Protein AF-A0A497A2B7-F1 (afdb_monomer_lite)

Sequence (732 aa):
PVPSPVDDLIEELIEQGEERLTSEQLELCRAHREEAIPALIDLATDEYLQMEGAPGGGYAPIHAVELLGKLKAVEAVPALIDIVADVDPEATISNAAIRALMRIGPPALEPVLAFMRYSWDVETKTALAEVIEAIGQEDERVYETLVSVWEEAAWEEGKCLLAYPLARIGGERAIPLLEEALEDPYLYDVLDYNEVAAALEELGVEVPPEPFGLELFDASDVETLAQSILSDISDPGYLMTLVETAPEEWRSHPDDLAHAYTDIEWIGVTNLIAVQAITLPPEVSVPLIVALLREAEGLSFEASTRDYPRWLRKTYAHLAECAGPDFQLHLVGILLSLKHYLSNDYDIADDPDRLLVAARELSPEDEQLRRLFGRAGALILHGRTFWPRWPAETDHPLSGWLKGLMEFRRSLERVGQIPLRPSPEMEPAELSAMLMDALAEEEPPPCVTELLDLLIAQGQDFLSPSQRRRFARQRALVIPYLIRIVQDKRYWLEDGPGEGWAAVLAVRLLGELKATQAADTLVSTVADSRPEDVIHDAALFSLMTIGRPVLPAVQAYFRYGRDIETKTSLAEVLGRIGQRSPDSFTFLRQVWEAADWSQNRRMVALAFGDLRDRRAIPLLQAALKDRAADALDLSYAHWALGRLGAPAPPLPVEESSRLRTPAPYNPRLIYDEFGEPLRLKYNAWGEPLCPDCGQPLVQDESGEWVHPPEPPARRATATGRRRHKRKRKRRR

Radius of gyration: 35.3 Å; chains: 1; bounding box: 75×82×108 Å

pLDDT: mean 86.88, std 13.69, range [30.11, 98.56]

Foldseek 3Di:
DPDDPLNVLLVCLQQVAPDDDDPVSLVSCVVVVVVNLVSLLVQLQPPVLCDCPGRSRNCSNLVSLQSLLVNLPLVNLVSLLVQLVVDDVPDSSNVSSLSSLLSNAQSNQVVLLVCLVPPPQLLSNLSNLVSCLSRPLPPPVNLVSLVVSLVVDDVVSVSLSSQQSNCSNVQVNCQVVLVVVCVDPRPPDPVSVCSSQVSCVVSVHDDPPDPPDPVPDDLVCLLVVLCVLQVLLLDLVSLCVVCVPPDPVVLVPLLVSLVVSLVVSLLVSLLVLLLLLAQPDLVSNLVNLVSNLVSLVVRANPDDCPVDDPSSVSNSVSNRPPPRVLSSLLSNLQSLQSNCQSVVVEDLPDDLQVLLLVLQVDDPPDPSNSSSSNRSLNNVLQVHDDQLCSLVFGDPPSNSSSVSSVVSSVLCVLLVCPNPHRDNVDDSVVSSVSSVVSVDDDDQDPLLVVLLLCLLVVLDLDDDPVSLVSCLVCVVRNLVVLLVCLVDCQCCDCPRRSRNNSNLVSLLSCLVSLVLVCLLSLLVQLVVDDLPRSSNVLSLQSLLSNAQSSQVNLVSCLVRHDDLLSLLSSLLSLLQRVLPPPCSVVSLVVSLVVDDVQSVNLSSLLSLLSSLDLVCLVVLQVQCVDPRDDQSSVLSSQNSCVSNVHDDDDGDDDDPDPHPHDARPQHQWDADPVRRTDGWGAHSSRFTADPPPRHGWDADPVRDTHRDPDDDDPPPPDDDDDDDDDDDDDDD

Structure (mmCIF, N/CA/C/O backbone):
data_AF-A0A497A2B7-F1
#
_entry.id   AF-A0A497A2B7-F1
#
loop_
_atom_site.group_PDB
_atom_site.id
_atom_site.type_symbol
_atom_site.label_atom_id
_atom_site.label_alt_id
_atom_site.label_comp_id
_atom_site.label_asym_id
_atom_site.label_entity_id
_atom_site.label_seq_id
_atom_site.pdbx_PDB_ins_code
_atom_site.Cartn_x
_atom_site.Cartn_y
_atom_site.Cartn_z
_atom_site.occupancy
_atom_site.B_iso_or_equiv
_atom_site.auth_seq_id
_atom_site.auth_comp_id
_atom_site.auth_asym_id
_atom_site.auth_atom_id
_atom_site.pdbx_PDB_model_num
ATOM 1 N N . PRO A 1 1 ? -2.944 -50.973 38.150 1.00 49.38 1 PRO A N 1
ATOM 2 C CA . PRO A 1 1 ? -4.089 -50.040 38.253 1.00 49.38 1 PRO A CA 1
ATOM 3 C C . PRO A 1 1 ? -4.879 -50.109 36.949 1.00 49.38 1 PRO A C 1
ATOM 5 O O . PRO A 1 1 ? -4.259 -50.126 35.891 1.00 49.38 1 PRO A O 1
ATOM 8 N N . VAL A 1 2 ? -6.196 -50.285 37.019 1.00 51.81 2 VAL A N 1
ATOM 9 C CA . VAL A 1 2 ? -7.040 -50.048 35.839 1.00 51.81 2 VAL A CA 1
ATOM 10 C C . VAL A 1 2 ? -6.974 -48.533 35.601 1.00 51.81 2 VAL A C 1
ATOM 12 O O . VAL A 1 2 ? -7.133 -47.828 36.598 1.00 51.81 2 VAL A O 1
ATOM 15 N N . PRO A 1 3 ? -6.628 -48.045 34.395 1.00 60.25 3 PRO A N 1
ATOM 16 C CA . PRO A 1 3 ? -6.600 -46.607 34.126 1.00 60.25 3 PRO A CA 1
ATOM 17 C C . PRO A 1 3 ? -7.977 -46.020 34.435 1.00 60.25 3 PRO A C 1
ATOM 19 O O . PRO A 1 3 ? -8.998 -46.653 34.136 1.00 60.25 3 PRO A O 1
ATOM 22 N N . SER A 1 4 ? -7.997 -44.895 35.150 1.00 83.94 4 SER A N 1
ATOM 23 C CA . SER A 1 4 ? -9.251 -44.236 35.475 1.00 83.94 4 SER A CA 1
ATOM 24 C C . SER A 1 4 ? -9.836 -43.639 34.198 1.00 83.94 4 SER A C 1
ATOM 26 O O . SER A 1 4 ? -9.097 -43.008 33.446 1.00 83.94 4 SER A O 1
ATOM 28 N N . PRO A 1 5 ? -11.149 -43.775 33.943 1.00 87.00 5 PRO A N 1
ATOM 29 C CA . PRO A 1 5 ? -11.778 -43.084 32.820 1.00 87.00 5 PRO A CA 1
ATOM 30 C C . PRO A 1 5 ? -11.659 -41.553 32.929 1.00 87.00 5 PRO A C 1
ATOM 32 O O . PRO A 1 5 ? -11.839 -40.867 31.929 1.00 87.00 5 PRO A O 1
ATOM 35 N N . VAL A 1 6 ? -11.373 -41.016 34.124 1.00 91.12 6 VAL A N 1
ATOM 36 C CA . VAL A 1 6 ? -11.076 -39.591 34.322 1.00 91.12 6 VAL A CA 1
ATOM 37 C C . VAL A 1 6 ? -9.666 -39.248 33.840 1.00 91.12 6 VAL A C 1
ATOM 39 O O . VAL A 1 6 ? -9.511 -38.227 33.184 1.00 91.12 6 VAL A O 1
ATOM 42 N N . ASP A 1 7 ? -8.665 -40.098 34.089 1.00 89.69 7 ASP A N 1
ATOM 43 C CA . ASP A 1 7 ? -7.290 -39.873 33.608 1.00 89.69 7 ASP A CA 1
ATOM 44 C C . ASP A 1 7 ? -7.255 -39.820 32.072 1.00 89.69 7 ASP A C 1
ATOM 46 O O . ASP A 1 7 ? -6.687 -38.895 31.495 1.00 89.69 7 ASP A O 1
ATOM 50 N N . ASP A 1 8 ? -7.943 -40.766 31.420 1.00 89.81 8 ASP A N 1
ATOM 51 C CA . ASP A 1 8 ? -8.059 -40.812 29.958 1.00 89.81 8 ASP A CA 1
ATOM 52 C C . ASP A 1 8 ? -8.748 -39.541 29.412 1.00 89.81 8 ASP A C 1
ATOM 54 O O . ASP A 1 8 ? -8.345 -39.009 28.378 1.00 89.81 8 ASP A O 1
ATOM 58 N N . LEU A 1 9 ? -9.761 -39.019 30.121 1.00 93.69 9 LEU A N 1
ATOM 59 C CA . LEU A 1 9 ? -10.424 -37.763 29.760 1.00 93.69 9 LEU A CA 1
ATOM 60 C C . LEU A 1 9 ? -9.478 -36.560 29.893 1.00 93.69 9 LEU A C 1
ATOM 62 O O . LEU A 1 9 ? -9.500 -35.682 29.038 1.00 93.69 9 LEU A O 1
ATOM 66 N N . ILE A 1 10 ? -8.672 -36.485 30.953 1.00 95.62 10 ILE A N 1
ATOM 67 C CA . ILE A 1 10 ? -7.728 -35.373 31.143 1.00 95.62 10 ILE A CA 1
ATOM 68 C C . ILE A 1 10 ? -6.684 -35.359 30.019 1.00 95.62 10 ILE A C 1
ATOM 70 O O . ILE A 1 10 ? -6.425 -34.298 29.455 1.00 95.62 10 ILE A O 1
ATOM 74 N N . GLU A 1 11 ? -6.141 -36.519 29.637 1.00 91.38 11 GLU A N 1
ATOM 75 C CA . GLU A 1 11 ? -5.235 -36.627 28.483 1.00 91.38 11 GLU A CA 1
ATOM 76 C C . GLU A 1 11 ? -5.918 -36.192 27.174 1.00 91.38 11 GLU A C 1
ATOM 78 O O . GLU A 1 11 ? -5.321 -35.465 26.380 1.00 91.38 11 GLU A O 1
ATOM 83 N N . GLU A 1 12 ? -7.185 -36.568 26.972 1.00 93.94 12 GLU A N 1
ATOM 84 C CA . GLU A 1 12 ? -7.976 -36.132 25.815 1.00 93.94 12 GLU A CA 1
ATOM 85 C C . GLU A 1 12 ? -8.136 -34.604 25.776 1.00 93.94 12 GLU A C 1
ATOM 87 O O . GLU A 1 12 ? -7.864 -33.989 24.746 1.00 93.94 12 GLU A O 1
ATOM 92 N N . LEU A 1 13 ? -8.510 -33.978 26.899 1.00 94.81 13 LEU A N 1
ATOM 93 C CA . LEU A 1 13 ? -8.6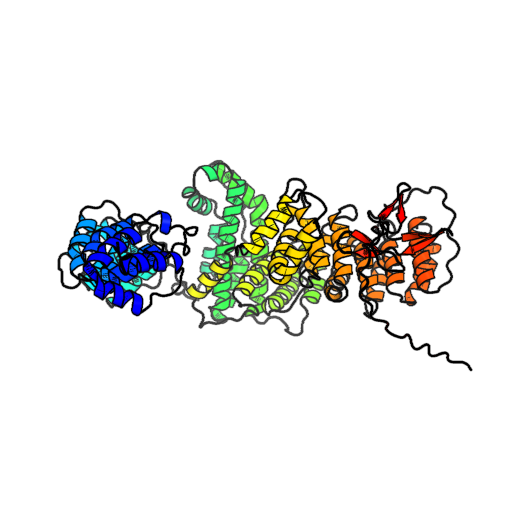76 -32.522 27.000 1.00 94.81 13 LEU A CA 1
ATOM 94 C C . LEU A 1 13 ? -7.370 -31.761 26.718 1.00 94.81 13 LEU A C 1
ATOM 96 O O . LEU A 1 13 ? -7.416 -30.669 26.151 1.00 94.81 13 LEU A O 1
ATOM 100 N N . ILE A 1 14 ? -6.220 -32.338 27.081 1.00 93.25 14 ILE A N 1
ATOM 101 C CA . ILE A 1 14 ? -4.891 -31.770 26.813 1.00 93.25 14 ILE A CA 1
ATOM 102 C C . ILE A 1 14 ? -4.580 -31.738 25.312 1.00 93.25 14 ILE A C 1
ATOM 104 O O . ILE A 1 14 ? -3.952 -30.798 24.834 1.00 93.25 14 ILE A O 1
ATOM 108 N N . GLU A 1 15 ? -5.025 -32.727 24.538 1.00 91.31 15 GLU A N 1
ATOM 109 C CA . GLU A 1 15 ? -4.770 -32.774 23.091 1.00 91.31 15 GLU A CA 1
ATOM 110 C C . GLU A 1 15 ? -5.866 -32.098 22.246 1.00 91.31 15 GLU A C 1
ATOM 112 O O . GLU A 1 15 ? -5.639 -31.809 21.069 1.00 91.31 15 GLU A O 1
ATOM 117 N N . GLN A 1 16 ? -7.034 -31.821 22.834 1.00 89.44 16 GLN A N 1
ATOM 118 C CA . GLN A 1 16 ? -8.264 -31.433 22.130 1.00 89.44 16 GLN A CA 1
ATOM 119 C C . GLN A 1 16 ? -8.192 -30.103 21.357 1.00 89.44 16 GLN A C 1
ATOM 121 O O . GLN A 1 16 ? -8.928 -29.918 20.384 1.00 89.44 16 GLN A O 1
ATOM 126 N N . GLY A 1 17 ? -7.318 -29.167 21.739 1.00 90.44 17 GLY A N 1
ATOM 127 C CA . GLY A 1 17 ? -7.256 -27.862 21.074 1.00 90.44 17 GLY A CA 1
ATOM 128 C C . GLY A 1 17 ? -8.533 -27.038 21.262 1.00 90.44 17 GLY A C 1
ATOM 129 O O . GLY A 1 17 ? -9.249 -27.200 22.243 1.00 90.44 17 GLY A O 1
ATOM 130 N N . GLU A 1 18 ? -8.865 -26.187 20.291 1.00 90.38 18 GLU A N 1
ATOM 131 C CA . GLU A 1 18 ? -10.076 -25.343 20.302 1.00 90.38 18 GLU A CA 1
ATOM 132 C C . GLU A 1 18 ? -11.389 -26.138 20.085 1.00 90.38 18 GLU A C 1
ATOM 134 O O . GLU A 1 18 ? -12.491 -25.582 20.092 1.00 90.38 18 GLU A O 1
ATOM 139 N N . GLU A 1 19 ? -11.323 -27.458 19.870 1.00 90.69 19 GLU A N 1
ATOM 140 C CA . GLU A 1 19 ? -12.525 -28.249 19.611 1.00 90.69 19 GLU A CA 1
ATOM 141 C C . GLU A 1 19 ? -13.507 -28.197 20.793 1.00 90.69 19 GLU A C 1
ATOM 143 O O . GLU A 1 19 ? -13.139 -28.266 21.966 1.00 90.69 19 GLU A O 1
ATOM 148 N N . ARG A 1 20 ? -14.804 -28.070 20.487 1.00 88.06 20 ARG A N 1
ATOM 149 C CA . ARG A 1 20 ? -15.848 -27.903 21.508 1.00 88.06 20 ARG A CA 1
ATOM 150 C C . ARG A 1 20 ? -16.020 -29.162 22.353 1.00 88.06 20 ARG A C 1
ATOM 152 O O . ARG A 1 20 ? -16.155 -30.255 21.809 1.00 88.06 20 ARG A O 1
ATOM 159 N N . LEU A 1 21 ? -16.193 -28.967 23.662 1.00 91.94 21 LEU A N 1
ATOM 160 C CA . LEU A 1 21 ? -16.564 -30.023 24.608 1.00 91.94 21 LEU A CA 1
ATOM 161 C C . LEU A 1 21 ? -17.779 -30.834 24.139 1.00 91.94 21 LEU A C 1
ATOM 163 O O . LEU A 1 21 ? -18.839 -30.282 23.810 1.00 91.94 21 LEU A O 1
ATOM 167 N N . THR A 1 22 ? -17.649 -32.155 24.178 1.00 93.06 22 THR A N 1
ATOM 168 C CA . THR A 1 22 ? -18.700 -33.083 23.767 1.00 93.06 22 THR A CA 1
ATOM 169 C C . THR A 1 22 ? -19.666 -33.387 24.913 1.00 93.06 22 THR A C 1
ATOM 171 O O . THR A 1 22 ? -19.369 -33.233 26.100 1.00 93.06 22 THR A O 1
ATOM 174 N N . SER A 1 23 ? -20.874 -33.843 24.568 1.00 90.38 23 SER A N 1
ATOM 175 C CA . SER A 1 23 ? -21.835 -34.300 25.581 1.00 90.38 23 SER A CA 1
ATOM 176 C C . SER A 1 23 ? -21.347 -35.549 26.322 1.00 90.38 23 SER A C 1
ATOM 178 O O . SER A 1 23 ? -21.692 -35.727 27.484 1.00 90.38 23 SER A O 1
ATOM 180 N N . GLU A 1 24 ? -20.533 -36.389 25.679 1.00 92.56 24 GLU A N 1
ATOM 181 C CA . GLU A 1 24 ? -19.985 -37.613 26.276 1.00 92.56 24 GLU A CA 1
ATOM 182 C C . GLU A 1 24 ? -18.978 -37.288 27.386 1.00 92.56 24 GLU A C 1
ATOM 184 O O . GLU A 1 24 ? -19.081 -37.852 28.474 1.00 92.56 24 GLU A O 1
ATOM 189 N N . GLN A 1 25 ? -18.097 -36.309 27.160 1.00 95.38 25 GLN A N 1
ATOM 190 C CA . GLN A 1 25 ? -17.144 -35.816 28.162 1.00 95.38 25 GLN A CA 1
ATOM 191 C C . GLN A 1 25 ? -17.863 -35.284 29.411 1.00 95.38 25 GLN A C 1
ATOM 193 O O . GLN A 1 25 ? -17.520 -35.636 30.539 1.00 95.38 25 GLN A O 1
ATOM 198 N N . LEU A 1 26 ? -18.929 -34.494 29.228 1.00 95.00 26 LEU A N 1
ATOM 199 C CA . LEU A 1 26 ? -19.721 -33.981 30.350 1.00 95.00 26 LEU A CA 1
ATOM 200 C C . LEU A 1 26 ? -20.430 -35.102 31.130 1.00 95.00 26 LEU A C 1
ATOM 202 O O . LEU A 1 26 ? -20.476 -35.059 32.361 1.00 95.00 26 LEU A O 1
ATOM 206 N N . GLU A 1 27 ? -20.999 -36.093 30.440 1.00 94.38 27 GLU A N 1
ATOM 207 C CA . GLU A 1 27 ? -21.651 -37.234 31.093 1.00 94.38 27 GLU A CA 1
ATOM 208 C C . GLU A 1 27 ? -20.644 -38.132 31.830 1.00 94.38 27 GLU A C 1
ATOM 210 O O . GLU A 1 27 ? -20.956 -38.621 32.918 1.00 94.38 27 GLU A O 1
ATOM 215 N N . LEU A 1 28 ? -19.418 -38.281 31.313 1.00 95.00 28 LEU A N 1
ATOM 216 C CA . LEU A 1 28 ? -18.332 -38.982 32.003 1.00 95.00 28 LEU A CA 1
ATOM 217 C C . LEU A 1 28 ? -17.966 -38.265 33.306 1.00 95.00 28 LEU A C 1
ATOM 219 O O . LEU A 1 28 ? -17.979 -38.889 34.371 1.00 95.00 28 LEU A O 1
ATOM 223 N N . CYS A 1 29 ? -17.753 -36.947 33.257 1.00 95.75 29 CYS A N 1
ATOM 224 C CA . CYS A 1 29 ? -17.506 -36.149 34.458 1.00 95.75 29 CYS A CA 1
ATOM 225 C C . CYS A 1 29 ? -18.651 -36.244 35.475 1.00 95.75 29 CYS A C 1
ATOM 227 O O . CYS A 1 29 ? -18.412 -36.270 36.680 1.00 95.75 29 CYS A O 1
ATOM 229 N N . ARG A 1 30 ? -19.911 -36.311 35.022 1.00 94.56 30 ARG A N 1
ATOM 230 C CA . ARG A 1 30 ? -21.070 -36.500 35.913 1.00 94.56 30 ARG A CA 1
ATOM 231 C C . ARG A 1 30 ? -21.065 -37.872 36.578 1.00 94.56 30 ARG A C 1
ATOM 233 O O . ARG A 1 30 ? -21.365 -37.959 37.768 1.00 94.56 30 ARG A O 1
ATOM 240 N N . ALA A 1 31 ? -20.736 -38.923 35.831 1.00 94.31 31 ALA A N 1
ATOM 241 C CA . ALA A 1 31 ? -20.672 -40.289 36.343 1.00 94.31 31 ALA A CA 1
ATOM 242 C C . ALA A 1 31 ? -19.522 -40.492 37.347 1.00 94.31 31 ALA A C 1
ATOM 244 O O . ALA A 1 31 ? -19.677 -41.254 38.300 1.00 94.31 31 ALA A O 1
ATOM 245 N N . HIS A 1 32 ? -18.410 -39.773 37.165 1.00 95.12 32 HIS A N 1
ATOM 246 C CA . HIS A 1 32 ? -17.187 -39.874 37.970 1.00 95.12 32 HIS A CA 1
ATOM 247 C C . HIS A 1 32 ? -16.885 -38.599 38.772 1.00 95.12 32 HIS A C 1
ATOM 249 O O . HIS A 1 32 ? -15.730 -38.249 38.996 1.00 95.12 32 HIS A O 1
ATOM 255 N N . ARG A 1 33 ? -17.928 -37.894 39.226 1.00 95.62 33 ARG A N 1
ATOM 256 C CA . ARG A 1 33 ? -17.834 -36.537 39.793 1.00 95.62 33 ARG A CA 1
ATOM 257 C C . ARG A 1 33 ? -16.786 -36.365 40.897 1.00 95.62 33 ARG A C 1
ATOM 259 O O . ARG A 1 33 ? -16.070 -35.371 40.882 1.00 95.62 33 ARG A O 1
ATOM 266 N N . GLU A 1 34 ? -16.720 -37.296 41.849 1.00 93.12 34 GLU A N 1
ATOM 267 C CA . GLU A 1 34 ? -15.808 -37.204 43.005 1.00 93.12 34 GLU A CA 1
ATOM 268 C C . GLU A 1 34 ? -14.327 -37.218 42.598 1.00 93.12 34 GLU A C 1
ATOM 270 O O . GLU A 1 34 ? -13.497 -36.636 43.286 1.00 93.12 34 GLU A O 1
ATOM 275 N N . GLU A 1 35 ? -14.008 -37.857 41.474 1.00 94.12 35 GLU A N 1
ATOM 276 C CA . GLU A 1 35 ? -12.655 -37.954 40.923 1.00 94.12 35 GLU A CA 1
ATOM 277 C C . GLU A 1 35 ? -12.397 -36.874 39.863 1.00 94.12 35 GLU A C 1
ATOM 279 O O . GLU A 1 35 ? -11.320 -36.286 39.823 1.00 94.12 35 GLU A O 1
ATOM 284 N N . ALA A 1 36 ? -13.410 -36.553 39.054 1.00 95.31 36 ALA A N 1
ATOM 285 C CA . ALA A 1 36 ? -13.317 -35.556 37.996 1.00 95.31 36 ALA A CA 1
ATOM 286 C C . ALA A 1 36 ? -13.135 -34.128 38.530 1.00 95.31 36 ALA A C 1
ATOM 288 O O . ALA A 1 36 ? -12.375 -33.368 37.945 1.00 95.31 36 ALA A O 1
ATOM 289 N N . ILE A 1 37 ? -13.807 -33.738 39.622 1.00 97.00 37 ILE A N 1
ATOM 290 C CA . ILE A 1 37 ? -13.722 -32.354 40.124 1.00 97.00 37 ILE A CA 1
ATOM 291 C C . ILE A 1 37 ? -12.289 -31.978 40.542 1.00 97.00 37 ILE A C 1
ATOM 293 O O . ILE A 1 37 ? -11.806 -30.969 40.034 1.00 97.00 37 ILE A O 1
ATOM 297 N N . PRO A 1 38 ? -11.583 -32.747 41.397 1.00 96.19 38 PRO A N 1
ATOM 298 C CA . PRO A 1 38 ? -10.196 -32.435 41.740 1.00 96.19 38 PRO A CA 1
ATOM 299 C C . PRO A 1 38 ? -9.271 -32.409 40.518 1.00 96.19 38 PRO A C 1
ATOM 301 O O . PRO A 1 38 ? -8.513 -31.462 40.363 1.00 96.19 38 PRO A O 1
ATOM 304 N N . ALA A 1 39 ? -9.393 -33.385 39.612 1.00 94.94 39 ALA A N 1
ATOM 305 C CA . ALA A 1 39 ? -8.554 -33.456 38.414 1.00 94.94 39 ALA A CA 1
ATOM 306 C C . ALA A 1 39 ? -8.770 -32.266 37.461 1.00 94.94 39 ALA A C 1
ATOM 308 O O . ALA A 1 39 ? -7.823 -31.760 36.866 1.00 94.94 39 ALA A O 1
ATOM 309 N N . LEU A 1 40 ? -10.013 -31.794 37.328 1.00 97.94 40 LEU A N 1
ATOM 310 C CA . LEU A 1 40 ? -10.333 -30.610 36.531 1.00 97.94 40 LEU A CA 1
ATOM 311 C C . LEU A 1 40 ? -9.871 -29.313 37.207 1.00 97.94 40 LEU A C 1
ATOM 313 O O . LEU A 1 40 ? -9.503 -28.386 36.498 1.00 97.94 40 LEU A O 1
ATOM 317 N N . ILE A 1 41 ? -9.885 -29.230 38.543 1.00 97.62 41 ILE A N 1
ATOM 318 C CA . ILE A 1 41 ? -9.297 -28.089 39.264 1.00 97.62 41 ILE A CA 1
ATOM 319 C C . ILE A 1 41 ? -7.792 -28.044 38.997 1.00 97.62 41 ILE A C 1
ATOM 321 O O . ILE A 1 41 ? -7.301 -27.007 38.565 1.00 97.62 41 ILE A O 1
ATOM 325 N N . ASP A 1 42 ? -7.096 -29.174 39.159 1.00 94.94 42 ASP A N 1
ATOM 326 C CA . ASP A 1 42 ? -5.656 -29.269 38.902 1.00 94.94 42 ASP A CA 1
ATOM 327 C C . ASP A 1 42 ? -5.324 -28.846 37.460 1.00 94.94 42 ASP A C 1
ATOM 329 O O . ASP A 1 42 ? -4.432 -28.025 37.250 1.00 94.94 42 ASP A O 1
ATOM 333 N N . LEU A 1 43 ? -6.091 -29.336 36.476 1.00 96.19 43 LEU A N 1
ATOM 334 C CA . LEU A 1 43 ? -5.928 -28.975 35.064 1.00 96.19 43 LEU A CA 1
ATOM 335 C C . LEU A 1 43 ? -6.220 -27.489 34.787 1.00 96.19 43 LEU A C 1
ATOM 337 O O . LEU A 1 43 ? -5.526 -26.872 33.984 1.00 96.19 43 LEU A O 1
ATOM 341 N N . ALA A 1 44 ? -7.237 -26.907 35.431 1.00 95.56 44 ALA A N 1
ATOM 342 C CA . ALA A 1 44 ? -7.591 -25.495 35.268 1.00 95.56 44 ALA A CA 1
ATOM 343 C C . ALA A 1 44 ? -6.495 -24.551 35.793 1.00 95.56 44 ALA A C 1
ATOM 345 O O . ALA A 1 44 ? -6.282 -23.481 35.228 1.00 95.56 44 ALA A O 1
ATOM 346 N N . THR A 1 45 ? -5.789 -24.960 36.849 1.00 92.88 45 THR A N 1
ATOM 347 C CA . THR A 1 45 ? -4.727 -24.171 37.495 1.00 92.88 45 THR A CA 1
ATOM 348 C C . THR A 1 45 ? -3.316 -24.477 36.976 1.00 92.88 45 THR A C 1
ATOM 350 O O . THR A 1 45 ? -2.339 -23.982 37.532 1.00 92.88 45 THR A O 1
ATOM 353 N N . ASP A 1 46 ? -3.171 -25.302 35.935 1.00 91.62 46 ASP A N 1
ATOM 354 C CA . ASP A 1 46 ? -1.856 -25.633 35.378 1.00 91.62 46 ASP A CA 1
ATOM 355 C C . ASP A 1 46 ? -1.334 -24.498 34.479 1.00 91.62 46 ASP A C 1
ATOM 357 O O . ASP A 1 46 ? -1.728 -24.365 33.320 1.00 91.62 46 ASP A O 1
ATOM 361 N N . GLU A 1 47 ? -0.418 -23.687 35.014 1.00 86.62 47 GLU A N 1
ATOM 362 C CA . GLU A 1 47 ? 0.199 -22.549 34.314 1.00 86.62 47 GLU A CA 1
ATOM 363 C C . GLU A 1 47 ? 0.917 -22.943 33.010 1.00 86.62 47 GLU A C 1
ATOM 365 O O . GLU A 1 47 ? 0.942 -22.175 32.048 1.00 86.62 47 GLU A O 1
ATOM 370 N N . TYR A 1 48 ? 1.517 -24.139 32.942 1.00 86.69 48 TYR A N 1
ATOM 371 C CA . TYR A 1 48 ? 2.228 -24.577 31.739 1.00 86.69 48 TYR A CA 1
ATOM 372 C C . TYR A 1 48 ? 1.250 -24.854 30.598 1.00 86.69 48 TYR A C 1
ATOM 374 O O . TYR A 1 48 ? 1.508 -24.473 29.454 1.00 86.69 48 TYR A O 1
ATOM 382 N N . LEU A 1 49 ? 0.120 -25.489 30.909 1.00 88.69 49 LEU A N 1
ATOM 383 C CA . LEU A 1 49 ? -0.903 -25.839 29.928 1.00 88.69 49 LEU A CA 1
ATOM 384 C C . LEU A 1 49 ? -1.748 -24.650 29.460 1.00 88.69 49 LEU A C 1
ATOM 386 O O . LEU A 1 49 ? -2.523 -24.820 28.524 1.00 88.69 49 LEU A O 1
ATOM 390 N N . GLN A 1 50 ? -1.585 -23.465 30.056 1.00 83.62 50 GLN A N 1
ATOM 391 C CA . GLN A 1 50 ? -2.186 -22.214 29.575 1.00 83.62 50 GLN A CA 1
ATOM 392 C C . GLN A 1 50 ? -1.396 -21.580 28.416 1.00 83.62 50 GLN A C 1
ATOM 394 O O . GLN A 1 50 ? -1.931 -20.752 27.683 1.00 83.62 50 GLN A O 1
ATOM 399 N N . MET A 1 51 ? -0.129 -21.960 28.215 1.00 79.38 51 MET A N 1
ATOM 400 C CA . MET A 1 51 ? 0.716 -21.377 27.168 1.00 79.38 51 MET A CA 1
ATOM 401 C C . MET A 1 51 ? 0.293 -21.838 25.763 1.00 79.38 51 MET A C 1
ATOM 403 O O . MET A 1 51 ? 0.057 -23.023 25.536 1.00 79.38 51 MET A O 1
ATOM 407 N N . GLU A 1 52 ? 0.338 -20.942 24.771 1.00 77.69 52 GLU A N 1
ATOM 408 C CA . GLU A 1 52 ? -0.005 -21.249 23.364 1.00 77.69 52 GLU A CA 1
ATOM 409 C C . GLU A 1 52 ? 0.865 -22.379 22.760 1.00 77.69 52 GLU A C 1
ATOM 411 O O . GLU A 1 52 ? 0.446 -23.108 21.864 1.00 77.69 52 GLU A O 1
ATOM 416 N N . GLY A 1 53 ? 2.084 -22.573 23.279 1.00 72.19 53 GLY A N 1
ATOM 417 C CA . GLY A 1 53 ? 2.997 -23.649 22.874 1.00 72.19 53 GLY A CA 1
ATOM 418 C C . GLY A 1 53 ? 2.763 -25.006 23.554 1.00 72.19 53 GLY A C 1
ATOM 419 O O . GLY A 1 53 ? 3.486 -25.962 23.250 1.00 72.19 53 GLY A O 1
ATOM 420 N N . ALA A 1 54 ? 1.814 -25.103 24.487 1.00 81.56 54 ALA A N 1
ATOM 421 C CA . ALA A 1 54 ? 1.461 -26.350 25.156 1.00 81.56 54 ALA A CA 1
ATOM 422 C C . ALA A 1 54 ? 0.697 -27.301 24.210 1.00 81.56 54 ALA A C 1
ATOM 424 O O . ALA A 1 54 ? 0.152 -26.869 23.187 1.00 81.56 54 ALA A O 1
ATOM 425 N N . PRO A 1 55 ? 0.635 -28.613 24.510 1.00 74.94 55 PRO A N 1
ATOM 426 C CA . PRO A 1 55 ? -0.274 -29.516 23.807 1.00 74.94 55 PRO A CA 1
ATOM 427 C C . PRO A 1 55 ? -1.703 -28.956 23.818 1.00 74.94 55 PRO A C 1
ATOM 429 O O . PRO A 1 55 ? -2.136 -28.376 24.811 1.00 74.94 55 PRO A O 1
ATOM 432 N N . GLY A 1 56 ? -2.395 -29.050 22.681 1.00 86.25 56 GLY A N 1
ATOM 433 C CA . GLY A 1 56 ? -3.725 -28.456 22.541 1.00 86.25 56 GLY A CA 1
ATOM 434 C C . GLY A 1 56 ? -3.742 -26.923 22.576 1.00 86.25 56 GLY A C 1
ATOM 435 O O . GLY A 1 56 ? -4.811 -26.352 22.733 1.00 86.25 56 GLY A O 1
ATOM 436 N N . GLY A 1 57 ? -2.604 -26.237 22.432 1.00 86.31 57 GLY A N 1
ATOM 437 C CA . GLY A 1 57 ? -2.543 -24.793 22.174 1.00 86.31 57 GLY A CA 1
ATOM 438 C C . GLY A 1 57 ? -3.073 -23.889 23.289 1.00 86.31 57 GLY A C 1
ATOM 439 O O . GLY A 1 57 ? -3.594 -22.823 22.983 1.00 86.31 57 GLY A O 1
ATOM 440 N N . GLY A 1 58 ? -3.010 -24.316 24.554 1.00 88.25 58 GLY A N 1
ATOM 441 C CA . GLY A 1 58 ? -3.496 -23.518 25.690 1.00 88.25 58 GLY A CA 1
ATOM 442 C C . GLY A 1 58 ? -4.961 -23.760 26.084 1.00 88.25 58 GLY A C 1
ATOM 443 O O . GLY A 1 58 ? -5.452 -23.172 27.044 1.00 88.25 58 GLY A O 1
ATOM 444 N N . TYR A 1 59 ? -5.691 -24.623 25.365 1.00 94.06 59 TYR A N 1
ATOM 445 C CA . TYR A 1 59 ? -7.143 -24.777 25.546 1.00 94.06 59 TYR A CA 1
ATOM 446 C C . TYR A 1 59 ? -7.560 -25.728 26.675 1.00 94.06 59 TYR A C 1
ATOM 448 O O . TYR A 1 59 ? -8.706 -25.677 27.126 1.00 94.06 59 TYR A O 1
ATOM 456 N N . ALA A 1 60 ? -6.664 -26.592 27.155 1.00 95.31 60 ALA A N 1
ATOM 457 C CA . ALA A 1 60 ? -7.010 -27.598 28.160 1.00 95.31 60 ALA A CA 1
ATOM 458 C C . ALA A 1 60 ? -7.524 -26.983 29.482 1.00 95.31 60 ALA A C 1
ATOM 460 O O . ALA A 1 60 ? -8.581 -27.415 29.957 1.00 95.31 60 ALA A O 1
ATOM 461 N N . PRO A 1 61 ? -6.885 -25.931 30.037 1.00 96.38 61 PRO A N 1
ATOM 462 C CA . PRO A 1 61 ? -7.398 -25.241 31.221 1.00 96.38 61 PRO A CA 1
ATOM 463 C C . PRO A 1 61 ? -8.763 -24.577 30.987 1.00 96.38 61 PRO A C 1
ATOM 465 O O . PRO A 1 61 ? -9.645 -24.658 31.840 1.00 96.38 61 PRO A O 1
ATOM 468 N N . ILE A 1 62 ? -8.994 -23.999 29.801 1.00 96.31 62 ILE A N 1
ATOM 469 C CA . ILE A 1 62 ? -10.281 -23.383 29.430 1.00 96.31 62 ILE A CA 1
ATOM 470 C C . ILE A 1 62 ? -11.397 -24.439 29.431 1.00 96.31 62 ILE A C 1
ATOM 472 O O . ILE A 1 62 ? -12.461 -24.234 30.024 1.00 96.31 62 ILE A O 1
ATOM 476 N N . HIS A 1 63 ? -11.146 -25.605 28.828 1.00 96.94 63 HIS A N 1
ATOM 477 C CA . HIS A 1 63 ? -12.090 -26.728 28.837 1.00 96.94 63 HIS A CA 1
ATOM 478 C C . HIS A 1 63 ? -12.374 -27.231 30.251 1.00 96.94 63 HIS A C 1
ATOM 480 O O . HIS A 1 63 ? -13.525 -27.545 30.579 1.00 96.94 63 HIS A O 1
ATOM 486 N N . ALA A 1 64 ? -11.348 -27.283 31.100 1.00 97.62 64 ALA A N 1
ATOM 487 C CA . ALA A 1 64 ? -11.491 -27.685 32.490 1.00 97.62 64 ALA A CA 1
ATOM 488 C C . ALA A 1 64 ? -12.405 -26.721 33.262 1.00 97.62 64 ALA A C 1
ATOM 490 O O . ALA A 1 64 ? -13.394 -27.155 33.863 1.00 97.62 64 ALA A O 1
ATOM 491 N N . VAL A 1 65 ? -12.154 -25.414 33.152 1.00 98.06 65 VAL A N 1
ATOM 492 C CA . VAL A 1 65 ? -12.988 -24.345 33.724 1.00 98.06 65 VAL A CA 1
ATOM 493 C C . VAL A 1 65 ? -14.440 -24.447 33.240 1.00 98.06 65 VAL A C 1
ATOM 495 O O . VAL A 1 65 ? -15.385 -24.417 34.040 1.00 98.06 65 VAL A O 1
ATOM 498 N N . GLU A 1 66 ? -14.653 -24.655 31.939 1.00 97.44 66 GLU A N 1
ATOM 499 C CA . GLU A 1 66 ? -15.994 -24.829 31.384 1.00 97.44 66 GLU A CA 1
ATOM 500 C C . GLU A 1 66 ? -16.734 -26.044 31.961 1.00 97.44 66 GLU A C 1
ATOM 502 O O . GLU A 1 66 ? -17.942 -25.963 32.239 1.00 97.44 66 GLU A O 1
ATOM 507 N N . LEU A 1 67 ? -16.042 -27.179 32.106 1.00 97.81 67 LEU A N 1
ATOM 508 C CA . LEU A 1 67 ? -16.599 -28.400 32.685 1.00 97.81 67 LEU A CA 1
ATOM 509 C C . LEU A 1 67 ? -16.944 -28.196 34.161 1.00 97.81 67 LEU A C 1
ATOM 511 O O . LEU A 1 67 ? -18.051 -28.559 34.562 1.00 97.81 67 LEU A O 1
ATOM 515 N N . LEU A 1 68 ? -16.075 -27.556 34.946 1.00 98.25 68 LEU A N 1
ATOM 516 C CA . LEU A 1 68 ? -16.332 -27.219 36.352 1.00 98.25 68 LEU A CA 1
ATOM 517 C C . LEU A 1 68 ? -17.615 -26.387 36.505 1.00 98.25 68 LEU A C 1
ATOM 519 O O . LEU A 1 68 ? -18.486 -26.723 37.319 1.00 98.25 68 LEU A O 1
ATOM 523 N N . GLY A 1 69 ? -17.801 -25.382 35.643 1.00 97.31 69 GLY A N 1
ATOM 524 C CA . GLY A 1 69 ? -19.034 -24.597 35.575 1.00 97.31 69 GLY A CA 1
ATOM 525 C C . GLY A 1 69 ? -20.264 -25.437 35.201 1.00 97.31 69 GLY A C 1
ATOM 526 O O . GLY A 1 69 ? -21.294 -25.381 35.877 1.00 97.31 69 GLY A O 1
ATOM 527 N N . LYS A 1 70 ? -20.176 -26.273 34.154 1.00 96.50 70 LYS A N 1
ATOM 528 C CA . LYS A 1 70 ? -21.279 -27.163 33.711 1.00 96.50 70 LYS A CA 1
ATOM 529 C C . LYS A 1 70 ? -21.645 -28.225 34.758 1.00 96.50 70 LYS A C 1
ATOM 531 O O . LYS A 1 70 ? -22.797 -28.670 34.809 1.00 96.50 70 LYS A O 1
ATOM 536 N N . LEU A 1 71 ? -20.687 -28.633 35.588 1.00 96.56 71 LEU A N 1
ATOM 537 C CA . LEU A 1 71 ? -20.879 -29.561 36.702 1.00 96.56 71 LEU A CA 1
ATOM 538 C C . LEU A 1 71 ? -21.414 -28.870 37.959 1.00 96.56 71 LEU A C 1
ATOM 540 O O . LEU A 1 71 ? -21.886 -29.572 38.857 1.00 96.56 71 LEU A O 1
ATOM 544 N N . LYS A 1 72 ? -21.380 -27.534 38.030 1.00 96.75 72 LYS A N 1
ATOM 545 C CA . LYS A 1 72 ? -21.664 -26.758 39.245 1.00 96.75 72 LYS A CA 1
ATOM 546 C C . LYS A 1 72 ? -20.784 -27.212 40.416 1.00 96.75 72 LYS A C 1
ATOM 548 O O . LYS A 1 72 ? -21.296 -27.596 41.468 1.00 96.75 72 LYS A O 1
ATOM 553 N N . ALA A 1 73 ? -19.477 -27.303 40.183 1.00 97.38 73 ALA A N 1
ATOM 554 C CA . ALA A 1 73 ? -18.499 -27.733 41.180 1.00 97.38 73 ALA A CA 1
ATOM 555 C C . ALA A 1 73 ? -18.231 -26.602 42.186 1.00 97.38 73 ALA A C 1
ATOM 557 O O . ALA A 1 73 ? -17.504 -25.661 41.887 1.00 97.38 73 ALA A O 1
ATOM 558 N N . VAL A 1 74 ? -18.830 -26.680 43.377 1.00 97.62 74 VAL A N 1
ATOM 559 C CA . VAL A 1 74 ? -18.662 -25.661 44.436 1.00 97.62 74 VAL A CA 1
ATOM 560 C C . VAL A 1 74 ? -17.225 -25.655 44.960 1.00 97.62 74 VAL A C 1
ATOM 562 O O . VAL A 1 74 ? -16.695 -24.621 45.348 1.00 97.62 74 VAL A O 1
ATOM 565 N N . GLU A 1 75 ? -16.581 -26.815 44.920 1.00 97.00 75 GLU A N 1
ATOM 566 C CA . GLU A 1 75 ? -15.200 -27.037 45.327 1.00 97.00 75 GLU A CA 1
ATOM 567 C C . GLU A 1 75 ? -14.198 -26.231 44.488 1.00 97.00 75 GLU A C 1
ATOM 569 O O . GLU A 1 75 ? -13.117 -25.923 44.977 1.00 97.00 75 GLU A O 1
ATOM 574 N N . ALA A 1 76 ? -14.562 -25.860 43.256 1.00 97.75 76 ALA A N 1
ATOM 575 C CA . ALA A 1 76 ? -13.706 -25.109 42.343 1.00 97.75 76 ALA A CA 1
ATOM 576 C C . ALA A 1 76 ? -13.776 -23.589 42.530 1.00 97.75 76 ALA A C 1
ATOM 578 O O . ALA A 1 76 ? -12.970 -22.881 41.941 1.00 97.75 76 ALA A O 1
ATOM 579 N N . VAL A 1 77 ? -14.720 -23.072 43.329 1.00 98.19 77 VAL A N 1
ATOM 580 C CA . VAL A 1 77 ? -14.934 -21.621 43.464 1.00 98.19 77 VAL A CA 1
ATOM 581 C C . VAL A 1 77 ? -13.654 -20.857 43.836 1.00 98.19 77 VAL A C 1
ATOM 583 O O . VAL A 1 77 ? -13.395 -19.861 43.171 1.00 98.19 77 VAL A O 1
ATOM 586 N N . PRO A 1 78 ? -12.831 -21.291 44.815 1.00 96.88 78 PRO A N 1
ATOM 587 C CA . PRO A 1 78 ? -11.585 -20.589 45.126 1.00 96.88 78 PRO A CA 1
ATOM 588 C C . PRO A 1 78 ? -10.624 -20.539 43.933 1.00 96.88 78 PRO A C 1
ATOM 590 O O . PRO A 1 78 ? -10.195 -19.460 43.559 1.00 96.88 78 PRO A O 1
ATOM 593 N N . ALA A 1 79 ? -10.391 -21.676 43.270 1.00 96.69 79 ALA A N 1
ATOM 594 C CA . ALA A 1 79 ? -9.497 -21.749 42.115 1.00 96.69 79 ALA A CA 1
ATOM 595 C C . ALA A 1 79 ? -9.988 -20.900 40.932 1.00 96.69 79 ALA A C 1
ATOM 597 O O . ALA A 1 79 ? -9.186 -20.322 40.215 1.00 96.69 79 ALA A O 1
ATOM 598 N N . LEU A 1 80 ? -11.304 -20.801 40.725 1.00 97.88 80 LEU A N 1
ATOM 599 C CA . LEU A 1 80 ? -11.868 -19.940 39.685 1.00 97.88 80 LEU A CA 1
ATOM 600 C C . LEU A 1 80 ? -11.700 -18.450 40.010 1.00 97.88 80 LEU A C 1
ATOM 602 O O . LEU A 1 80 ? -11.516 -17.673 39.086 1.00 97.88 80 LEU A O 1
ATOM 606 N N . ILE A 1 81 ? -11.764 -18.056 41.287 1.00 96.81 81 ILE A N 1
ATOM 607 C CA . ILE A 1 81 ? -11.460 -16.680 41.710 1.00 96.81 81 ILE A CA 1
ATOM 608 C C . ILE A 1 81 ? -9.971 -16.390 41.491 1.00 96.81 81 ILE A C 1
ATOM 610 O O . ILE A 1 81 ? -9.649 -15.357 40.917 1.00 96.81 81 ILE A O 1
ATOM 614 N N . ASP A 1 82 ? -9.092 -17.317 41.880 1.00 94.56 82 ASP A N 1
ATOM 615 C CA . ASP A 1 82 ? -7.644 -17.183 41.683 1.00 94.56 82 ASP A CA 1
ATOM 616 C C . ASP A 1 82 ? -7.296 -17.076 40.185 1.00 94.56 82 ASP A C 1
ATOM 618 O O . ASP A 1 82 ? -6.519 -16.215 39.799 1.00 94.56 82 ASP A O 1
ATOM 622 N N . ILE A 1 83 ? -7.948 -17.859 39.313 1.00 95.06 83 ILE A N 1
ATOM 623 C CA . ILE A 1 83 ? -7.766 -17.752 37.854 1.00 95.06 83 ILE A CA 1
ATOM 624 C C . ILE A 1 83 ? -8.147 -16.366 37.334 1.00 95.06 83 ILE A C 1
ATOM 626 O O . ILE A 1 83 ? -7.453 -15.868 36.463 1.00 95.06 83 ILE A O 1
ATOM 630 N N . VAL A 1 84 ? -9.228 -15.747 37.824 1.00 94.56 84 VAL A N 1
ATOM 631 C CA . VAL A 1 84 ? -9.590 -14.379 37.404 1.00 94.56 84 VAL A CA 1
ATOM 632 C C . VAL A 1 84 ? -8.548 -13.365 37.892 1.00 94.56 84 VAL A C 1
ATOM 634 O O . VAL A 1 84 ? -8.311 -12.390 37.194 1.00 94.56 84 VAL A O 1
ATOM 637 N N . ALA A 1 85 ? -7.911 -13.613 39.042 1.00 91.75 85 ALA A N 1
ATOM 638 C CA . ALA A 1 85 ? -6.926 -12.711 39.639 1.00 91.75 85 ALA A CA 1
ATOM 639 C C . ALA A 1 85 ? -5.512 -12.815 39.049 1.00 91.75 85 ALA A C 1
ATOM 641 O O . ALA A 1 85 ? -4.786 -11.827 38.984 1.00 91.75 85 ALA A O 1
ATOM 642 N N . ASP A 1 86 ? -5.098 -14.018 38.656 1.00 88.00 86 ASP A N 1
ATOM 643 C CA . ASP A 1 86 ? -3.709 -14.297 38.280 1.00 88.00 86 ASP A CA 1
ATOM 644 C C . ASP A 1 86 ? -3.445 -14.158 36.768 1.00 88.00 86 ASP A C 1
ATOM 646 O O . ASP A 1 86 ? -2.292 -14.246 36.332 1.00 88.00 86 ASP A O 1
ATOM 650 N N . VAL A 1 87 ? -4.486 -13.959 35.952 1.00 84.31 87 VAL A N 1
ATOM 651 C CA . VAL A 1 87 ? -4.380 -13.870 34.487 1.00 84.31 87 VAL A CA 1
ATOM 652 C C . VAL A 1 87 ? -4.835 -12.510 33.966 1.00 84.31 87 VAL A C 1
ATOM 654 O O . VAL A 1 87 ? -5.606 -11.808 34.608 1.00 84.31 87 VAL A O 1
ATOM 657 N N . ASP A 1 88 ? -4.380 -12.169 32.761 1.00 76.88 88 ASP A N 1
ATOM 658 C CA . ASP A 1 88 ? -4.840 -10.984 32.031 1.00 76.88 88 ASP A CA 1
ATOM 659 C C . ASP A 1 88 ? -6.388 -10.970 31.926 1.00 76.88 88 ASP A C 1
ATOM 661 O O . ASP A 1 88 ? -6.965 -11.990 31.518 1.00 76.88 88 ASP A O 1
ATOM 665 N N . PRO A 1 89 ? -7.078 -9.864 32.274 1.00 71.81 89 PRO A N 1
ATOM 666 C CA . PRO A 1 89 ? -8.538 -9.764 32.195 1.00 71.81 89 PRO A CA 1
ATOM 667 C C . PRO A 1 89 ? -9.118 -10.083 30.810 1.00 71.81 89 PRO A C 1
ATOM 669 O O . PRO A 1 89 ? -10.217 -10.638 30.710 1.00 71.81 89 PRO A O 1
ATOM 672 N N . GLU A 1 90 ? -8.377 -9.801 29.735 1.00 72.69 90 GLU A N 1
ATOM 673 C CA . GLU A 1 90 ? -8.787 -10.084 28.357 1.00 72.69 90 GLU A CA 1
ATOM 674 C C . GLU A 1 90 ? -8.568 -11.557 27.963 1.00 72.69 90 GLU A C 1
ATOM 676 O O . GLU A 1 90 ? -9.068 -12.027 26.931 1.00 72.69 90 GLU A O 1
ATOM 681 N N . ALA A 1 91 ? -7.870 -12.343 28.792 1.00 83.44 91 ALA A N 1
ATOM 682 C CA . ALA A 1 91 ? -7.624 -13.750 28.520 1.00 83.44 91 ALA A CA 1
ATOM 683 C C . ALA A 1 91 ? -8.934 -14.551 28.453 1.00 83.44 91 ALA A C 1
ATOM 685 O O . ALA A 1 91 ? -9.839 -14.450 29.288 1.00 83.44 91 ALA A O 1
ATOM 686 N N . THR A 1 92 ? -9.014 -15.465 27.481 1.00 87.75 92 THR A N 1
ATOM 687 C CA . THR A 1 92 ? -10.206 -16.313 27.284 1.00 87.75 92 THR A CA 1
ATOM 688 C C . THR A 1 92 ? -10.538 -17.151 28.527 1.00 87.75 92 THR A C 1
ATOM 690 O O . THR A 1 92 ? -11.712 -17.404 28.809 1.00 87.75 92 THR A O 1
ATOM 693 N N . ILE A 1 93 ? -9.522 -17.564 29.293 1.00 92.69 93 ILE A N 1
ATOM 694 C CA . ILE A 1 93 ? -9.701 -18.344 30.522 1.00 92.69 93 ILE A CA 1
ATOM 695 C C . ILE A 1 93 ? -10.348 -17.529 31.655 1.00 92.69 93 ILE A C 1
ATOM 697 O O . ILE A 1 93 ? -11.178 -18.089 32.372 1.00 92.69 93 ILE A O 1
ATOM 701 N N . SER A 1 94 ? -10.070 -16.221 31.762 1.00 91.56 94 SER A N 1
ATOM 702 C CA . SER A 1 94 ? -10.702 -15.327 32.749 1.00 91.56 94 SER A CA 1
ATOM 703 C C . SER A 1 94 ? -12.213 -15.247 32.510 1.00 91.56 94 SER A C 1
ATOM 705 O O . SER A 1 94 ? -13.026 -15.609 33.365 1.00 91.56 94 SER A O 1
ATOM 707 N N . ASN A 1 95 ? -12.603 -14.955 31.266 1.00 89.88 95 ASN A N 1
ATOM 708 C CA . ASN A 1 95 ? -14.000 -14.964 30.827 1.00 89.88 95 ASN A CA 1
ATOM 709 C C . ASN A 1 95 ? -14.691 -16.324 31.043 1.00 89.88 95 ASN A C 1
ATOM 711 O O . ASN A 1 95 ? -15.871 -16.400 31.409 1.00 89.88 95 ASN A O 1
ATOM 715 N N . ALA A 1 96 ? -13.974 -17.430 30.819 1.00 94.25 96 ALA A N 1
ATOM 716 C CA . ALA A 1 96 ? -14.493 -18.765 31.100 1.00 94.25 96 ALA A CA 1
ATOM 717 C C . ALA A 1 96 ? -14.726 -18.980 32.606 1.00 94.25 96 ALA A C 1
ATOM 719 O O . ALA A 1 96 ? -15.745 -19.573 32.978 1.00 94.25 96 ALA A O 1
ATOM 720 N N . ALA A 1 97 ? -13.830 -18.477 33.462 1.00 97.25 97 ALA A N 1
ATOM 721 C CA . ALA A 1 97 ? -13.915 -18.591 34.914 1.00 97.25 97 ALA A CA 1
ATOM 722 C C . ALA A 1 97 ? -15.079 -17.772 35.487 1.00 97.25 97 ALA A C 1
ATOM 724 O O . ALA A 1 97 ? -15.885 -18.326 36.241 1.00 97.25 97 ALA A O 1
ATOM 725 N N . ILE A 1 98 ? -15.267 -16.527 35.034 1.00 96.50 98 ILE A N 1
ATOM 726 C CA . ILE A 1 98 ? -16.431 -15.680 35.358 1.00 96.50 98 ILE A CA 1
ATOM 727 C C . ILE A 1 98 ? -17.737 -16.422 35.036 1.00 96.50 98 ILE A C 1
ATOM 729 O O . ILE A 1 98 ? -18.590 -16.644 35.904 1.00 96.50 98 ILE A O 1
ATOM 733 N N . ARG A 1 99 ? -17.864 -16.944 33.809 1.00 96.25 99 ARG A N 1
ATOM 734 C CA . ARG A 1 99 ? -19.043 -17.726 33.392 1.00 96.25 99 ARG A CA 1
ATOM 735 C C . ARG A 1 99 ? -19.216 -19.011 34.198 1.00 96.25 99 ARG A C 1
ATOM 737 O O . ARG A 1 99 ? -20.349 -19.449 34.426 1.00 96.25 99 ARG A O 1
ATOM 744 N N . ALA A 1 100 ? -18.127 -19.664 34.597 1.00 97.56 100 ALA A N 1
ATOM 745 C CA . ALA A 1 100 ? -18.176 -20.861 35.426 1.00 97.56 100 ALA A CA 1
ATOM 746 C C . ALA A 1 100 ? -18.700 -20.544 36.835 1.00 97.56 100 ALA A C 1
ATOM 748 O O . ALA A 1 100 ? -19.592 -21.255 37.308 1.00 97.56 100 ALA A O 1
ATOM 749 N N . LEU A 1 101 ? -18.243 -19.451 37.453 1.00 98.12 101 LEU A N 1
ATOM 750 C CA . LEU A 1 101 ? -18.735 -18.953 38.741 1.00 98.12 101 LEU A CA 1
ATOM 751 C C . LEU A 1 101 ? -20.240 -18.645 38.690 1.00 98.12 101 LEU A C 1
ATOM 753 O O . LEU A 1 101 ? -21.001 -19.150 39.522 1.00 98.12 101 LEU A O 1
ATOM 757 N N . MET A 1 102 ? -20.707 -17.935 37.657 1.00 96.88 102 MET A N 1
ATOM 758 C CA . MET A 1 102 ? -22.141 -17.670 37.449 1.00 96.88 102 MET A CA 1
ATOM 759 C C . MET A 1 102 ? -22.958 -18.966 37.304 1.00 96.88 102 MET A C 1
ATOM 761 O O . MET A 1 102 ? -24.064 -19.087 37.834 1.00 96.88 102 MET A O 1
ATOM 765 N N . ARG A 1 103 ? -22.420 -19.979 36.604 1.00 96.75 103 ARG A N 1
ATOM 766 C CA . ARG A 1 103 ? -23.080 -21.289 36.429 1.00 96.75 103 ARG A CA 1
ATOM 767 C C . ARG A 1 103 ? -23.143 -22.108 37.717 1.00 96.75 103 ARG A C 1
ATOM 769 O O . ARG A 1 103 ? -24.129 -22.832 37.913 1.00 96.75 103 ARG A O 1
ATOM 776 N N . ILE A 1 104 ? -22.118 -22.018 38.569 1.00 97.19 104 ILE A N 1
ATOM 777 C CA . ILE A 1 104 ? -22.122 -22.612 39.915 1.00 97.19 104 ILE A CA 1
ATOM 778 C C . ILE A 1 104 ? -23.260 -21.990 40.735 1.00 97.19 104 ILE A C 1
ATOM 780 O O . ILE A 1 104 ? -24.037 -22.723 41.358 1.00 97.19 104 ILE A O 1
ATOM 784 N N . GLY A 1 105 ? -23.432 -20.669 40.640 1.00 94.00 105 GLY A N 1
ATOM 785 C CA . GLY A 1 105 ? -24.585 -19.950 41.175 1.00 94.00 105 GLY A CA 1
ATOM 786 C C . GLY A 1 105 ? -24.425 -19.561 42.653 1.00 94.00 105 GLY A C 1
ATOM 787 O O . GLY A 1 105 ? -23.309 -19.274 43.082 1.00 94.00 105 GLY A O 1
ATOM 788 N N . PRO A 1 106 ? -25.504 -19.590 43.467 1.00 94.12 106 PRO A N 1
ATOM 789 C CA . PRO A 1 106 ? -25.502 -19.068 44.841 1.00 94.12 106 PRO A CA 1
ATOM 790 C C . PRO A 1 106 ? -24.355 -19.526 45.764 1.00 94.12 106 PRO A C 1
ATOM 792 O O . PRO A 1 106 ? -23.908 -18.720 46.578 1.00 94.12 106 PRO A O 1
ATOM 795 N N . PRO A 1 107 ? -23.827 -20.767 45.671 1.00 95.44 107 PRO A N 1
ATOM 796 C CA . PRO A 1 107 ? -22.680 -21.177 46.484 1.00 95.44 107 PRO A CA 1
ATOM 797 C C . PRO A 1 107 ? -21.399 -20.354 46.266 1.00 95.44 107 PRO A C 1
ATOM 799 O O . PRO A 1 107 ? -20.547 -20.351 47.150 1.00 95.44 107 PRO A O 1
ATOM 802 N N . ALA A 1 108 ? -21.253 -19.671 45.125 1.00 96.38 108 ALA A N 1
ATOM 803 C CA . ALA A 1 108 ? -20.099 -18.823 44.834 1.00 96.38 108 ALA A CA 1
ATOM 804 C C . ALA A 1 108 ? -20.193 -17.421 45.470 1.00 96.38 108 ALA A C 1
ATOM 806 O O . ALA A 1 108 ? -19.180 -16.734 45.567 1.00 96.38 108 ALA A O 1
ATOM 807 N N . LEU A 1 109 ? -21.372 -17.010 45.956 1.00 95.38 109 LEU A N 1
ATOM 808 C CA . LEU A 1 109 ? -21.614 -15.640 46.417 1.00 95.38 109 LEU A CA 1
ATOM 809 C C . LEU A 1 109 ? -20.753 -15.253 47.624 1.00 95.38 109 LEU A C 1
ATOM 811 O O . LEU A 1 109 ? -20.089 -14.224 47.597 1.00 95.38 109 LEU A O 1
ATOM 815 N N . GLU A 1 110 ? -20.741 -16.067 48.683 1.00 95.00 110 GLU A N 1
ATOM 816 C CA . GLU A 1 110 ? -19.992 -15.724 49.900 1.00 95.00 110 GLU A CA 1
ATOM 817 C C . GLU A 1 110 ? -18.467 -15.683 49.663 1.00 95.00 110 GLU A C 1
ATOM 819 O O . GLU A 1 110 ? -17.841 -14.731 50.127 1.00 95.00 110 GLU A O 1
ATOM 824 N N . PRO A 1 111 ? -17.852 -16.626 48.915 1.00 97.00 111 PRO A N 1
ATOM 825 C CA . PRO A 1 111 ? -16.447 -16.513 48.519 1.00 97.00 111 PRO A CA 1
ATOM 826 C C . PRO A 1 111 ? -16.118 -15.245 47.723 1.00 97.00 111 PRO A C 1
ATOM 828 O O . PRO A 1 111 ? -15.138 -14.577 48.046 1.00 97.00 111 PRO A O 1
ATOM 831 N N . VAL A 1 112 ? -16.942 -14.877 46.737 1.00 96.94 112 VAL A N 1
ATOM 832 C CA . VAL A 1 112 ? -16.703 -13.672 45.926 1.00 96.94 112 VAL A CA 1
ATOM 833 C C . VAL A 1 112 ? -16.880 -12.401 46.766 1.00 96.94 112 VAL A C 1
ATOM 835 O O . VAL A 1 112 ? -16.022 -11.523 46.734 1.00 96.94 112 VAL A O 1
ATOM 838 N N . LEU A 1 113 ? -17.916 -12.322 47.611 1.00 95.06 113 LEU A N 1
ATOM 839 C CA . LEU A 1 113 ? -18.094 -11.202 48.548 1.00 95.06 113 LEU A CA 1
ATOM 840 C C . LEU A 1 113 ? -16.947 -11.097 49.563 1.00 95.06 113 LEU A C 1
ATOM 842 O O . LEU A 1 113 ? -16.574 -9.994 49.971 1.00 95.06 113 LEU A O 1
ATOM 846 N N . ALA A 1 114 ? -16.391 -12.229 49.999 1.00 94.94 114 ALA A N 1
ATOM 847 C CA . ALA A 1 114 ? -15.220 -12.243 50.864 1.00 94.94 114 ALA A CA 1
ATOM 848 C C . ALA A 1 114 ? -13.982 -11.710 50.129 1.00 94.94 114 ALA A C 1
ATOM 850 O O . ALA A 1 114 ? -13.268 -10.883 50.696 1.00 94.94 114 ALA A O 1
ATOM 851 N N . PHE A 1 115 ? -13.758 -12.122 48.876 1.00 96.50 115 PHE A N 1
ATOM 852 C CA . PHE A 1 115 ? -12.675 -11.592 48.047 1.00 96.50 115 PHE A CA 1
ATOM 853 C C . PHE A 1 115 ? -12.809 -10.076 47.872 1.00 96.50 115 PHE A C 1
ATOM 855 O O . PHE A 1 115 ? -11.884 -9.341 48.211 1.00 96.50 115 PHE A O 1
ATOM 862 N N . MET A 1 116 ? -13.991 -9.591 47.478 1.00 94.06 116 MET A N 1
ATOM 863 C CA . MET A 1 116 ? -14.241 -8.159 47.283 1.00 94.06 116 MET A CA 1
ATOM 864 C C . MET A 1 116 ? -13.979 -7.315 48.529 1.00 94.06 116 MET A C 1
ATOM 866 O O . MET A 1 116 ? -13.504 -6.188 48.433 1.00 94.06 116 MET A O 1
ATOM 870 N N . ARG A 1 117 ? -14.251 -7.867 49.714 1.00 91.62 117 ARG A N 1
ATOM 871 C CA . ARG A 1 117 ? -14.079 -7.162 50.989 1.00 91.62 117 ARG A CA 1
ATOM 872 C C . ARG A 1 117 ? -12.633 -7.111 51.480 1.00 91.62 117 ARG A C 1
ATOM 874 O O . ARG A 1 117 ? -12.293 -6.205 52.239 1.00 91.62 117 ARG A O 1
ATOM 881 N N . TYR A 1 118 ? -11.827 -8.122 51.162 1.00 91.50 118 TYR A N 1
ATOM 882 C CA . TYR A 1 118 ? -10.520 -8.322 51.798 1.00 91.50 118 TYR A CA 1
ATOM 883 C C . TYR A 1 118 ? -9.330 -8.266 50.838 1.00 91.50 118 TYR A C 1
ATOM 885 O O . TYR A 1 118 ? -8.205 -8.101 51.312 1.00 91.50 118 TYR A O 1
ATOM 893 N N . SER A 1 119 ? -9.553 -8.404 49.531 1.00 93.38 119 SER A N 1
ATOM 894 C CA . SER A 1 119 ? -8.509 -8.240 48.522 1.00 93.38 119 SER A CA 1
ATOM 895 C C . SER A 1 119 ? -8.174 -6.762 48.306 1.00 93.38 119 SER A C 1
ATOM 897 O O . SER A 1 119 ? -9.002 -5.884 48.552 1.00 93.38 119 SER A O 1
ATOM 899 N N . TRP A 1 120 ? -6.954 -6.498 47.846 1.00 90.19 120 TRP A N 1
ATOM 900 C CA . TRP A 1 120 ? -6.486 -5.177 47.401 1.00 90.19 120 TRP A CA 1
ATOM 901 C C . TRP A 1 120 ? -6.494 -5.053 45.875 1.00 90.19 120 TRP A C 1
ATOM 903 O O . TRP A 1 120 ? -6.194 -3.991 45.352 1.00 90.19 120 TRP A O 1
ATOM 913 N N . ASP A 1 121 ? -6.779 -6.150 45.181 1.00 92.38 121 ASP A N 1
ATOM 914 C CA . ASP A 1 121 ? -6.797 -6.230 43.728 1.00 92.38 121 ASP A CA 1
ATOM 915 C C . ASP A 1 121 ? -8.131 -5.692 43.206 1.00 92.38 121 ASP A C 1
ATOM 917 O O . ASP A 1 121 ? -9.163 -6.352 43.337 1.00 92.38 121 ASP A O 1
ATOM 921 N N . VAL A 1 122 ? -8.115 -4.451 42.722 1.00 92.81 122 VAL A N 1
ATOM 922 C CA . VAL A 1 122 ? -9.312 -3.723 42.289 1.00 92.81 122 VAL A CA 1
ATOM 923 C C . VAL A 1 122 ? -9.812 -4.209 40.934 1.00 92.81 122 VAL A C 1
ATOM 925 O O . VAL A 1 122 ? -11.015 -4.392 40.774 1.00 92.81 122 VAL A O 1
ATOM 928 N N . GLU A 1 123 ? -8.909 -4.507 40.008 1.00 90.06 123 GLU A N 1
ATOM 929 C CA . GLU A 1 123 ? -9.223 -4.999 38.663 1.00 90.06 123 GLU A CA 1
ATOM 930 C C . GLU A 1 123 ? -9.967 -6.344 38.719 1.00 90.06 123 GLU A C 1
ATOM 932 O O . GLU A 1 123 ? -11.003 -6.549 38.084 1.00 90.06 123 GLU A O 1
ATOM 937 N N . THR A 1 124 ? -9.555 -7.242 39.615 1.00 92.12 124 THR A N 1
ATOM 938 C CA . THR A 1 124 ? -10.307 -8.483 39.846 1.00 92.12 124 THR A CA 1
ATOM 939 C C . THR A 1 124 ? -11.661 -8.231 40.514 1.00 92.12 124 THR A C 1
ATOM 941 O O . THR A 1 124 ? -12.633 -8.951 40.261 1.00 92.12 124 THR A O 1
ATOM 944 N N . LYS A 1 125 ? -11.779 -7.213 41.379 1.00 95.38 125 LYS A N 1
ATOM 945 C CA . LYS A 1 125 ? -13.077 -6.846 41.975 1.00 95.38 125 LYS A CA 1
ATOM 946 C C . LYS A 1 125 ? -14.049 -6.332 40.914 1.00 95.38 125 LYS A C 1
ATOM 948 O O . LYS A 1 125 ? -15.220 -6.708 40.976 1.00 95.38 125 LYS A O 1
ATOM 953 N N . THR A 1 126 ? -13.593 -5.497 39.978 1.00 93.75 126 THR A N 1
ATOM 954 C CA . THR A 1 126 ? -14.428 -4.973 38.886 1.00 93.75 126 THR A CA 1
ATOM 955 C C . THR A 1 126 ? -14.847 -6.103 37.946 1.00 93.75 126 THR A C 1
ATOM 957 O O . THR A 1 126 ? -16.039 -6.240 37.674 1.00 93.75 126 THR A O 1
ATOM 960 N N . ALA A 1 127 ? -13.940 -7.016 37.584 1.00 91.38 127 ALA A N 1
ATOM 961 C CA . ALA A 1 127 ? -14.264 -8.204 36.786 1.00 91.38 127 ALA A CA 1
ATOM 962 C C . ALA A 1 127 ? -15.290 -9.141 37.466 1.00 91.38 127 ALA A C 1
ATOM 964 O O . ALA A 1 127 ? -16.213 -9.659 36.833 1.00 91.38 127 ALA A O 1
ATOM 965 N N . LEU A 1 128 ? -15.182 -9.349 38.785 1.00 95.56 128 LEU A N 1
ATOM 966 C CA . LEU A 1 128 ? -16.121 -10.186 39.546 1.00 95.56 128 LEU A CA 1
ATOM 967 C C . LEU A 1 128 ? -17.479 -9.507 39.819 1.00 95.56 128 LEU A C 1
ATOM 969 O O . LEU A 1 128 ? -18.377 -10.154 40.376 1.00 95.56 128 LEU A O 1
ATOM 973 N N . ALA A 1 129 ? -17.667 -8.240 39.437 1.00 94.56 129 ALA A N 1
ATOM 974 C CA . ALA A 1 129 ? -18.920 -7.512 39.633 1.00 94.56 129 ALA A CA 1
ATOM 975 C C . ALA A 1 129 ? -20.103 -8.162 38.893 1.00 94.56 129 ALA A C 1
ATOM 977 O O . ALA A 1 129 ? -21.180 -8.318 39.473 1.00 94.56 129 ALA A O 1
ATOM 978 N N . GLU A 1 130 ? -19.888 -8.631 37.660 1.00 92.56 130 GLU A N 1
ATOM 979 C CA . GLU A 1 130 ? -20.902 -9.362 36.882 1.00 92.56 130 GLU A CA 1
ATOM 980 C C . GLU A 1 130 ? -21.319 -10.664 37.593 1.00 92.56 130 GLU A C 1
ATOM 982 O O . GLU A 1 130 ? -22.495 -11.040 37.628 1.00 92.56 130 GLU A O 1
ATOM 987 N N . VAL A 1 131 ? -20.367 -11.350 38.241 1.00 95.06 131 VAL A N 1
ATOM 988 C CA . VAL A 1 131 ? -20.649 -12.589 38.978 1.00 95.06 131 VAL A CA 1
ATOM 989 C C . VAL A 1 131 ? -21.613 -12.318 40.128 1.00 95.06 131 VAL A C 1
ATOM 991 O O . VAL A 1 131 ? -22.610 -13.033 40.264 1.00 95.06 131 VAL A O 1
ATOM 994 N N . ILE A 1 132 ? -21.341 -11.301 40.954 1.00 92.69 132 ILE A N 1
ATOM 995 C CA . ILE A 1 132 ? -22.196 -10.977 42.106 1.00 92.69 132 ILE A CA 1
ATOM 996 C C . ILE A 1 132 ? -23.537 -10.374 41.695 1.00 92.69 132 ILE A C 1
ATOM 998 O O . ILE A 1 132 ? -24.525 -10.635 42.379 1.00 92.69 132 ILE A O 1
ATOM 1002 N N . GLU A 1 133 ? -23.612 -9.647 40.578 1.00 92.00 133 GLU A N 1
ATOM 1003 C CA . GLU A 1 133 ? -24.886 -9.222 39.993 1.00 92.00 133 GLU A CA 1
ATOM 1004 C C . GLU A 1 133 ? -25.744 -10.450 39.660 1.00 92.00 133 GLU A C 1
ATOM 1006 O O . GLU A 1 133 ? -26.894 -10.562 40.095 1.00 92.00 133 GLU A O 1
ATOM 1011 N N . ALA A 1 134 ? -25.169 -11.415 38.939 1.00 92.81 134 ALA A N 1
ATOM 1012 C CA . ALA A 1 134 ? -25.893 -12.578 38.444 1.00 92.81 134 ALA A CA 1
ATOM 1013 C C . ALA A 1 134 ? -26.363 -13.535 39.550 1.00 92.81 134 ALA A C 1
ATOM 1015 O O . ALA A 1 134 ? -27.421 -14.158 39.420 1.00 92.81 134 ALA A O 1
ATOM 1016 N N . ILE A 1 135 ? -25.590 -13.691 40.632 1.00 93.69 135 ILE A N 1
ATOM 1017 C CA . ILE A 1 135 ? -25.890 -14.669 41.697 1.00 93.69 135 ILE A CA 1
ATOM 1018 C C . ILE A 1 135 ? -26.404 -14.035 42.998 1.00 93.69 135 ILE A C 1
ATOM 1020 O O . ILE A 1 135 ? -26.850 -14.766 43.885 1.00 93.69 135 ILE A O 1
ATOM 1024 N N . GLY A 1 136 ? -26.334 -12.709 43.125 1.00 88.56 136 GLY A N 1
ATOM 1025 C CA . GLY A 1 136 ? -26.548 -11.968 44.369 1.00 88.56 136 GLY A CA 1
ATOM 1026 C C . GLY A 1 136 ? -27.798 -11.086 44.420 1.00 88.56 136 GLY A C 1
ATOM 1027 O O . GLY A 1 136 ? -27.945 -10.335 45.378 1.00 88.56 136 GLY A O 1
ATOM 1028 N N . GLN A 1 137 ? -28.720 -11.179 43.453 1.00 83.62 137 GLN A N 1
ATOM 1029 C CA . GLN A 1 137 ? -29.887 -10.277 43.351 1.00 83.62 137 GLN A CA 1
ATOM 1030 C C . GLN A 1 137 ? -30.768 -10.173 44.614 1.00 83.62 137 GLN A C 1
ATOM 1032 O O . GLN A 1 137 ? -31.405 -9.147 44.832 1.00 83.62 137 GLN A O 1
ATOM 1037 N N . GLU A 1 138 ? -30.825 -11.215 45.449 1.00 82.62 138 GLU A N 1
ATOM 1038 C CA . GLU A 1 138 ? -31.634 -11.232 46.680 1.00 82.62 138 GLU A CA 1
ATOM 1039 C C . GLU A 1 138 ? -30.837 -10.873 47.953 1.00 82.62 138 GLU A C 1
ATOM 1041 O O . GLU A 1 138 ? -31.399 -10.873 49.050 1.00 82.62 138 GLU A O 1
ATOM 1046 N N . ASP A 1 139 ? -29.535 -10.587 47.843 1.00 89.62 139 ASP A N 1
ATOM 1047 C CA . ASP A 1 139 ? -28.665 -10.301 48.986 1.00 89.62 139 ASP A CA 1
ATOM 1048 C C . ASP A 1 139 ? -28.411 -8.794 49.133 1.00 89.62 139 ASP A C 1
ATOM 1050 O O . ASP A 1 139 ? -27.687 -8.169 48.358 1.00 89.62 139 ASP A O 1
ATOM 1054 N N . GLU A 1 140 ? -28.978 -8.208 50.189 1.00 86.31 140 GLU A N 1
ATOM 1055 C CA . GLU A 1 140 ? -28.891 -6.770 50.482 1.00 86.31 140 GLU A CA 1
ATOM 1056 C C . GLU A 1 140 ? -27.445 -6.260 50.653 1.00 86.31 140 GLU A C 1
ATOM 1058 O O . GLU A 1 140 ? -27.203 -5.056 50.554 1.00 86.31 140 GLU A O 1
ATOM 1063 N N . ARG A 1 141 ? -26.467 -7.148 50.893 1.00 92.25 141 ARG A N 1
ATOM 1064 C CA . ARG A 1 141 ? -25.047 -6.787 51.043 1.00 92.25 141 ARG A CA 1
ATOM 1065 C C . ARG A 1 141 ? -24.370 -6.470 49.709 1.00 92.25 141 ARG A C 1
ATOM 1067 O O . ARG A 1 141 ? -23.328 -5.812 49.718 1.00 92.25 141 ARG A O 1
ATOM 1074 N N . VAL A 1 142 ? -24.918 -6.952 48.591 1.00 93.88 142 VAL A N 1
ATOM 1075 C CA . VAL A 1 142 ? -24.286 -6.864 47.264 1.00 93.88 142 VAL A CA 1
ATOM 1076 C C . VAL A 1 142 ? -24.197 -5.415 46.814 1.00 93.88 142 VAL A C 1
ATOM 1078 O O . VAL A 1 142 ? -23.123 -4.976 46.421 1.00 93.88 142 VAL A O 1
ATOM 1081 N N . TYR A 1 143 ? -25.276 -4.646 46.981 1.00 94.50 143 TYR A N 1
ATOM 1082 C CA . TYR A 1 143 ? -25.287 -3.230 46.617 1.00 94.50 143 TYR A CA 1
ATOM 1083 C C . TYR A 1 143 ? -24.199 -2.431 47.345 1.00 94.50 143 TYR A C 1
ATOM 1085 O O . TYR A 1 143 ? -23.397 -1.756 46.714 1.00 94.50 143 TYR A O 1
ATOM 1093 N N . GLU A 1 144 ? -24.126 -2.552 48.673 1.00 94.00 144 GLU A N 1
ATOM 1094 C CA . GLU A 1 144 ? -23.116 -1.842 49.473 1.00 94.00 144 GLU A CA 1
ATOM 1095 C C . GLU A 1 144 ? -21.688 -2.297 49.133 1.00 94.00 144 GLU A C 1
ATOM 1097 O O . GLU A 1 144 ? -20.745 -1.519 49.242 1.00 94.00 144 GLU A O 1
ATOM 1102 N N . THR A 1 145 ? -21.517 -3.551 48.703 1.00 95.31 145 THR A N 1
ATOM 1103 C CA . THR A 1 145 ? -20.217 -4.044 48.227 1.00 95.31 145 THR A CA 1
ATOM 1104 C C . THR A 1 145 ? -19.851 -3.411 46.887 1.00 95.31 145 THR A C 1
ATOM 1106 O O . THR A 1 145 ? -18.750 -2.889 46.770 1.00 95.31 145 THR A O 1
ATOM 1109 N N . LEU A 1 146 ? -20.773 -3.371 45.918 1.00 95.81 146 LEU A N 1
ATOM 1110 C CA . LEU A 1 146 ? -20.557 -2.720 44.619 1.00 95.81 146 LEU A CA 1
ATOM 1111 C C . LEU A 1 146 ? -20.226 -1.232 44.770 1.00 95.81 146 LEU A C 1
ATOM 1113 O O . LEU A 1 146 ? -19.293 -0.756 44.135 1.00 95.81 146 LEU A O 1
ATOM 1117 N N . VAL A 1 147 ? -20.933 -0.515 45.651 1.00 95.94 147 VAL A N 1
ATOM 1118 C CA . VAL A 1 147 ? -20.641 0.898 45.948 1.00 95.94 147 VAL A CA 1
ATOM 1119 C C . VAL A 1 147 ? -19.241 1.055 46.543 1.00 95.94 147 VAL A C 1
ATOM 1121 O O . VAL A 1 147 ? -18.492 1.928 46.123 1.00 95.94 147 VAL A O 1
ATOM 1124 N N . SER A 1 148 ? -18.843 0.181 47.471 1.00 95.38 148 SER A N 1
ATOM 1125 C CA . SER A 1 148 ? -17.491 0.221 48.039 1.00 95.38 148 SER A CA 1
ATOM 1126 C C . SER A 1 148 ? -16.402 -0.019 46.990 1.00 95.38 148 SER A C 1
ATOM 1128 O O . SER A 1 148 ? -15.348 0.599 47.088 1.00 95.38 148 SER A O 1
ATOM 1130 N N . VAL A 1 149 ? -16.627 -0.912 46.018 1.00 96.00 149 VAL A N 1
ATOM 1131 C CA . VAL A 1 149 ? -15.667 -1.152 44.925 1.00 96.00 149 VAL A CA 1
ATOM 1132 C C . VAL A 1 149 ? -15.658 0.030 43.952 1.00 96.00 149 VAL A C 1
ATOM 1134 O O . VAL A 1 149 ? -14.591 0.453 43.528 1.00 96.00 149 VAL A O 1
ATOM 1137 N N . TRP A 1 150 ? -16.816 0.624 43.661 1.00 96.12 150 TRP A N 1
ATOM 1138 C CA . TRP A 1 150 ? -16.932 1.832 42.837 1.00 96.12 150 TRP A CA 1
ATOM 1139 C C . TRP A 1 150 ? -16.155 3.025 43.403 1.00 96.12 150 TRP A C 1
ATOM 1141 O O . TRP A 1 150 ? -15.521 3.772 42.659 1.00 96.12 150 TRP A O 1
ATOM 1151 N N . GLU A 1 151 ? -16.202 3.215 44.721 1.00 94.69 151 GLU A N 1
ATOM 1152 C CA . GLU A 1 151 ? -15.439 4.263 45.407 1.00 94.69 151 GLU A CA 1
ATOM 1153 C C . GLU A 1 151 ? -13.925 3.996 45.401 1.00 94.69 151 GLU A C 1
ATOM 1155 O O . GLU A 1 151 ? -13.141 4.943 45.451 1.00 94.69 151 GLU A O 1
ATOM 1160 N N . GLU A 1 152 ? -13.513 2.726 45.357 1.00 94.25 152 GLU A N 1
ATOM 1161 C CA . GLU A 1 152 ? -12.107 2.306 45.335 1.00 94.25 152 GLU A CA 1
ATOM 1162 C C . GLU A 1 152 ? -11.499 2.379 43.926 1.00 94.25 152 GLU A C 1
ATOM 1164 O O . GLU A 1 152 ? -10.335 2.751 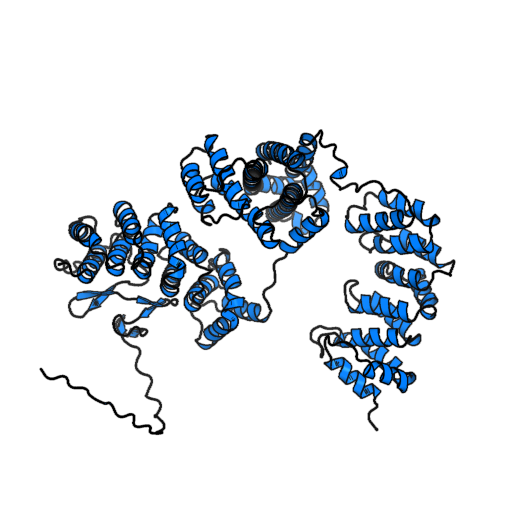43.804 1.00 94.25 152 GLU A O 1
ATOM 1169 N N . ALA A 1 153 ? -12.282 2.065 42.889 1.00 92.94 153 ALA A N 1
ATOM 1170 C CA . ALA A 1 153 ? -11.804 1.898 41.520 1.00 92.94 153 ALA A CA 1
ATOM 1171 C C . ALA A 1 153 ? -11.551 3.206 40.764 1.00 92.94 153 ALA A C 1
ATOM 1173 O O . ALA A 1 153 ? -12.362 4.146 40.799 1.00 92.94 153 ALA A O 1
ATOM 1174 N N . ALA A 1 154 ? -10.449 3.220 40.017 1.00 91.12 154 ALA A N 1
ATOM 1175 C CA . ALA A 1 154 ? -10.165 4.179 38.956 1.00 91.12 154 ALA A CA 1
ATOM 1176 C C . ALA A 1 154 ? -10.697 3.690 37.595 1.00 91.12 154 ALA A C 1
ATOM 1178 O O . ALA A 1 154 ? -10.993 2.507 37.421 1.00 91.12 154 ALA A O 1
ATOM 1179 N N . TRP A 1 155 ? -10.844 4.596 36.623 1.00 86.38 155 TRP A N 1
ATOM 1180 C CA . TRP A 1 155 ? -11.380 4.261 35.294 1.00 86.38 155 TRP A CA 1
ATOM 1181 C C . TRP A 1 155 ? -10.509 3.222 34.579 1.00 86.38 155 TRP A C 1
ATOM 1183 O O . TRP A 1 155 ? -11.033 2.222 34.096 1.00 86.38 155 TRP A O 1
ATOM 1193 N N . GLU A 1 156 ? -9.184 3.371 34.659 1.00 82.06 156 GLU A N 1
ATOM 1194 C CA . GLU A 1 156 ? -8.204 2.426 34.113 1.00 82.06 156 GLU A CA 1
ATOM 1195 C C . GLU A 1 156 ? -8.241 1.021 34.746 1.00 82.06 156 GLU A C 1
ATOM 1197 O O . GLU A 1 156 ? -7.695 0.087 34.172 1.00 82.06 156 GLU A O 1
ATOM 1202 N N . GLU A 1 157 ? -8.892 0.854 35.901 1.00 85.50 157 GLU A N 1
ATOM 1203 C CA . GLU A 1 157 ? -9.070 -0.434 36.595 1.00 85.50 157 GLU A CA 1
ATOM 1204 C C . GLU A 1 157 ? -10.428 -1.090 36.256 1.00 85.50 157 GLU A C 1
ATOM 1206 O O . GLU A 1 157 ? -10.888 -2.009 36.942 1.00 85.50 157 GLU A O 1
ATOM 1211 N N . GLY A 1 158 ? -11.116 -0.596 35.220 1.00 85.94 158 GLY A N 1
ATOM 1212 C CA . GLY A 1 158 ? -12.399 -1.128 34.760 1.00 85.94 158 GLY A CA 1
ATOM 1213 C C . GLY A 1 158 ? -13.597 -0.658 35.588 1.00 85.94 158 GLY A C 1
ATOM 1214 O O . GLY A 1 158 ? -14.571 -1.396 35.743 1.00 85.94 158 GLY A O 1
ATOM 1215 N N . LYS A 1 159 ? -13.560 0.562 36.144 1.00 93.69 159 LYS A N 1
ATOM 1216 C CA . LYS A 1 159 ? -14.675 1.134 36.928 1.00 93.69 159 LYS A CA 1
ATOM 1217 C C . LYS A 1 159 ? -16.012 1.114 36.179 1.00 93.69 159 LYS A C 1
ATOM 1219 O O . LYS A 1 159 ? -17.050 0.888 36.801 1.00 93.69 159 LYS A O 1
ATOM 1224 N N . CYS A 1 160 ? -15.994 1.300 34.859 1.00 89.31 160 CYS A N 1
ATOM 1225 C CA . CYS A 1 160 ? -17.176 1.244 33.997 1.00 89.31 160 CYS A CA 1
ATOM 1226 C C . CYS A 1 160 ? -17.948 -0.085 34.115 1.00 89.31 160 CYS A C 1
ATOM 1228 O O . CYS A 1 160 ? -19.179 -0.077 34.131 1.00 89.31 160 CYS A O 1
ATOM 1230 N N . LEU A 1 161 ? -17.253 -1.210 34.336 1.00 90.25 161 LEU A N 1
ATOM 1231 C CA . LEU A 1 161 ? -17.842 -2.552 34.454 1.00 90.25 161 LEU A CA 1
ATOM 1232 C C . LEU A 1 161 ? -18.792 -2.689 35.654 1.00 90.25 161 LEU A C 1
ATOM 1234 O O . LEU A 1 161 ? -19.623 -3.595 35.704 1.00 90.25 161 LEU A O 1
ATOM 1238 N N . LEU A 1 162 ? -18.694 -1.787 36.633 1.00 95.12 162 LEU A N 1
ATOM 1239 C CA . LEU A 1 162 ? -19.577 -1.743 37.796 1.00 95.12 162 LEU A CA 1
ATOM 1240 C C . LEU A 1 162 ? -20.918 -1.054 37.506 1.00 95.12 162 LEU A C 1
ATOM 1242 O O . LEU A 1 162 ? -21.851 -1.231 38.293 1.00 95.12 162 LEU A O 1
ATOM 1246 N N . ALA A 1 163 ? -21.039 -0.286 36.416 1.00 94.56 163 ALA A N 1
ATOM 1247 C CA . ALA A 1 163 ? -22.211 0.544 36.136 1.00 94.56 163 ALA A CA 1
ATOM 1248 C C . ALA A 1 163 ? -23.499 -0.285 36.008 1.00 94.56 163 ALA A C 1
ATOM 1250 O O . ALA A 1 163 ? -24.476 -0.033 36.720 1.00 94.56 163 ALA A O 1
ATOM 1251 N N . TYR A 1 164 ? -23.486 -1.333 35.179 1.00 92.44 164 TYR A N 1
ATOM 1252 C CA . TYR A 1 164 ? -24.619 -2.254 35.036 1.00 92.44 164 TYR A CA 1
ATOM 1253 C C . TYR A 1 164 ? -24.945 -3.024 36.326 1.00 92.44 164 TYR A C 1
ATOM 1255 O O . TYR A 1 164 ? -26.112 -3.006 36.736 1.00 92.44 164 TYR A O 1
ATOM 1263 N N . PRO A 1 165 ? -23.974 -3.661 37.017 1.00 94.12 165 PRO A N 1
ATOM 1264 C CA . PRO A 1 165 ? -24.208 -4.265 38.325 1.00 94.12 165 PRO A CA 1
ATOM 1265 C C . PRO A 1 165 ? -24.862 -3.312 39.331 1.00 94.12 165 PRO A C 1
ATOM 1267 O O . PRO A 1 165 ? -25.824 -3.688 40.007 1.00 94.12 165 PRO A O 1
ATOM 1270 N N . LEU A 1 166 ? -24.386 -2.066 39.414 1.00 95.25 166 LEU A N 1
ATOM 1271 C CA . LEU A 1 166 ? -24.951 -1.038 40.287 1.00 95.25 166 LEU A CA 1
ATOM 1272 C C . LEU A 1 166 ? -26.382 -0.683 39.892 1.00 95.25 166 LEU A C 1
ATOM 1274 O O . LEU A 1 166 ? -27.250 -0.652 40.766 1.00 95.25 166 LEU A O 1
ATOM 1278 N N . ALA A 1 167 ? -26.652 -0.465 38.605 1.00 93.69 167 ALA A N 1
ATOM 1279 C CA . ALA A 1 167 ? -27.991 -0.163 38.114 1.00 93.69 167 ALA A CA 1
ATOM 1280 C C . ALA A 1 167 ? -28.976 -1.305 38.398 1.00 93.69 167 ALA A C 1
ATOM 1282 O O . ALA A 1 167 ? -30.035 -1.088 38.989 1.00 93.69 167 ALA A O 1
ATOM 1283 N N . ARG A 1 168 ? -28.622 -2.547 38.064 1.00 92.75 168 ARG A N 1
ATOM 1284 C CA . ARG A 1 168 ? -29.528 -3.698 38.201 1.00 92.75 168 ARG A CA 1
ATOM 1285 C C . ARG A 1 168 ? -29.777 -4.120 39.643 1.00 92.75 168 ARG A C 1
ATOM 1287 O O . ARG A 1 168 ? -30.896 -4.513 39.971 1.00 92.75 168 ARG A O 1
ATOM 1294 N N . ILE A 1 169 ? -28.769 -4.031 40.513 1.00 93.00 169 ILE A N 1
ATOM 1295 C CA . ILE A 1 169 ? -28.911 -4.370 41.938 1.00 93.00 169 ILE A CA 1
ATOM 1296 C C . ILE A 1 169 ? -29.485 -3.192 42.739 1.00 93.00 169 ILE A C 1
ATOM 1298 O O . ILE A 1 169 ? -30.303 -3.382 43.641 1.00 93.00 169 ILE A O 1
ATOM 1302 N N . GLY A 1 170 ? -29.050 -1.969 42.438 1.00 89.56 170 GLY A N 1
ATOM 1303 C CA . GLY A 1 170 ? -29.425 -0.754 43.161 1.00 89.56 170 GLY A CA 1
ATOM 1304 C C . GLY A 1 170 ? -30.741 -0.125 42.728 1.00 89.56 170 GLY A C 1
ATOM 1305 O O . GLY A 1 170 ? -31.376 0.574 43.527 1.00 89.56 170 GLY A O 1
ATOM 1306 N N . GLY A 1 171 ? -31.156 -0.353 41.481 1.00 91.38 171 GLY A N 1
ATOM 1307 C CA . GLY A 1 171 ? -32.267 0.356 40.860 1.00 91.38 171 GLY A CA 1
ATOM 1308 C C . GLY A 1 171 ? -32.071 1.870 40.957 1.00 91.38 171 GLY A C 1
ATOM 1309 O O . GLY A 1 171 ? -30.972 2.392 40.790 1.00 91.38 171 GLY A O 1
ATOM 1310 N N . GLU A 1 172 ? -33.129 2.579 41.353 1.00 92.69 172 GLU A N 1
ATOM 1311 C CA . GLU A 1 172 ? -33.103 4.037 41.545 1.00 92.69 172 GLU A CA 1
ATOM 1312 C C . GLU A 1 172 ? -32.022 4.524 42.532 1.00 92.69 172 GLU A C 1
ATOM 1314 O O . GLU A 1 172 ? -31.621 5.684 42.476 1.00 92.69 172 GLU A O 1
ATOM 1319 N N . ARG A 1 173 ? -31.521 3.664 43.436 1.00 93.88 173 ARG A N 1
ATOM 1320 C CA . ARG A 1 173 ? -30.466 4.043 44.395 1.00 93.88 173 ARG A CA 1
ATOM 1321 C C . ARG A 1 173 ? -29.129 4.339 43.713 1.00 93.88 173 ARG A C 1
ATOM 1323 O O . ARG A 1 173 ? -28.352 5.099 44.284 1.00 93.88 173 ARG A O 1
ATOM 1330 N N . ALA A 1 174 ? -28.877 3.742 42.547 1.00 94.81 174 ALA A N 1
ATOM 1331 C CA . ALA A 1 174 ? -27.636 3.909 41.796 1.00 94.81 174 ALA A CA 1
ATOM 1332 C C . ALA A 1 174 ? -27.619 5.191 40.952 1.00 94.81 174 ALA A C 1
ATOM 1334 O O . ALA A 1 174 ? -26.540 5.664 40.615 1.00 94.81 174 ALA A O 1
ATOM 1335 N N . ILE A 1 175 ? -28.787 5.781 40.659 1.00 95.31 175 ILE A N 1
ATOM 1336 C CA . ILE A 1 175 ? -28.908 6.950 39.773 1.00 95.31 175 ILE A CA 1
ATOM 1337 C C . ILE A 1 175 ? -27.977 8.095 40.194 1.00 95.31 175 ILE A C 1
ATOM 1339 O O . ILE A 1 175 ? -27.179 8.500 39.358 1.00 95.31 175 ILE A O 1
ATOM 1343 N N . PRO A 1 176 ? -27.970 8.573 41.458 1.00 94.19 176 PRO A N 1
ATOM 1344 C CA . PRO A 1 176 ? -27.120 9.708 41.822 1.00 94.19 176 PRO A CA 1
ATOM 1345 C C . PRO A 1 176 ? -25.626 9.416 41.650 1.00 94.19 176 PRO A C 1
ATOM 1347 O O . PRO A 1 176 ? -24.861 10.315 41.333 1.00 94.19 176 PRO A O 1
ATOM 1350 N N . LEU A 1 177 ? -25.224 8.160 41.863 1.00 94.06 177 LEU A N 1
ATOM 1351 C CA . LEU A 1 177 ? -23.836 7.722 41.749 1.00 94.06 177 LEU A CA 1
ATOM 1352 C C . LEU A 1 177 ? -23.388 7.684 40.281 1.00 94.06 177 LEU A C 1
ATOM 1354 O O . LEU A 1 177 ? -22.288 8.122 39.965 1.00 94.06 177 LEU A O 1
ATOM 1358 N N . LEU A 1 178 ? -24.247 7.175 39.394 1.00 94.44 178 LEU A N 1
ATOM 1359 C CA . LEU A 1 178 ? -23.980 7.102 37.958 1.00 94.44 178 LEU A CA 1
ATOM 1360 C C . LEU A 1 178 ? -24.100 8.481 37.286 1.00 94.44 178 LEU A C 1
ATOM 1362 O O . LEU A 1 178 ? -23.313 8.789 36.402 1.00 94.44 178 LEU A O 1
ATOM 1366 N N . GLU A 1 179 ? -25.027 9.339 37.725 1.00 93.06 179 GLU A N 1
ATOM 1367 C CA . GLU A 1 179 ? -25.113 10.736 37.269 1.00 93.06 179 GLU A CA 1
ATOM 1368 C C . GLU A 1 179 ? -23.856 11.527 37.657 1.00 93.06 179 GLU A C 1
ATOM 1370 O O . GLU A 1 179 ? -23.297 12.226 36.818 1.00 93.06 179 GLU A O 1
ATOM 1375 N N . GLU A 1 180 ? -23.372 11.381 38.898 1.00 91.44 180 GLU A N 1
ATOM 1376 C CA . GLU A 1 180 ? -22.110 11.994 39.342 1.00 91.44 180 GLU A CA 1
ATOM 1377 C C . GLU A 1 180 ? -20.917 11.498 38.511 1.00 91.44 180 GLU A C 1
ATOM 1379 O O . GLU A 1 180 ? -20.017 12.274 38.198 1.00 91.44 180 GLU A O 1
ATOM 1384 N N . ALA A 1 181 ? -20.932 10.230 38.094 1.00 89.69 181 ALA A N 1
ATOM 1385 C CA . ALA A 1 181 ? -19.894 9.649 37.248 1.00 89.69 181 ALA A CA 1
ATOM 1386 C C . ALA A 1 181 ? -19.798 10.321 35.871 1.00 89.69 181 ALA A C 1
ATOM 1388 O O . ALA A 1 181 ? -18.696 10.524 35.372 1.00 89.69 181 ALA A O 1
ATOM 1389 N N . LEU A 1 182 ? -20.934 10.706 35.278 1.00 84.12 182 LEU A N 1
ATOM 1390 C CA . LEU A 1 182 ? -20.963 11.432 34.003 1.00 84.12 182 LEU A CA 1
ATOM 1391 C C . LEU A 1 182 ? -20.387 12.852 34.105 1.00 84.12 182 LEU A C 1
ATOM 1393 O O . LEU A 1 182 ? -20.058 13.456 33.084 1.00 84.12 182 LEU A O 1
ATOM 1397 N N . GLU A 1 183 ? -20.273 13.393 35.320 1.00 83.44 183 GLU A N 1
ATOM 1398 C CA . GLU A 1 183 ? -19.627 14.678 35.596 1.00 83.44 183 GLU A CA 1
ATOM 1399 C C . GLU A 1 183 ? -18.132 14.529 35.952 1.00 83.44 183 GLU A C 1
ATOM 1401 O O . GLU A 1 183 ? -17.453 15.541 36.165 1.00 83.44 183 GLU A O 1
ATOM 1406 N N . ASP A 1 184 ? -17.598 13.301 36.019 1.00 80.19 184 ASP A N 1
ATOM 1407 C CA . ASP A 1 184 ? -16.199 13.047 36.369 1.00 80.19 184 ASP A CA 1
ATOM 1408 C C . ASP A 1 184 ? -15.261 13.526 35.241 1.00 80.19 184 ASP A C 1
ATOM 1410 O O . ASP A 1 184 ? -15.329 13.020 34.119 1.00 80.19 184 ASP A O 1
ATOM 1414 N N . PRO A 1 185 ? -14.339 14.474 35.504 1.00 71.50 185 PRO A N 1
ATOM 1415 C CA . PRO A 1 185 ? -13.409 14.976 34.492 1.00 71.50 185 PRO A CA 1
ATOM 1416 C C . PRO A 1 185 ? -12.435 13.919 33.951 1.00 71.50 185 PRO A C 1
ATOM 1418 O O . PRO A 1 185 ? -11.763 14.184 32.954 1.00 71.50 185 PRO A O 1
ATOM 1421 N N . TYR A 1 186 ? -12.315 12.763 34.606 1.00 71.31 186 TYR A N 1
ATOM 1422 C CA . TYR A 1 186 ? -11.488 11.648 34.150 1.00 71.31 186 TYR A CA 1
ATOM 1423 C C . TYR A 1 186 ? -12.264 10.610 33.326 1.00 71.31 186 TYR A C 1
ATOM 1425 O O . TYR A 1 186 ? -11.643 9.684 32.813 1.00 71.31 186 TYR A O 1
ATOM 1433 N N . LEU A 1 187 ? -13.576 10.784 33.128 1.00 70.88 187 LEU A N 1
ATOM 1434 C CA . LEU A 1 187 ? -14.381 9.991 32.198 1.00 70.88 187 LEU A CA 1
ATOM 1435 C C . LEU A 1 187 ? -14.266 10.566 30.775 1.00 70.88 187 LEU A C 1
ATOM 1437 O O . LEU A 1 187 ? -15.129 11.308 30.307 1.00 70.88 187 LEU A O 1
ATOM 1441 N N . TYR A 1 188 ? -13.153 10.274 30.102 1.00 62.00 188 TYR A N 1
ATOM 1442 C CA . TYR A 1 188 ? -12.889 10.725 28.725 1.00 62.00 188 TYR A CA 1
ATOM 1443 C C . TYR A 1 188 ? -12.949 9.598 27.687 1.00 62.00 188 TYR A C 1
ATOM 1445 O O . TYR A 1 188 ? -12.985 9.885 26.490 1.00 62.00 188 TYR A O 1
ATOM 1453 N N . ASP A 1 189 ? -12.946 8.336 28.122 1.00 67.69 189 ASP A N 1
ATOM 1454 C CA . ASP A 1 189 ? -13.090 7.188 27.233 1.00 67.69 189 ASP A CA 1
ATOM 1455 C C . ASP A 1 189 ? -14.560 6.993 26.822 1.00 67.69 189 ASP A C 1
ATOM 1457 O O . ASP A 1 189 ? -15.478 7.030 27.646 1.00 67.69 189 ASP A O 1
ATOM 1461 N N . VAL A 1 190 ? -14.789 6.823 25.517 1.00 62.44 190 VAL A N 1
ATOM 1462 C CA . VAL A 1 190 ? -16.138 6.718 24.938 1.00 62.44 190 VAL A CA 1
ATOM 1463 C C . VAL A 1 190 ? -16.820 5.410 25.340 1.00 62.44 190 VAL A C 1
ATOM 1465 O O . VAL A 1 190 ? -18.038 5.395 25.521 1.00 62.44 190 VAL A O 1
ATOM 1468 N N . LEU A 1 191 ? -16.068 4.316 25.487 1.00 65.81 191 LEU A N 1
ATOM 1469 C CA . LEU A 1 191 ? -16.623 3.036 25.923 1.00 65.81 191 LEU A CA 1
ATOM 1470 C C . LEU A 1 191 ? -17.071 3.142 27.383 1.00 65.81 191 LEU A C 1
ATOM 1472 O O . LEU A 1 191 ? -18.212 2.798 27.685 1.00 65.81 191 LEU A O 1
ATOM 1476 N N . ASP A 1 192 ? -16.236 3.716 28.250 1.00 78.38 192 ASP A N 1
ATOM 1477 C CA . ASP A 1 192 ? -16.569 3.918 29.665 1.00 78.38 192 ASP A CA 1
ATOM 1478 C C . ASP A 1 192 ? -17.801 4.813 29.850 1.00 78.38 192 ASP A C 1
ATOM 1480 O O . ASP A 1 192 ? -18.687 4.504 30.654 1.00 78.38 192 ASP A O 1
ATOM 1484 N N . TYR A 1 193 ? -17.891 5.905 29.080 1.00 81.62 193 TYR A N 1
ATOM 1485 C CA . TYR A 1 193 ? -19.060 6.786 29.091 1.00 81.62 193 TYR A CA 1
ATOM 1486 C C . TYR A 1 193 ? -20.329 6.027 28.694 1.00 81.62 193 TYR A C 1
ATOM 1488 O O . TYR A 1 193 ? -21.352 6.131 29.374 1.00 81.62 193 TYR A O 1
ATOM 1496 N N . ASN A 1 194 ? -20.258 5.239 27.619 1.00 77.19 194 ASN A N 1
ATOM 1497 C CA . ASN A 1 194 ? -21.396 4.486 27.104 1.00 77.19 194 ASN A CA 1
ATOM 1498 C C . ASN A 1 194 ? -21.895 3.428 28.091 1.00 77.19 194 ASN A C 1
ATOM 1500 O O . ASN A 1 194 ? -23.103 3.250 28.212 1.00 77.19 194 ASN A O 1
ATOM 1504 N N . GLU A 1 195 ? -21.007 2.762 28.829 1.00 83.00 195 GLU A N 1
ATOM 1505 C CA . GLU A 1 195 ? -21.392 1.804 29.874 1.00 83.00 195 GLU A CA 1
ATOM 1506 C C . GLU A 1 195 ? -22.193 2.484 30.998 1.00 83.00 195 GLU A C 1
ATOM 1508 O O . GLU A 1 195 ? -23.256 2.005 31.407 1.00 83.00 195 GLU A O 1
ATOM 1513 N N . VAL A 1 196 ? -21.734 3.649 31.466 1.00 87.19 196 VAL A N 1
ATOM 1514 C CA . VAL A 1 196 ? -22.418 4.427 32.513 1.00 87.19 196 VAL A CA 1
ATOM 1515 C C . VAL A 1 196 ? -23.741 5.003 32.008 1.00 87.19 196 VAL A C 1
ATOM 1517 O O . VAL A 1 196 ? -24.761 4.920 32.701 1.00 87.19 196 VAL A O 1
ATOM 1520 N N . ALA A 1 197 ? -23.746 5.562 30.797 1.00 84.94 197 ALA A N 1
ATOM 1521 C CA . ALA A 1 197 ? -24.937 6.116 30.169 1.00 84.94 197 ALA A CA 1
ATOM 1522 C C . ALA A 1 197 ? -25.992 5.029 29.927 1.00 84.94 197 ALA A C 1
ATOM 1524 O O . ALA A 1 197 ? -27.138 5.185 30.342 1.00 84.94 197 ALA A O 1
ATOM 1525 N N . ALA A 1 198 ? -25.610 3.887 29.357 1.00 81.38 198 ALA A N 1
ATOM 1526 C CA . ALA A 1 198 ? -26.532 2.785 29.105 1.00 81.38 198 ALA A CA 1
ATOM 1527 C C . ALA A 1 198 ? -27.109 2.199 30.407 1.00 81.38 198 ALA A C 1
ATOM 1529 O O . ALA A 1 198 ? -28.290 1.847 30.460 1.00 81.38 198 ALA A O 1
ATOM 1530 N N . ALA A 1 199 ? -26.325 2.162 31.490 1.00 89.94 199 ALA A N 1
ATOM 1531 C CA . ALA A 1 199 ? -26.824 1.781 32.809 1.00 89.94 199 ALA A CA 1
ATOM 1532 C C . ALA A 1 199 ? -27.888 2.765 33.346 1.00 89.94 199 ALA A C 1
ATOM 1534 O O . ALA A 1 199 ? -28.888 2.338 33.929 1.00 89.94 199 ALA A O 1
ATOM 1535 N N . LEU A 1 200 ? -27.722 4.074 33.121 1.00 91.25 200 LEU A N 1
ATOM 1536 C CA . LEU A 1 200 ? -28.723 5.100 33.451 1.00 91.25 200 LEU A CA 1
ATOM 1537 C C . LEU A 1 200 ? -29.977 5.007 32.565 1.00 91.25 200 LEU A C 1
ATOM 1539 O O . LEU A 1 200 ? -31.098 5.127 33.071 1.00 91.25 200 LEU A O 1
ATOM 1543 N N . GLU A 1 201 ? -29.814 4.724 31.272 1.00 87.75 201 GLU A N 1
ATOM 1544 C CA . GLU A 1 201 ? -30.930 4.477 30.352 1.00 87.75 201 GLU A CA 1
ATOM 1545 C C . GLU A 1 201 ? -31.746 3.242 30.759 1.00 87.75 201 GLU A C 1
ATOM 1547 O O . GLU A 1 201 ? -32.980 3.281 30.719 1.00 87.75 201 GLU A O 1
ATOM 1552 N N . GLU A 1 202 ? -31.093 2.161 31.214 1.00 89.88 202 GLU A N 1
ATOM 1553 C CA . GLU A 1 202 ? -31.767 0.959 31.736 1.00 89.88 202 GLU A CA 1
ATOM 1554 C C . GLU A 1 202 ? -32.649 1.298 32.957 1.00 89.88 202 GLU A C 1
ATOM 1556 O O . GLU A 1 202 ? -33.716 0.704 33.151 1.00 89.88 202 GLU A O 1
ATOM 1561 N N . LEU A 1 203 ? -32.266 2.316 33.735 1.00 91.44 203 LEU A N 1
ATOM 1562 C CA . LEU A 1 203 ? -33.041 2.863 34.856 1.00 91.44 203 LEU A CA 1
ATOM 1563 C C . LEU A 1 203 ? -34.116 3.880 34.435 1.00 91.44 203 LEU A C 1
ATOM 1565 O O . LEU A 1 203 ? -34.872 4.363 35.282 1.00 91.44 203 LEU A O 1
ATOM 1569 N N . GLY A 1 204 ? -34.226 4.189 33.142 1.00 87.50 204 GLY A N 1
ATOM 1570 C CA . GLY A 1 204 ? -35.180 5.154 32.599 1.00 87.50 204 GLY A CA 1
ATOM 1571 C C . GLY A 1 204 ? -34.809 6.613 32.866 1.00 87.50 204 GLY A C 1
ATOM 1572 O O . GLY A 1 204 ? -35.695 7.472 32.837 1.00 87.50 204 GLY A O 1
ATOM 1573 N N . VAL A 1 205 ? -33.534 6.891 33.148 1.00 89.12 205 VAL A N 1
ATOM 1574 C CA . VAL A 1 205 ? -33.000 8.251 33.250 1.00 89.12 205 VAL A CA 1
ATOM 1575 C C . VAL A 1 205 ? -32.660 8.734 31.847 1.00 89.12 205 VAL A C 1
ATOM 1577 O O . VAL A 1 205 ? -31.987 8.046 31.087 1.00 89.12 205 VAL A O 1
ATOM 1580 N N . GLU A 1 206 ? -33.164 9.912 31.486 1.00 80.12 206 GLU A N 1
ATOM 1581 C CA . GLU A 1 206 ? -32.786 10.566 30.236 1.00 80.12 206 GLU A CA 1
ATOM 1582 C C . GLU A 1 206 ? -31.375 11.124 30.408 1.00 80.12 206 GLU A C 1
ATOM 1584 O O . GLU A 1 206 ? -31.147 12.030 31.213 1.00 80.12 206 GLU A O 1
ATOM 1589 N N . VAL A 1 207 ? -30.428 10.530 29.693 1.00 74.12 207 VAL A N 1
ATOM 1590 C CA . VAL A 1 207 ? -29.012 10.870 29.792 1.00 74.12 207 VAL A CA 1
ATOM 1591 C C . VAL A 1 207 ? -28.721 12.008 28.812 1.00 74.12 207 VAL A C 1
ATOM 1593 O O . VAL A 1 207 ? -29.279 12.012 27.709 1.00 74.12 207 VAL A O 1
ATOM 1596 N N . PRO A 1 208 ? -27.914 13.021 29.182 1.00 61.66 208 PRO A N 1
ATOM 1597 C CA . PRO A 1 208 ? -27.464 14.012 28.214 1.00 61.66 208 PRO A CA 1
ATOM 1598 C C . PRO A 1 208 ? -26.804 13.315 27.013 1.00 61.66 208 PRO A C 1
ATOM 1600 O O . PRO A 1 208 ? -26.123 12.312 27.213 1.00 61.66 208 PRO A O 1
ATOM 1603 N N . PRO A 1 209 ? -26.991 13.828 25.781 1.00 51.38 209 PRO A N 1
ATOM 1604 C CA . PRO A 1 209 ? -26.271 13.304 24.627 1.00 51.38 209 PRO A CA 1
ATOM 1605 C C . PRO A 1 209 ? -24.766 13.395 24.889 1.00 51.38 209 PRO A C 1
ATOM 1607 O O . PRO A 1 209 ? -24.324 14.326 25.573 1.00 51.38 209 PRO A O 1
ATOM 1610 N N . GLU A 1 210 ? -24.016 12.430 24.353 1.00 53.38 210 GLU A N 1
ATOM 1611 C CA . GLU A 1 210 ? -22.565 12.294 24.508 1.00 53.38 210 GLU A CA 1
ATOM 1612 C C . GLU A 1 210 ? -21.863 13.668 24.581 1.00 53.38 210 GLU A C 1
ATOM 1614 O O . GLU A 1 210 ? -22.026 14.479 23.662 1.00 53.38 210 GLU A O 1
ATOM 1619 N N . PRO A 1 211 ? -21.023 13.954 25.594 1.00 45.47 211 PRO A N 1
ATOM 1620 C CA . PRO A 1 211 ? -20.246 15.195 25.627 1.00 45.47 211 PRO A CA 1
ATOM 1621 C C . PRO A 1 211 ? -19.253 15.292 24.454 1.00 45.47 211 PRO A C 1
ATOM 1623 O O . PRO A 1 211 ? -18.769 16.382 24.150 1.00 45.47 211 PRO A O 1
ATOM 1626 N N . PHE A 1 212 ? -18.998 14.173 23.764 1.00 45.91 212 PHE A N 1
ATOM 1627 C CA . PHE A 1 212 ? -18.130 14.060 22.591 1.00 45.91 212 PHE A CA 1
ATOM 1628 C C . PHE A 1 212 ? -18.889 13.774 21.278 1.00 45.91 212 PHE A C 1
ATOM 1630 O O . PHE A 1 212 ? -18.268 13.623 20.224 1.00 45.91 212 PHE A O 1
ATOM 1637 N N . GLY A 1 213 ? -20.226 13.771 21.313 1.00 40.44 213 GLY A N 1
ATOM 1638 C CA . GLY A 1 213 ? -21.082 13.549 20.151 1.00 40.44 213 GLY A CA 1
ATOM 1639 C C . GLY A 1 213 ? -21.370 14.841 19.387 1.00 40.44 213 GLY A C 1
ATOM 1640 O O . GLY A 1 213 ? -21.800 15.854 19.942 1.00 40.44 213 GLY A O 1
ATOM 1641 N N . LEU A 1 214 ? -21.196 14.808 18.064 1.00 41.03 214 LEU A N 1
ATOM 1642 C CA . LEU A 1 214 ? -21.472 15.933 17.156 1.00 41.03 214 LEU A CA 1
ATOM 1643 C C . LEU A 1 214 ? -22.953 16.382 17.134 1.00 41.03 214 LEU A C 1
ATOM 1645 O O . LEU A 1 214 ? -23.266 17.388 16.495 1.00 41.03 214 LEU A O 1
ATOM 1649 N N . GLU A 1 215 ? -23.862 15.687 17.826 1.00 40.12 215 GLU A N 1
ATOM 1650 C CA . GLU A 1 215 ? -25.276 16.075 17.953 1.00 40.12 215 GLU A CA 1
ATOM 1651 C C . GLU A 1 215 ? -25.489 17.379 18.747 1.00 40.12 215 GLU A C 1
ATOM 1653 O O . GLU A 1 215 ? -26.543 18.007 18.628 1.00 40.12 215 GLU A O 1
ATOM 1658 N N . LEU A 1 216 ? -24.481 17.840 19.501 1.00 37.94 216 LEU A N 1
ATOM 1659 C CA . LEU A 1 216 ? -24.513 19.106 20.247 1.00 37.94 216 LEU A CA 1
ATOM 1660 C C . LEU A 1 216 ? -24.192 20.358 19.411 1.00 37.94 216 LEU A C 1
ATOM 1662 O O . LEU A 1 216 ? -24.366 21.477 19.905 1.00 37.94 216 LEU A O 1
ATOM 1666 N N . PHE A 1 217 ? -23.762 20.222 18.154 1.00 46.19 217 PHE A N 1
ATOM 1667 C CA . PHE A 1 217 ? -23.512 21.385 17.303 1.00 46.19 217 PHE A CA 1
ATOM 1668 C C . PHE A 1 217 ? -24.770 21.738 16.514 1.00 46.19 217 PHE A C 1
ATOM 1670 O O . PHE A 1 217 ? -25.173 21.037 15.587 1.00 46.19 217 PHE A O 1
ATOM 1677 N N . ASP A 1 218 ? -25.381 22.874 16.855 1.00 43.53 218 ASP A N 1
ATOM 1678 C CA . ASP A 1 218 ? -26.340 23.515 15.964 1.00 43.53 218 ASP A CA 1
ATOM 1679 C C . ASP A 1 218 ? -25.665 23.669 14.590 1.00 43.53 218 ASP A C 1
ATOM 1681 O O . ASP A 1 218 ? -24.630 24.327 14.459 1.00 43.53 218 ASP A O 1
ATOM 1685 N N . ALA A 1 219 ? -26.250 23.061 13.553 1.00 45.31 219 ALA A N 1
ATOM 1686 C CA . ALA A 1 219 ? -25.781 23.142 12.167 1.00 45.31 219 ALA A CA 1
ATOM 1687 C C . ALA A 1 219 ? -25.654 24.596 11.655 1.00 45.31 219 ALA A C 1
ATOM 1689 O O . ALA A 1 219 ? -25.188 24.831 10.537 1.00 45.31 219 ALA A O 1
ATOM 1690 N N . SER A 1 220 ? -26.086 25.576 12.456 1.00 52.31 220 SER A N 1
ATOM 1691 C CA . SER A 1 220 ? -25.906 27.002 12.238 1.00 52.31 220 SER A CA 1
ATOM 1692 C C . SER A 1 220 ? -24.470 27.522 12.432 1.00 52.31 220 SER A C 1
ATOM 1694 O O . SER A 1 220 ? -24.203 28.614 11.925 1.00 52.31 220 SER A O 1
ATOM 1696 N N . ASP A 1 221 ? -23.542 26.774 13.055 1.00 72.81 221 ASP A N 1
ATOM 1697 C CA . ASP A 1 221 ? -22.151 27.234 13.241 1.00 72.81 221 ASP A CA 1
ATOM 1698 C C . ASP A 1 221 ? -21.060 26.196 12.905 1.00 72.81 221 ASP A C 1
ATOM 1700 O O . ASP A 1 221 ? -20.191 25.848 13.706 1.00 72.81 221 ASP A O 1
ATOM 1704 N N . VAL A 1 222 ? -21.074 25.729 11.652 1.00 73.69 222 VAL A N 1
ATOM 1705 C CA . VAL A 1 222 ? -20.010 24.885 11.071 1.00 73.69 222 VAL A CA 1
ATOM 1706 C C . VAL A 1 222 ? -18.625 25.549 11.079 1.00 73.69 222 VAL A C 1
ATOM 1708 O O . VAL A 1 222 ? -17.622 24.848 10.975 1.00 73.69 222 VAL A O 1
ATOM 1711 N N . GLU A 1 223 ? -18.558 26.880 11.184 1.00 79.06 223 GLU A N 1
ATOM 1712 C CA . GLU A 1 223 ? -17.292 27.621 11.216 1.00 79.06 223 GLU A CA 1
ATOM 1713 C C . GLU A 1 223 ? -16.621 27.452 12.588 1.00 79.06 223 GLU A C 1
ATOM 1715 O O . GLU A 1 223 ? -15.447 27.091 12.644 1.00 79.06 223 GLU A O 1
ATOM 1720 N N . THR A 1 224 ? -17.367 27.601 13.691 1.00 74.88 224 THR A N 1
ATOM 1721 C CA . THR A 1 224 ? -16.847 27.333 15.045 1.00 74.88 224 THR A CA 1
ATOM 1722 C C . THR A 1 224 ? -16.419 25.872 15.213 1.00 74.88 224 THR A C 1
ATOM 1724 O O . THR A 1 224 ? -15.377 25.610 15.812 1.00 74.88 224 THR A O 1
ATOM 1727 N N . LEU A 1 225 ? -17.165 24.916 14.643 1.00 71.81 225 LEU A N 1
ATOM 1728 C CA . LEU A 1 225 ? -16.772 23.503 14.656 1.00 71.81 225 LEU A CA 1
ATOM 1729 C C . LEU A 1 225 ? -15.463 23.266 13.886 1.00 71.81 225 LEU A C 1
ATOM 1731 O O . LEU A 1 225 ? -14.546 22.642 14.412 1.00 71.81 225 LEU A O 1
ATOM 1735 N N . ALA A 1 226 ? -15.344 23.786 12.660 1.00 79.25 226 ALA A N 1
ATOM 1736 C CA . ALA A 1 226 ? -14.122 23.656 11.867 1.00 79.25 226 ALA A CA 1
ATOM 1737 C C . ALA A 1 226 ? -12.907 24.285 12.563 1.00 79.25 226 ALA A C 1
ATOM 1739 O O . ALA A 1 226 ? -11.824 23.697 12.558 1.00 79.25 226 ALA A O 1
ATOM 1740 N N . GLN A 1 227 ? -13.104 25.445 13.195 1.00 80.38 227 GLN A N 1
ATOM 1741 C CA . GLN A 1 227 ? -12.078 26.107 13.988 1.00 80.38 227 GLN A CA 1
ATOM 1742 C C . GLN A 1 227 ? -11.658 25.233 15.174 1.00 80.38 227 GLN A C 1
ATOM 1744 O O . GLN A 1 227 ? -10.470 24.995 15.334 1.00 80.38 227 GLN A O 1
ATOM 1749 N N . SER A 1 228 ? -12.610 24.707 15.951 1.00 73.56 228 SER A N 1
ATOM 1750 C CA . SER A 1 228 ? -12.329 23.836 17.102 1.00 73.56 228 SER A CA 1
ATOM 1751 C C . SER A 1 228 ? -11.562 22.568 16.726 1.00 73.56 228 SER A C 1
ATOM 1753 O O . SER A 1 228 ? -10.765 22.089 17.521 1.00 73.56 228 SER A O 1
ATOM 1755 N N . ILE A 1 229 ? -11.804 22.011 15.537 1.00 73.44 229 ILE A N 1
ATOM 1756 C CA . ILE A 1 229 ? -11.140 20.784 15.075 1.00 73.44 229 ILE A CA 1
ATOM 1757 C C . ILE A 1 229 ? -9.662 21.036 14.746 1.00 73.44 229 ILE A C 1
ATOM 1759 O O . ILE A 1 229 ? -8.830 20.161 14.961 1.00 73.44 229 ILE A O 1
ATOM 1763 N N . LEU A 1 230 ? -9.328 22.200 14.177 1.00 81.88 230 LEU A N 1
ATOM 1764 C CA . LEU A 1 230 ? -7.996 22.450 13.611 1.00 81.88 230 LEU A CA 1
ATOM 1765 C C . LEU A 1 230 ? -7.149 23.457 14.402 1.00 81.88 230 LEU A C 1
ATOM 1767 O O . LEU A 1 230 ? -5.928 23.467 14.228 1.00 81.88 230 LEU A O 1
ATOM 1771 N N . SER A 1 231 ? -7.748 24.296 15.257 1.00 77.31 231 SER A N 1
ATOM 1772 C CA . SER A 1 231 ? -7.020 25.335 16.000 1.00 77.31 231 SER A CA 1
ATOM 1773 C C . SER A 1 231 ? -5.971 24.752 16.937 1.00 77.31 231 SER A C 1
ATOM 1775 O O . SER A 1 231 ? -4.853 25.269 17.006 1.00 77.31 231 SER A O 1
ATOM 1777 N N . ASP A 1 232 ? -6.320 23.658 17.607 1.00 82.31 232 ASP A N 1
ATOM 1778 C CA . ASP A 1 232 ? -5.529 23.091 18.699 1.00 82.31 232 ASP A CA 1
ATOM 1779 C C . ASP A 1 232 ? -4.306 22.333 18.171 1.00 82.31 232 ASP A C 1
ATOM 1781 O O . ASP A 1 232 ? -3.232 22.396 18.763 1.00 82.31 232 ASP A O 1
ATOM 1785 N N . ILE A 1 233 ? -4.407 21.751 16.971 1.00 83.56 233 ILE A N 1
ATOM 1786 C CA . ILE A 1 233 ? -3.333 20.996 16.301 1.00 83.56 233 ILE A CA 1
ATOM 1787 C C . ILE A 1 233 ? -2.054 21.826 16.159 1.00 83.56 233 ILE A C 1
ATOM 1789 O O . ILE A 1 233 ? -0.937 21.312 16.260 1.00 83.56 233 ILE A O 1
ATOM 1793 N N . SER A 1 234 ? -2.198 23.126 15.908 1.00 85.00 234 SER A N 1
ATOM 1794 C CA . SER A 1 234 ? -1.059 24.034 15.770 1.00 85.00 234 SER A CA 1
ATOM 1795 C C . SER A 1 234 ? -0.691 24.762 17.063 1.00 85.00 234 SER A C 1
ATOM 1797 O O . SER A 1 234 ? 0.277 25.520 17.058 1.00 85.00 234 SER A O 1
ATOM 1799 N N . ASP A 1 235 ? -1.391 24.549 18.177 1.00 86.75 235 ASP A N 1
ATOM 1800 C CA . ASP A 1 235 ? -1.115 25.246 19.432 1.00 86.75 235 ASP A CA 1
ATOM 1801 C C . ASP A 1 235 ? -0.001 24.555 20.250 1.00 86.75 235 ASP A C 1
ATOM 1803 O O . ASP A 1 235 ? -0.111 23.381 20.612 1.00 86.75 235 ASP A O 1
ATOM 1807 N N . PRO A 1 236 ? 1.090 25.264 20.613 1.00 85.25 236 PRO A N 1
ATOM 1808 C CA . PRO A 1 236 ? 2.124 24.697 21.475 1.00 85.25 236 PRO A CA 1
ATOM 1809 C C . PRO A 1 236 ? 1.620 24.297 22.869 1.00 85.25 236 PRO A C 1
ATOM 1811 O O . PRO A 1 236 ? 2.245 23.449 23.504 1.00 85.25 236 PRO A O 1
ATOM 1814 N N . GLY A 1 237 ? 0.553 24.928 23.372 1.00 85.75 237 GLY A N 1
ATOM 1815 C CA . GLY A 1 237 ? -0.044 24.615 24.669 1.00 85.75 237 GLY A CA 1
ATOM 1816 C C . GLY A 1 237 ? -0.753 23.266 24.649 1.00 85.75 237 GLY A C 1
ATOM 1817 O O . GLY A 1 237 ? -0.490 22.439 25.516 1.00 85.75 237 GLY A O 1
ATOM 1818 N N . TYR A 1 238 ? -1.552 23.006 23.618 1.00 83.44 238 TYR A N 1
ATOM 1819 C CA . TYR A 1 238 ? -2.168 21.699 23.382 1.00 83.44 238 TYR A CA 1
ATOM 1820 C C . TYR A 1 238 ? -1.126 20.577 23.193 1.00 83.44 238 TYR A C 1
ATOM 1822 O O . TYR A 1 238 ? -1.199 19.524 23.830 1.00 83.44 238 TYR A O 1
ATOM 1830 N N . LEU A 1 239 ? -0.055 20.827 22.427 1.00 83.06 239 LEU A N 1
ATOM 1831 C CA . LEU A 1 239 ? 1.066 19.878 22.344 1.00 83.06 239 LEU A CA 1
ATOM 1832 C C . LEU A 1 239 ? 1.693 19.617 23.727 1.00 83.06 239 LEU A C 1
ATOM 1834 O O . LEU A 1 239 ? 2.070 18.491 24.047 1.00 83.06 239 LEU A O 1
ATOM 1838 N N . MET A 1 240 ? 1.826 20.653 24.561 1.00 82.25 240 MET A N 1
ATOM 1839 C CA . MET A 1 240 ? 2.352 20.502 25.917 1.00 82.25 240 MET A CA 1
ATOM 1840 C C . MET A 1 240 ? 1.462 19.595 26.766 1.00 82.25 240 MET A C 1
ATOM 1842 O O . MET A 1 240 ? 2.002 18.705 27.417 1.00 82.25 240 MET A O 1
ATOM 1846 N N . THR A 1 241 ? 0.138 19.778 26.734 1.00 82.75 241 THR A N 1
ATOM 1847 C CA . THR A 1 241 ? -0.795 18.971 27.538 1.00 82.75 241 THR A CA 1
ATOM 1848 C C . THR A 1 241 ? -0.739 17.496 27.163 1.00 82.75 241 THR A C 1
ATOM 1850 O O . THR A 1 241 ? -0.682 16.647 28.049 1.00 82.75 241 THR A O 1
ATOM 1853 N N . LEU A 1 242 ? -0.658 17.180 25.868 1.00 72.81 242 LEU A N 1
ATOM 1854 C CA . LEU A 1 242 ? -0.532 15.798 25.403 1.00 72.81 242 LEU A CA 1
ATOM 1855 C C . LEU A 1 242 ? 0.794 15.168 25.849 1.00 72.81 242 LEU A C 1
ATOM 1857 O O . LEU A 1 242 ? 0.827 14.049 26.353 1.00 72.81 242 LEU A O 1
ATOM 1861 N N . VAL A 1 243 ? 1.907 15.895 25.740 1.00 70.56 243 VAL A N 1
ATOM 1862 C CA . VAL A 1 243 ? 3.243 15.348 26.032 1.00 70.56 243 VAL A CA 1
ATOM 1863 C C . VAL A 1 243 ? 3.589 15.339 27.528 1.00 70.56 243 VAL A C 1
ATOM 1865 O O . VAL A 1 243 ? 4.451 14.572 27.974 1.00 70.56 243 VAL A O 1
ATOM 1868 N N . GLU A 1 244 ? 2.939 16.161 28.349 1.00 71.94 244 GLU A N 1
ATOM 1869 C CA . GLU A 1 244 ? 3.092 16.091 29.808 1.00 71.94 244 GLU A CA 1
ATOM 1870 C C . GLU A 1 244 ? 2.678 14.725 30.367 1.00 71.94 244 GLU A C 1
ATOM 1872 O O . GLU A 1 244 ? 3.279 14.267 31.341 1.00 71.94 244 GLU A O 1
ATOM 1877 N N . THR A 1 245 ? 1.759 14.035 29.690 1.00 68.75 245 THR A N 1
ATOM 1878 C CA . THR A 1 245 ? 1.351 12.662 30.020 1.00 68.75 245 THR A CA 1
ATOM 1879 C C . THR A 1 245 ? 2.315 11.588 29.490 1.00 68.75 245 THR A C 1
ATOM 1881 O O . THR A 1 245 ? 2.337 10.473 30.006 1.00 68.75 245 THR A O 1
ATOM 1884 N N . ALA A 1 246 ? 3.183 11.917 28.523 1.00 62.59 246 ALA A N 1
ATOM 1885 C CA . ALA A 1 246 ? 4.124 10.971 27.924 1.00 62.59 246 ALA A CA 1
ATOM 1886 C C . ALA A 1 246 ? 5.358 10.694 28.823 1.00 62.59 246 ALA A C 1
ATOM 1888 O O . ALA A 1 246 ? 5.817 11.597 29.541 1.00 62.59 246 ALA A O 1
ATOM 1889 N N . PRO A 1 247 ? 5.964 9.487 28.758 1.00 70.38 247 PRO A N 1
ATOM 1890 C CA . PRO A 1 247 ? 7.133 9.125 29.566 1.00 70.38 247 PRO A CA 1
ATOM 1891 C C . PRO A 1 247 ? 8.326 10.079 29.380 1.00 70.38 247 PRO A C 1
ATOM 1893 O O . PRO A 1 247 ? 8.589 10.572 28.281 1.00 70.38 247 PRO A O 1
ATOM 1896 N N . GLU A 1 248 ? 9.116 10.305 30.441 1.00 71.44 248 GLU A N 1
ATOM 1897 C CA . GLU A 1 248 ? 10.276 11.223 30.418 1.00 71.44 248 GLU A CA 1
ATOM 1898 C C . GLU A 1 248 ? 11.287 10.923 29.298 1.00 71.44 248 GLU A C 1
ATOM 1900 O O . GLU A 1 248 ? 11.930 11.839 28.778 1.00 71.44 248 GLU A O 1
ATOM 1905 N N . GLU A 1 249 ? 11.397 9.657 28.900 1.00 75.69 249 GLU A N 1
ATOM 1906 C CA . GLU A 1 249 ? 12.279 9.162 27.840 1.00 75.69 249 GLU A CA 1
ATOM 1907 C C . GLU A 1 249 ? 12.007 9.845 26.487 1.00 75.69 249 GLU A C 1
ATOM 1909 O O . GLU A 1 249 ? 12.947 10.203 25.768 1.00 75.69 249 GLU A O 1
ATOM 1914 N N . TRP A 1 250 ? 10.742 10.149 26.184 1.00 70.38 250 TRP A N 1
ATOM 1915 C CA . TRP A 1 250 ? 10.323 10.808 24.943 1.00 70.38 250 TRP A CA 1
ATOM 1916 C C . TRP A 1 250 ? 10.749 12.278 24.897 1.00 70.38 250 TRP A C 1
ATOM 1918 O O . TRP A 1 250 ? 11.158 12.791 23.858 1.00 70.38 250 TRP A O 1
ATOM 1928 N N . ARG A 1 251 ? 10.785 12.958 26.052 1.00 72.50 251 ARG A N 1
ATOM 1929 C CA . ARG A 1 251 ? 11.219 14.369 26.154 1.00 72.50 251 ARG A CA 1
ATOM 1930 C C . ARG A 1 251 ? 12.703 14.558 25.832 1.00 72.50 251 ARG A C 1
ATOM 1932 O O . ARG A 1 251 ? 13.154 15.689 25.627 1.00 72.50 251 ARG A O 1
ATOM 1939 N N . SER A 1 252 ? 13.473 13.468 25.801 1.00 80.12 252 SER A N 1
ATOM 1940 C CA . SER A 1 252 ? 14.875 13.478 25.382 1.00 80.12 252 SER A CA 1
ATOM 1941 C C . SER A 1 252 ? 15.071 13.378 23.859 1.00 80.12 252 SER A C 1
ATOM 1943 O O . SER A 1 252 ? 16.151 13.740 23.384 1.00 80.12 252 SER A O 1
ATOM 1945 N N . HIS A 1 253 ? 14.017 13.033 23.104 1.00 83.62 253 HIS A N 1
ATOM 1946 C CA . HIS A 1 253 ? 14.006 12.853 21.646 1.00 83.62 253 HIS A CA 1
ATOM 1947 C C . HIS A 1 253 ? 12.931 13.743 20.977 1.00 83.62 253 HIS A C 1
ATOM 1949 O O . HIS A 1 253 ? 11.866 13.270 20.592 1.00 83.62 253 HIS A O 1
ATOM 1955 N N . PRO A 1 254 ? 13.177 15.062 20.850 1.00 80.81 254 PRO A N 1
ATOM 1956 C CA . PRO A 1 254 ? 12.179 16.015 20.350 1.00 80.81 254 PRO A CA 1
ATOM 1957 C C . PRO A 1 254 ? 11.752 15.776 18.893 1.00 80.81 254 PRO A C 1
ATOM 1959 O O . PRO A 1 254 ? 10.651 16.168 18.521 1.00 80.81 254 PRO A O 1
ATOM 1962 N N . ASP A 1 255 ? 12.605 15.152 18.080 1.00 82.00 255 ASP A N 1
ATOM 1963 C CA . ASP A 1 255 ? 12.319 14.889 16.667 1.00 82.00 255 ASP A CA 1
ATOM 1964 C C . ASP A 1 255 ? 11.298 13.740 16.547 1.00 82.00 255 ASP A C 1
ATOM 1966 O O . ASP A 1 255 ? 10.276 13.887 15.879 1.00 82.00 255 ASP A O 1
ATOM 1970 N N . ASP A 1 256 ? 11.515 12.643 17.284 1.00 80.75 256 ASP A N 1
ATOM 1971 C CA . ASP A 1 256 ? 10.600 11.493 17.355 1.00 80.75 256 ASP A CA 1
ATOM 1972 C C . ASP A 1 256 ? 9.230 11.897 17.916 1.00 80.75 256 ASP A C 1
ATOM 1974 O O . ASP A 1 256 ? 8.189 11.477 17.417 1.00 80.75 256 ASP A O 1
ATOM 1978 N N . LEU A 1 257 ? 9.227 12.776 18.921 1.00 82.62 257 LEU A N 1
ATOM 1979 C CA . LEU A 1 257 ? 8.009 13.300 19.529 1.00 82.62 257 LEU A CA 1
ATOM 1980 C C . LEU A 1 257 ? 7.177 14.141 18.550 1.00 82.62 257 LEU A C 1
ATOM 1982 O O . LEU A 1 257 ? 5.953 14.037 18.533 1.00 82.62 257 LEU A O 1
ATOM 1986 N N . ALA A 1 258 ? 7.830 14.970 17.734 1.00 83.38 258 ALA A N 1
ATOM 1987 C CA . ALA A 1 258 ? 7.150 15.767 16.719 1.00 83.38 258 ALA A CA 1
ATOM 1988 C C . ALA A 1 258 ? 6.531 14.881 15.627 1.00 83.38 258 ALA A C 1
ATOM 1990 O O . ALA A 1 258 ? 5.416 15.159 15.196 1.00 83.38 258 ALA A O 1
ATOM 1991 N N . HIS A 1 259 ? 7.218 13.805 15.226 1.00 81.50 259 HIS A N 1
ATOM 1992 C CA . HIS A 1 259 ? 6.678 12.818 14.288 1.00 81.50 259 HIS A CA 1
ATOM 1993 C C . HIS A 1 259 ? 5.474 12.066 14.866 1.00 81.50 259 HIS A C 1
ATOM 1995 O O . HIS A 1 259 ? 4.425 12.017 14.227 1.00 81.50 259 HIS A O 1
ATOM 2001 N N . ALA A 1 260 ? 5.589 11.556 16.095 1.00 81.12 260 ALA A N 1
ATOM 2002 C CA . ALA A 1 260 ? 4.494 10.855 16.759 1.00 81.12 260 ALA A CA 1
ATOM 2003 C C . ALA A 1 260 ? 3.258 11.748 16.931 1.00 81.12 260 ALA A C 1
ATOM 2005 O O . ALA A 1 260 ? 2.144 11.314 16.656 1.00 81.12 260 ALA A O 1
ATOM 2006 N N . TYR A 1 261 ? 3.456 13.013 17.314 1.00 84.12 261 TYR A N 1
ATOM 2007 C CA . TYR A 1 261 ? 2.372 13.988 17.386 1.00 84.12 261 TYR A CA 1
ATOM 2008 C C . TYR A 1 261 ? 1.673 14.167 16.036 1.00 84.12 261 TYR A C 1
ATOM 2010 O O . TYR A 1 261 ? 0.453 14.059 15.961 1.00 84.12 261 TYR A O 1
ATOM 2018 N N . THR A 1 262 ? 2.427 14.384 14.951 1.00 83.69 262 THR A N 1
ATOM 2019 C CA . THR A 1 262 ? 1.805 14.533 13.629 1.00 83.69 262 THR A CA 1
ATOM 2020 C C . THR A 1 262 ? 1.057 13.297 13.172 1.00 83.69 262 THR A C 1
ATOM 2022 O O . THR A 1 262 ? 0.017 13.451 12.542 1.00 83.69 262 THR A O 1
ATOM 2025 N N . ASP A 1 263 ? 1.547 12.099 13.488 1.00 82.62 263 ASP A N 1
ATOM 2026 C CA . ASP A 1 263 ? 0.881 10.853 13.110 1.00 82.62 263 ASP A CA 1
ATOM 2027 C C . ASP A 1 263 ? -0.447 10.685 13.862 1.00 82.62 263 ASP A C 1
ATOM 2029 O O . ASP A 1 263 ? -1.462 10.364 13.242 1.00 82.62 263 ASP A O 1
ATOM 2033 N N . ILE A 1 264 ? -0.465 10.967 15.171 1.00 82.38 264 ILE A N 1
ATOM 2034 C CA . ILE A 1 264 ? -1.676 10.914 16.006 1.00 82.38 264 ILE A CA 1
ATOM 2035 C C . ILE A 1 264 ? -2.721 11.913 15.500 1.00 82.38 264 ILE A C 1
ATOM 2037 O O . ILE A 1 264 ? -3.852 11.526 15.201 1.00 82.38 264 ILE A O 1
ATOM 2041 N N . GLU A 1 265 ? -2.335 13.180 15.337 1.00 86.75 265 GLU A N 1
ATOM 2042 C CA . GLU A 1 265 ? -3.244 14.227 14.857 1.00 86.75 265 GLU A CA 1
ATOM 2043 C C . GLU A 1 265 ? -3.733 13.939 13.432 1.00 86.75 265 GLU A C 1
ATOM 2045 O O . GLU A 1 265 ? -4.895 14.170 13.096 1.00 86.75 265 GLU A O 1
ATOM 2050 N N . TRP A 1 266 ? -2.872 13.380 12.576 1.00 88.06 266 TRP A N 1
ATOM 2051 C CA . TRP A 1 266 ? -3.237 13.012 11.211 1.00 88.06 266 TRP A CA 1
ATOM 2052 C C . TRP A 1 266 ? -4.295 11.911 11.197 1.00 88.06 266 TRP A C 1
ATOM 2054 O O . TRP A 1 266 ? -5.295 12.022 10.481 1.00 88.06 266 TRP A O 1
ATOM 2064 N N . ILE A 1 267 ? -4.107 10.868 12.006 1.00 83.25 267 ILE A N 1
ATOM 2065 C CA . ILE A 1 267 ? -5.075 9.781 12.170 1.00 83.25 267 ILE A CA 1
ATOM 2066 C C . ILE A 1 267 ? -6.409 10.334 12.678 1.00 83.25 267 ILE A C 1
ATOM 2068 O O . ILE A 1 267 ? -7.442 10.078 12.056 1.00 83.25 267 ILE A O 1
ATOM 2072 N N . GLY A 1 268 ? -6.387 11.138 13.744 1.00 82.69 268 GLY A N 1
ATOM 2073 C CA . GLY A 1 268 ? -7.592 11.714 14.342 1.00 82.69 268 GLY A CA 1
ATOM 2074 C C . GLY A 1 268 ? -8.387 12.569 13.353 1.00 82.69 268 GLY A C 1
ATOM 2075 O O . GLY A 1 268 ? -9.568 12.316 13.106 1.00 82.69 268 GLY A O 1
ATOM 2076 N N . VAL A 1 269 ? -7.731 13.537 12.707 1.00 87.50 269 VAL A N 1
ATOM 2077 C CA . VAL A 1 269 ? -8.383 14.456 11.760 1.00 87.50 269 VAL A CA 1
ATOM 2078 C C . VAL A 1 269 ? -8.897 13.733 10.520 1.00 87.50 269 VAL A C 1
ATOM 2080 O O . VAL A 1 269 ? -10.000 14.016 10.050 1.00 87.50 269 VAL A O 1
ATOM 2083 N N . THR A 1 270 ? -8.122 12.805 9.955 1.00 90.19 270 THR A N 1
ATOM 2084 C CA . THR A 1 270 ? -8.562 12.086 8.751 1.00 90.19 270 THR A CA 1
ATOM 2085 C C . THR A 1 270 ? -9.707 11.122 9.040 1.00 90.19 270 THR A C 1
ATOM 2087 O O . THR A 1 270 ? -10.605 11.015 8.201 1.00 90.19 270 THR A O 1
ATOM 2090 N N . ASN A 1 271 ? -9.729 10.484 10.215 1.00 86.25 271 ASN A N 1
ATOM 2091 C CA . ASN A 1 271 ? -10.866 9.689 10.673 1.00 86.25 271 ASN A CA 1
ATOM 2092 C C . ASN A 1 271 ? -12.115 10.574 10.811 1.00 86.25 271 ASN A C 1
ATOM 2094 O O . ASN A 1 271 ? -13.130 10.311 10.165 1.00 86.25 271 ASN A O 1
ATOM 2098 N N . LEU A 1 272 ? -12.004 11.703 11.519 1.00 85.75 272 LEU A N 1
ATOM 2099 C CA . LEU A 1 272 ? -13.104 12.655 11.680 1.00 85.75 272 LEU A CA 1
ATOM 2100 C C . LEU A 1 272 ? -13.673 13.124 10.331 1.00 85.75 272 LEU A C 1
ATOM 2102 O O . LEU A 1 272 ? -14.886 13.094 10.117 1.00 85.75 272 LEU A O 1
ATOM 2106 N N . ILE A 1 273 ? -12.805 13.504 9.389 1.00 90.75 273 ILE A N 1
ATOM 2107 C CA . ILE A 1 273 ? -13.208 13.920 8.038 1.00 90.75 273 ILE A CA 1
ATOM 2108 C C . ILE A 1 273 ? -13.904 12.783 7.285 1.00 90.75 273 ILE A C 1
ATOM 2110 O O . ILE A 1 273 ? -14.894 13.030 6.595 1.00 90.75 273 ILE A O 1
ATOM 2114 N N . ALA A 1 274 ? -13.399 11.549 7.382 1.00 90.38 274 ALA A N 1
ATOM 2115 C CA . ALA A 1 274 ? -14.007 10.385 6.739 1.00 90.38 274 ALA A CA 1
ATOM 2116 C C . ALA A 1 274 ? -15.411 10.112 7.285 1.00 90.38 274 ALA A C 1
ATOM 2118 O O . ALA A 1 274 ? -16.350 9.983 6.494 1.00 90.38 274 ALA A O 1
ATOM 2119 N N . VAL A 1 275 ? -15.554 10.079 8.612 1.00 86.81 275 VAL A N 1
ATOM 2120 C CA . VAL A 1 275 ? -16.832 9.875 9.297 1.00 86.81 275 VAL A CA 1
ATOM 2121 C C . VAL A 1 275 ? -17.824 10.947 8.866 1.00 86.81 275 VAL A C 1
ATOM 2123 O O . VAL A 1 275 ? -18.865 10.622 8.305 1.00 86.81 275 VAL A O 1
ATOM 2126 N N . GLN A 1 276 ? -17.466 12.226 8.988 1.00 84.06 276 GLN A N 1
ATOM 2127 C CA . GLN A 1 276 ? -18.344 13.337 8.617 1.00 84.06 276 GLN A CA 1
ATOM 2128 C C . GLN A 1 276 ? -18.726 13.334 7.131 1.00 84.06 276 GLN A C 1
ATOM 2130 O O . GLN A 1 276 ? -19.871 13.621 6.782 1.00 84.06 276 GLN A O 1
ATOM 2135 N N . ALA A 1 277 ? -17.793 13.008 6.233 1.00 87.81 277 ALA A N 1
ATOM 2136 C CA . ALA A 1 277 ? -18.072 12.947 4.800 1.00 87.81 277 ALA A CA 1
ATOM 2137 C C . ALA A 1 277 ? -19.029 11.804 4.416 1.00 87.81 277 ALA A C 1
ATOM 2139 O O . ALA A 1 277 ? -19.652 11.871 3.351 1.00 87.81 277 ALA A O 1
ATOM 2140 N N . ILE A 1 278 ? -19.127 10.758 5.244 1.00 88.06 278 ILE A N 1
ATOM 2141 C CA . ILE A 1 278 ? -19.961 9.581 4.991 1.00 88.06 278 ILE A CA 1
ATOM 2142 C C . ILE A 1 278 ? -21.295 9.671 5.734 1.00 88.06 278 ILE A C 1
ATOM 2144 O O . ILE A 1 278 ? -22.333 9.452 5.113 1.00 88.06 278 ILE A O 1
ATOM 2148 N N . THR A 1 279 ? -21.295 9.979 7.027 1.00 83.94 279 THR A N 1
ATOM 2149 C CA . THR A 1 279 ? -22.485 9.856 7.883 1.00 83.94 279 THR A CA 1
ATOM 2150 C C . THR A 1 279 ? -23.369 11.101 7.864 1.00 83.94 279 THR A C 1
ATOM 2152 O O . THR A 1 279 ? -24.577 11.002 8.063 1.00 83.94 279 THR A O 1
ATOM 2155 N N . LEU A 1 280 ? -22.823 12.283 7.560 1.00 82.38 280 LEU A N 1
ATOM 2156 C CA . LEU A 1 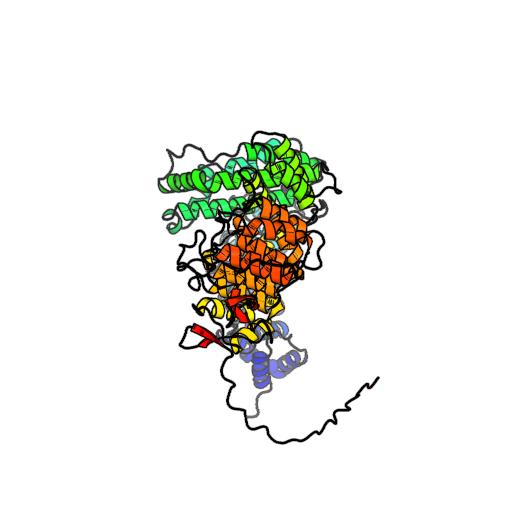280 ? -23.625 13.505 7.536 1.00 82.38 280 LEU A CA 1
ATOM 2157 C C . LEU A 1 280 ? -24.352 13.703 6.194 1.00 82.38 280 LEU A C 1
ATOM 2159 O O . LEU A 1 280 ? -23.781 13.462 5.121 1.00 82.38 280 LEU A O 1
ATOM 2163 N N . PRO A 1 281 ? -25.586 14.244 6.213 1.00 79.69 281 PRO A N 1
ATOM 2164 C CA . PRO A 1 281 ? -26.269 14.680 5.001 1.00 79.69 281 PRO A CA 1
ATOM 2165 C C . PRO A 1 281 ? -25.437 15.706 4.206 1.00 79.69 281 PRO A C 1
ATOM 2167 O O . PRO A 1 281 ? -24.777 16.556 4.817 1.00 79.69 281 PRO A O 1
ATOM 2170 N N . PRO A 1 282 ? -25.484 15.698 2.858 1.00 78.81 282 PRO A N 1
ATOM 2171 C CA . PRO A 1 282 ? -24.755 16.651 2.012 1.00 78.81 282 PRO A CA 1
ATOM 2172 C C . PRO A 1 282 ? -24.990 18.126 2.360 1.00 78.81 282 PRO A C 1
ATOM 2174 O O . PRO A 1 282 ? -24.098 18.956 2.189 1.00 78.81 282 PRO A O 1
ATOM 2177 N N . GLU A 1 283 ? -26.179 18.463 2.863 1.00 79.31 283 GLU A N 1
ATOM 2178 C CA . GLU A 1 283 ? -26.553 19.816 3.280 1.00 79.31 283 GLU A CA 1
ATOM 2179 C C . GLU A 1 283 ? -25.710 20.333 4.453 1.00 79.31 283 GLU A C 1
ATOM 2181 O O . GLU A 1 283 ? -25.542 21.545 4.582 1.00 79.31 283 GLU A O 1
ATOM 2186 N N . VAL A 1 284 ? -25.171 19.429 5.277 1.00 81.12 284 VAL A N 1
ATOM 2187 C CA . VAL A 1 284 ? -24.322 19.735 6.437 1.00 81.12 284 VAL A CA 1
ATOM 2188 C C . VAL A 1 284 ? -22.849 19.484 6.110 1.00 81.12 284 VAL A C 1
ATOM 2190 O O . VAL A 1 284 ? -22.000 20.335 6.384 1.00 81.12 284 VAL A O 1
ATOM 2193 N N . SER A 1 285 ? -22.535 18.362 5.454 1.00 83.38 285 SER A N 1
ATOM 2194 C CA . SER A 1 285 ? -21.148 17.993 5.149 1.00 83.38 285 SER A CA 1
ATOM 2195 C C . SER A 1 285 ? -20.488 18.928 4.134 1.00 83.38 285 SER A C 1
ATOM 2197 O O . SER A 1 285 ? -19.307 19.234 4.275 1.00 83.38 285 SER A O 1
ATOM 2199 N N . VAL A 1 286 ? -21.216 19.463 3.144 1.00 87.31 286 VAL A N 1
ATOM 2200 C CA . VAL A 1 286 ? -20.631 20.406 2.171 1.00 87.31 286 VAL A CA 1
ATOM 2201 C C . VAL A 1 286 ? -20.193 21.725 2.832 1.00 87.31 286 VAL A C 1
ATOM 2203 O O . VAL A 1 286 ? -19.032 22.101 2.641 1.00 87.31 286 VAL A O 1
ATOM 2206 N N . PRO A 1 287 ? -21.041 22.443 3.602 1.00 88.81 287 PRO A N 1
ATOM 2207 C CA . PRO A 1 287 ? -20.602 23.627 4.344 1.00 88.81 287 PRO A CA 1
ATOM 2208 C C . PRO A 1 287 ? -19.445 23.352 5.308 1.00 88.81 287 PRO A C 1
ATOM 2210 O O . PRO A 1 287 ? -18.499 24.137 5.334 1.00 88.81 287 PRO A O 1
ATOM 2213 N N . LEU A 1 288 ? -19.481 22.228 6.031 1.00 87.62 288 LEU A N 1
ATOM 2214 C CA . LEU A 1 288 ? -18.431 21.846 6.975 1.00 87.62 288 LEU A CA 1
ATOM 2215 C C . LEU A 1 288 ? -17.085 21.604 6.280 1.00 87.62 288 LEU A C 1
ATOM 2217 O O . LEU A 1 288 ? -16.079 22.177 6.681 1.00 87.62 288 LEU A O 1
ATOM 2221 N N . ILE A 1 289 ? -17.060 20.848 5.178 1.00 92.81 289 ILE A N 1
ATOM 2222 C CA . ILE A 1 289 ? -15.838 20.627 4.384 1.00 92.81 289 ILE A CA 1
ATOM 2223 C C . ILE A 1 289 ? -15.298 21.943 3.810 1.00 92.81 289 ILE A C 1
ATOM 2225 O O . ILE A 1 289 ? -14.086 22.123 3.698 1.00 92.81 289 ILE A O 1
ATOM 2229 N N . VAL A 1 290 ? -16.174 22.886 3.446 1.00 92.25 290 VAL A N 1
ATOM 2230 C CA . VAL A 1 290 ? -15.753 24.219 2.992 1.00 92.25 290 VAL A CA 1
ATOM 2231 C C . VAL A 1 290 ? -15.139 25.038 4.129 1.00 92.25 290 VAL A C 1
ATOM 2233 O O . VAL A 1 290 ? -14.156 25.731 3.868 1.00 92.25 290 VAL A O 1
ATOM 2236 N N . ALA A 1 291 ? -15.689 24.973 5.342 1.00 91.69 291 ALA A N 1
ATOM 2237 C CA . ALA A 1 291 ? -15.137 25.637 6.523 1.00 91.69 291 ALA A CA 1
ATOM 2238 C C . ALA A 1 291 ? -13.781 25.024 6.916 1.00 91.69 291 ALA A C 1
ATOM 2240 O O . ALA A 1 291 ? -12.777 25.733 6.945 1.00 91.69 291 ALA A O 1
ATOM 2241 N N . LEU A 1 292 ? -13.710 23.693 7.048 1.00 92.50 292 LEU A N 1
ATOM 2242 C CA . LEU A 1 292 ? -12.471 22.950 7.311 1.00 92.50 292 LEU A CA 1
ATOM 2243 C C . LEU A 1 292 ? -11.383 23.254 6.280 1.00 92.50 292 LEU A C 1
ATOM 2245 O O . LEU A 1 292 ? -10.222 23.399 6.640 1.00 92.50 292 LEU A O 1
ATOM 2249 N N . LEU A 1 293 ? -11.735 23.381 4.994 1.00 95.06 293 LEU A N 1
ATOM 2250 C CA . LEU A 1 293 ? -10.763 23.730 3.956 1.00 95.06 293 LEU A CA 1
ATOM 2251 C C . LEU A 1 293 ? -10.142 25.112 4.192 1.00 95.06 293 LEU A C 1
ATOM 2253 O O . LEU A 1 293 ? -8.947 25.273 3.966 1.00 95.06 293 LEU A O 1
ATOM 2257 N N . ARG A 1 294 ? -10.927 26.105 4.626 1.00 92.94 294 ARG A N 1
ATOM 2258 C CA . ARG A 1 294 ? -10.404 27.452 4.908 1.00 92.94 294 ARG A CA 1
ATOM 2259 C C . ARG A 1 294 ? -9.485 27.447 6.121 1.00 92.94 294 ARG A C 1
ATOM 2261 O O . ARG A 1 294 ? -8.411 28.036 6.053 1.00 92.94 294 ARG A O 1
ATOM 2268 N N . GLU A 1 295 ? -9.888 26.760 7.185 1.00 92.38 295 GLU A N 1
ATOM 2269 C CA . GLU A 1 295 ? -9.077 26.614 8.395 1.00 92.38 295 GLU A CA 1
ATOM 2270 C C . GLU A 1 295 ? -7.775 25.854 8.095 1.00 92.38 295 GLU A C 1
ATOM 2272 O O . GLU A 1 295 ? -6.691 26.317 8.443 1.00 92.38 295 GLU A O 1
ATOM 2277 N N . ALA A 1 296 ? -7.839 24.767 7.318 1.00 93.25 296 ALA A N 1
ATOM 2278 C CA . ALA A 1 296 ? -6.658 24.042 6.854 1.00 93.25 296 ALA A CA 1
ATOM 2279 C C . ALA A 1 296 ? -5.728 24.921 5.997 1.00 93.25 296 ALA A C 1
ATOM 2281 O O . ALA A 1 296 ? -4.512 24.866 6.151 1.00 93.25 296 ALA A O 1
ATOM 2282 N N . GLU A 1 297 ? -6.261 25.777 5.118 1.00 91.06 297 GLU A N 1
ATOM 2283 C CA . GLU A 1 297 ? -5.456 26.737 4.343 1.00 91.06 297 GLU A CA 1
ATOM 2284 C C . GLU A 1 297 ? -4.780 27.808 5.225 1.00 91.06 297 GLU A C 1
ATOM 2286 O O . GLU A 1 297 ? -3.751 28.360 4.829 1.00 91.06 297 GLU A O 1
ATOM 2291 N N . GLY A 1 298 ? -5.332 28.094 6.409 1.00 88.56 298 GLY A N 1
ATOM 2292 C CA . GLY A 1 298 ? -4.765 29.006 7.407 1.00 88.56 298 GLY A CA 1
ATOM 2293 C C . GLY A 1 298 ? -3.835 28.349 8.433 1.00 88.56 298 GLY A C 1
ATOM 2294 O O . GLY A 1 298 ? -3.113 29.067 9.128 1.00 88.56 298 GLY A O 1
ATOM 2295 N N . LEU A 1 299 ? -3.833 27.015 8.522 1.00 89.44 299 LEU A N 1
ATOM 2296 C CA . LEU A 1 299 ? -3.071 26.251 9.510 1.00 89.44 299 LEU A CA 1
ATOM 2297 C C . LEU A 1 299 ? -1.566 26.532 9.392 1.00 89.44 299 LEU A C 1
ATOM 2299 O O . LEU A 1 299 ? -0.958 26.326 8.342 1.00 89.44 299 LEU A O 1
ATOM 2303 N N . SER A 1 300 ? -0.957 27.003 10.479 1.00 86.38 300 SER A N 1
ATOM 2304 C CA . SER A 1 300 ? 0.457 27.374 10.516 1.00 86.38 300 SER A CA 1
ATOM 2305 C C . SER A 1 300 ? 1.076 27.022 11.860 1.00 86.38 300 SER A C 1
ATOM 2307 O O . SER A 1 300 ? 0.526 27.335 12.910 1.00 86.38 300 SER A O 1
ATOM 2309 N N . PHE A 1 301 ? 2.267 26.432 11.820 1.00 87.50 301 PHE A N 1
ATOM 2310 C CA . PHE A 1 301 ? 3.032 26.018 12.998 1.00 87.50 301 PHE A CA 1
ATOM 2311 C C . PHE A 1 301 ? 4.093 27.065 13.391 1.00 87.50 301 PHE A C 1
ATOM 2313 O O . PHE A 1 301 ? 5.165 26.740 13.889 1.00 87.50 301 PHE A O 1
ATOM 2320 N N . GLU A 1 302 ? 3.833 28.352 13.142 1.00 84.94 302 GLU A N 1
ATOM 2321 C CA . GLU A 1 302 ? 4.784 29.452 13.392 1.00 84.94 302 GLU A CA 1
ATOM 2322 C C . GLU A 1 302 ? 4.602 30.140 14.763 1.00 84.94 302 GLU A C 1
ATOM 2324 O O . GLU A 1 302 ? 5.113 31.244 14.995 1.00 84.94 302 GLU A O 1
ATOM 2329 N N . ALA A 1 303 ? 3.871 29.523 15.698 1.00 85.56 303 ALA A N 1
ATOM 2330 C CA . ALA A 1 303 ? 3.580 30.126 16.996 1.00 85.56 303 ALA A CA 1
ATOM 2331 C C . ALA A 1 303 ? 4.848 30.419 17.828 1.00 85.56 303 ALA A C 1
ATOM 2333 O O . ALA A 1 303 ? 5.856 29.708 17.798 1.00 85.56 303 ALA A O 1
ATOM 2334 N N . SER A 1 304 ? 4.802 31.486 18.636 1.00 85.31 304 SER A N 1
ATOM 2335 C CA . SER A 1 304 ? 5.917 31.838 19.523 1.00 85.31 304 SER A CA 1
ATOM 2336 C C . SER A 1 304 ? 6.005 30.878 20.705 1.00 85.31 304 SER A C 1
ATOM 2338 O O . SER A 1 304 ? 5.214 30.957 21.639 1.00 85.31 304 SER A O 1
ATOM 2340 N N . THR A 1 305 ? 7.066 30.077 20.749 1.00 86.81 305 THR A N 1
ATOM 2341 C CA . THR A 1 305 ? 7.294 29.103 21.827 1.00 86.81 305 THR A CA 1
ATOM 2342 C C . THR A 1 305 ? 8.208 29.611 22.951 1.00 86.81 305 THR A C 1
ATOM 2344 O O . THR A 1 305 ? 8.687 28.836 23.773 1.00 86.81 305 THR A O 1
ATOM 2347 N N . ARG A 1 306 ? 8.503 30.919 23.014 1.00 87.00 306 ARG A N 1
ATOM 2348 C CA . ARG A 1 306 ? 9.551 31.483 23.896 1.00 87.00 306 ARG A CA 1
ATOM 2349 C C . ARG A 1 306 ? 9.390 31.154 25.380 1.00 87.00 306 ARG A C 1
ATOM 2351 O O . ARG A 1 306 ? 10.413 30.955 26.038 1.00 87.00 306 ARG A O 1
ATOM 2358 N N . ASP A 1 307 ? 8.153 31.092 25.858 1.00 90.25 307 ASP A N 1
ATOM 2359 C CA . ASP A 1 307 ? 7.819 30.902 27.272 1.00 90.25 307 ASP A CA 1
ATOM 2360 C C . ASP A 1 307 ? 7.728 29.419 27.680 1.00 90.25 307 ASP A C 1
ATOM 2362 O O . ASP A 1 307 ? 7.535 29.107 28.852 1.00 90.25 307 ASP A O 1
ATOM 2366 N N . TYR A 1 308 ? 7.948 28.498 26.735 1.00 88.75 308 TYR A N 1
ATOM 2367 C CA . TYR A 1 308 ? 7.837 27.060 26.953 1.00 88.75 308 TYR A CA 1
ATOM 2368 C C . TYR A 1 308 ? 9.174 26.368 27.292 1.00 88.75 308 TYR A C 1
ATOM 2370 O O . TYR A 1 308 ? 10.265 26.869 26.960 1.00 88.75 308 TYR A O 1
ATOM 2378 N N . PRO A 1 309 ? 9.129 25.170 27.916 1.00 87.81 309 PRO A N 1
ATOM 2379 C CA . PRO A 1 309 ? 10.311 24.357 28.188 1.00 87.81 309 PRO A CA 1
ATOM 2380 C C . PRO A 1 309 ? 11.189 24.124 26.950 1.00 87.81 309 PRO A C 1
ATOM 2382 O O . PRO A 1 309 ? 10.732 24.072 25.810 1.00 87.81 309 PRO A O 1
ATOM 2385 N N . ARG A 1 310 ? 12.505 23.970 27.159 1.00 86.62 310 ARG A N 1
ATOM 2386 C CA . ARG A 1 310 ? 13.480 23.837 26.057 1.00 86.62 310 ARG A CA 1
ATOM 2387 C C . ARG A 1 310 ? 13.191 22.654 25.126 1.00 86.62 310 ARG A C 1
ATOM 2389 O O . ARG A 1 310 ? 13.450 22.786 23.935 1.00 86.62 310 ARG A O 1
ATOM 2396 N N . TRP A 1 311 ? 12.726 21.526 25.657 1.00 84.50 311 TRP A N 1
ATOM 2397 C CA . TRP A 1 311 ? 12.409 20.343 24.856 1.00 84.50 311 TRP A CA 1
ATOM 2398 C C . TRP A 1 311 ? 11.181 20.593 23.962 1.00 84.50 311 TRP A C 1
ATOM 2400 O O . TRP A 1 311 ? 11.245 20.302 22.771 1.00 84.50 311 TRP A O 1
ATOM 2410 N N . LEU A 1 312 ? 10.136 21.256 24.476 1.00 86.44 312 LEU A N 1
ATOM 2411 C CA . LEU A 1 312 ? 8.931 21.580 23.704 1.00 86.44 312 LEU A CA 1
ATOM 2412 C C . LEU A 1 312 ? 9.242 22.574 22.587 1.00 86.44 312 LEU A C 1
ATOM 2414 O O . LEU A 1 312 ? 8.846 22.378 21.446 1.00 86.44 312 LEU A O 1
ATOM 2418 N N . ARG A 1 313 ? 10.058 23.594 22.882 1.00 89.25 313 ARG A N 1
ATOM 2419 C CA . ARG A 1 313 ? 10.538 24.540 21.862 1.00 89.25 313 ARG A CA 1
ATOM 2420 C C . ARG A 1 313 ? 11.249 23.856 20.699 1.00 89.25 313 ARG A C 1
ATOM 2422 O O . ARG A 1 313 ? 11.121 24.313 19.573 1.00 89.25 313 ARG A O 1
ATOM 2429 N N . LYS A 1 314 ? 12.028 22.808 20.977 1.00 87.75 314 LYS A N 1
ATOM 2430 C CA . LYS A 1 314 ? 12.712 22.030 19.937 1.00 87.75 314 LYS A CA 1
ATOM 2431 C C . LYS A 1 314 ? 11.734 21.166 19.146 1.00 87.75 314 LYS A C 1
ATOM 2433 O O . LYS A 1 314 ? 11.784 21.199 17.929 1.00 87.75 314 LYS A O 1
ATOM 2438 N N . THR A 1 315 ? 10.847 20.463 19.845 1.00 87.38 315 THR A N 1
ATOM 2439 C CA . THR A 1 315 ? 9.804 19.610 19.250 1.00 87.38 315 THR A CA 1
ATOM 2440 C C . THR A 1 315 ? 8.940 20.420 18.287 1.00 87.38 315 THR A C 1
ATOM 2442 O O . THR A 1 315 ? 8.831 20.095 17.113 1.00 87.38 315 THR A O 1
ATOM 2445 N N . TYR A 1 316 ? 8.413 21.554 18.752 1.00 89.50 316 TYR A N 1
ATOM 2446 C CA . TYR A 1 316 ? 7.561 22.421 17.946 1.00 89.50 316 TYR A CA 1
ATOM 2447 C C . TYR A 1 316 ? 8.324 23.101 16.793 1.00 89.50 316 TYR A C 1
ATOM 2449 O O . TYR A 1 316 ? 7.761 23.330 15.731 1.00 89.50 316 TYR A O 1
ATOM 2457 N N . ALA A 1 317 ? 9.622 23.390 16.955 1.00 88.38 317 ALA A N 1
ATOM 2458 C CA . ALA A 1 317 ? 10.444 23.869 15.842 1.00 88.38 317 ALA A CA 1
ATOM 2459 C C . ALA A 1 317 ? 10.624 22.794 14.754 1.00 88.38 317 ALA A C 1
ATOM 2461 O O . ALA A 1 317 ? 10.499 23.109 13.576 1.00 88.38 317 ALA A O 1
ATOM 2462 N N . HIS A 1 318 ? 10.857 21.532 15.137 1.00 87.44 318 HIS A N 1
ATOM 2463 C CA . HIS A 1 318 ? 10.930 20.412 14.188 1.00 87.44 318 HIS A CA 1
ATOM 2464 C C . HIS A 1 318 ? 9.593 20.188 13.476 1.00 87.44 318 HIS A C 1
ATOM 2466 O O . HIS A 1 318 ? 9.553 20.041 12.257 1.00 87.44 318 HIS A O 1
ATOM 2472 N N . LEU A 1 319 ? 8.488 20.256 14.225 1.00 87.12 319 LEU A N 1
ATOM 2473 C CA . LEU A 1 319 ? 7.130 20.233 13.685 1.00 87.12 319 LEU A CA 1
ATOM 2474 C C . LEU A 1 319 ? 6.943 21.325 12.621 1.00 87.12 319 LEU A C 1
ATOM 2476 O O . LEU A 1 319 ? 6.547 21.020 11.502 1.00 87.12 319 LEU A O 1
ATOM 2480 N N . ALA A 1 320 ? 7.300 22.573 12.929 1.00 87.81 320 ALA A N 1
ATOM 2481 C CA . ALA A 1 320 ? 7.162 23.704 12.014 1.00 87.81 320 ALA A CA 1
ATOM 2482 C C . ALA A 1 320 ? 8.038 23.602 10.755 1.00 87.81 320 ALA A C 1
ATOM 2484 O O . ALA A 1 320 ? 7.625 24.025 9.676 1.00 87.81 320 ALA A O 1
ATOM 2485 N N . GLU A 1 321 ? 9.249 23.057 10.883 1.00 85.75 321 GLU A N 1
ATOM 2486 C CA . GLU A 1 321 ? 10.212 22.974 9.783 1.00 85.75 321 GLU A CA 1
ATOM 2487 C C . GLU A 1 321 ? 9.997 21.755 8.875 1.00 85.75 321 GLU A C 1
ATOM 2489 O O . GLU A 1 321 ? 10.277 21.840 7.679 1.00 85.75 321 GLU A O 1
ATOM 2494 N N . CYS A 1 322 ? 9.540 20.623 9.418 1.00 77.81 322 CYS A N 1
ATOM 2495 C CA . CYS A 1 322 ? 9.547 19.342 8.706 1.00 77.81 322 CYS A CA 1
ATOM 2496 C C . CYS A 1 322 ? 8.159 18.744 8.469 1.00 77.81 322 CYS A C 1
ATOM 2498 O O . CYS A 1 322 ? 7.897 18.288 7.361 1.00 77.81 322 CYS A O 1
ATOM 2500 N N . ALA A 1 323 ? 7.280 18.721 9.472 1.00 78.88 323 ALA A N 1
ATOM 2501 C CA . ALA A 1 323 ? 6.054 17.919 9.406 1.00 78.88 323 ALA A CA 1
ATOM 2502 C C . ALA A 1 323 ? 4.783 18.757 9.171 1.00 78.88 323 ALA A C 1
ATOM 2504 O O . ALA A 1 323 ? 3.901 18.360 8.413 1.00 78.88 323 ALA A O 1
ATOM 2505 N N . GLY A 1 324 ? 4.716 19.959 9.742 1.00 82.69 324 GLY A N 1
ATOM 2506 C CA . GLY A 1 324 ? 3.576 20.870 9.663 1.00 82.69 324 GLY A CA 1
ATOM 2507 C C . GLY A 1 324 ? 3.195 21.307 8.241 1.00 82.69 324 GLY A C 1
ATOM 2508 O O . GLY A 1 324 ? 2.012 21.246 7.901 1.00 82.69 324 GLY A O 1
ATOM 2509 N N . PRO A 1 325 ? 4.150 21.705 7.374 1.00 85.25 325 PRO A N 1
ATOM 2510 C CA . PRO A 1 325 ? 3.835 22.050 5.987 1.00 85.25 325 PRO A CA 1
ATOM 2511 C C . PRO A 1 325 ? 3.245 20.876 5.192 1.00 85.25 325 PRO A C 1
ATOM 2513 O O . PRO A 1 325 ? 2.271 21.055 4.462 1.00 85.25 325 PRO A O 1
ATOM 2516 N N . ASP A 1 326 ? 3.793 19.668 5.355 1.00 88.50 326 ASP A N 1
ATOM 2517 C CA . ASP A 1 326 ? 3.282 18.466 4.685 1.00 88.50 326 ASP A CA 1
ATOM 2518 C C . ASP A 1 326 ? 1.888 18.091 5.210 1.00 88.50 326 ASP A C 1
ATOM 2520 O O . ASP A 1 326 ? 0.985 17.844 4.407 1.00 88.50 326 ASP A O 1
ATOM 2524 N N . PHE A 1 327 ? 1.674 18.161 6.530 1.00 89.94 327 PHE A N 1
ATOM 2525 C CA . PHE A 1 327 ? 0.369 17.963 7.169 1.00 89.94 327 PHE A CA 1
ATOM 2526 C C . PHE A 1 327 ? -0.701 18.879 6.561 1.00 89.94 327 PHE A C 1
ATOM 2528 O O . PHE A 1 327 ? -1.752 18.415 6.109 1.00 89.94 327 PHE A O 1
ATOM 2535 N N . GLN A 1 328 ? -0.406 20.181 6.473 1.00 92.62 328 GLN A N 1
ATOM 2536 C CA . GLN A 1 328 ? -1.312 21.172 5.897 1.00 92.62 328 GLN A CA 1
ATOM 2537 C C . GLN A 1 328 ? -1.677 20.830 4.446 1.00 92.62 328 GLN A C 1
ATOM 2539 O O . GLN A 1 328 ? -2.851 20.822 4.067 1.00 92.62 328 GLN A O 1
ATOM 2544 N N . LEU A 1 329 ? -0.678 20.537 3.611 1.00 93.25 329 LEU A N 1
ATOM 2545 C CA . LEU A 1 329 ? -0.895 20.228 2.198 1.00 93.25 329 LEU A CA 1
ATOM 2546 C C . LEU A 1 329 ? -1.728 18.966 2.019 1.00 93.25 329 LEU A C 1
ATOM 2548 O O . LEU A 1 329 ? -2.646 18.942 1.196 1.00 93.25 329 LEU A O 1
ATOM 2552 N N . HIS A 1 330 ? -1.408 17.915 2.766 1.00 95.56 330 HIS A N 1
ATOM 2553 C CA . HIS A 1 330 ? -2.124 16.656 2.681 1.00 95.56 330 HIS A CA 1
ATOM 2554 C C . HIS A 1 330 ? -3.606 16.860 3.035 1.00 95.56 330 HIS A C 1
ATOM 2556 O O . HIS A 1 330 ? -4.483 16.424 2.281 1.00 95.56 330 HIS A O 1
ATOM 2562 N N . LEU A 1 331 ? -3.883 17.613 4.104 1.00 95.56 331 LEU A N 1
ATOM 2563 C CA . LEU A 1 331 ? -5.233 17.955 4.549 1.00 95.56 331 LEU A CA 1
ATOM 2564 C C . LEU A 1 331 ? -6.008 18.769 3.498 1.00 95.56 331 LEU A C 1
ATOM 2566 O O . LEU A 1 331 ? -7.130 18.412 3.124 1.00 95.56 331 LEU A O 1
ATOM 2570 N N . VAL A 1 332 ? -5.388 19.813 2.938 1.00 96.50 332 VAL A N 1
ATOM 2571 C CA . VAL A 1 332 ? -5.973 20.626 1.855 1.00 96.50 332 VAL A CA 1
ATOM 2572 C C . VAL A 1 332 ? -6.308 19.765 0.632 1.00 96.50 332 VAL A C 1
ATOM 2574 O O . VAL A 1 332 ? -7.366 19.939 0.022 1.00 96.50 332 VAL A O 1
ATOM 2577 N N . GLY A 1 333 ? -5.450 18.803 0.280 1.00 97.31 333 GLY A N 1
ATOM 2578 C CA . GLY A 1 333 ? -5.686 17.876 -0.828 1.00 97.31 333 GLY A CA 1
ATOM 2579 C C . GLY A 1 333 ? -6.940 17.014 -0.648 1.00 97.31 333 GLY A C 1
ATOM 2580 O O . GLY A 1 333 ? -7.743 16.863 -1.579 1.00 97.31 333 GLY A O 1
ATOM 2581 N N . ILE A 1 334 ? -7.145 16.488 0.559 1.00 97.94 334 ILE A N 1
ATOM 2582 C CA . ILE A 1 334 ? -8.338 15.709 0.916 1.00 97.94 334 ILE A CA 1
ATOM 2583 C C . ILE A 1 334 ? -9.588 16.589 0.817 1.00 97.94 334 ILE A C 1
ATOM 2585 O O . ILE A 1 334 ? -10.531 16.260 0.091 1.00 97.94 334 ILE A O 1
ATOM 2589 N N . LEU A 1 335 ? -9.571 17.745 1.481 1.00 97.75 335 LEU A N 1
ATOM 2590 C CA . LEU A 1 335 ? -10.722 18.643 1.585 1.00 97.75 335 LEU A CA 1
ATOM 2591 C C . LEU A 1 335 ? -11.121 19.248 0.229 1.00 97.75 335 LEU A C 1
ATOM 2593 O O . LEU A 1 335 ? -12.310 19.323 -0.089 1.00 97.75 335 LEU A O 1
ATOM 2597 N N . LEU A 1 336 ? -10.159 19.600 -0.634 1.00 97.31 336 LEU A N 1
ATOM 2598 C CA . LEU A 1 336 ? -10.434 20.030 -2.014 1.00 97.31 336 LEU A CA 1
ATOM 2599 C C . LEU A 1 336 ? -11.149 18.941 -2.824 1.00 97.31 336 LEU A C 1
ATOM 2601 O O . LEU A 1 336 ? -12.060 19.250 -3.599 1.00 97.31 336 LEU A O 1
ATOM 2605 N N . SER A 1 337 ? -10.739 17.685 -2.652 1.00 97.94 337 SER A N 1
ATOM 2606 C CA . SER A 1 337 ? -11.318 16.533 -3.348 1.00 97.94 337 SER A CA 1
ATOM 2607 C C . SER A 1 337 ? -12.740 16.250 -2.863 1.00 97.94 337 SER A C 1
ATOM 2609 O O . SER A 1 337 ? -13.655 16.124 -3.680 1.00 97.94 337 SER A O 1
ATOM 2611 N N . LEU A 1 338 ? -12.948 16.234 -1.543 1.00 97.12 338 LEU A N 1
ATOM 2612 C CA . LEU A 1 338 ? -14.260 16.046 -0.917 1.00 97.12 338 LEU A CA 1
ATOM 2613 C C . LEU A 1 338 ? -15.235 17.165 -1.274 1.00 97.12 338 LEU A C 1
ATOM 2615 O O . LEU A 1 338 ? -16.379 16.883 -1.625 1.00 97.12 338 LEU A O 1
ATOM 2619 N N . LYS A 1 339 ? -14.781 18.423 -1.282 1.00 95.75 339 LYS A N 1
ATOM 2620 C CA . LYS A 1 339 ? -15.603 19.571 -1.681 1.00 95.75 339 LYS A CA 1
ATOM 2621 C C . LYS A 1 339 ? -16.217 19.373 -3.069 1.00 95.75 339 LYS A C 1
ATOM 2623 O O . LYS A 1 339 ? -17.417 19.584 -3.236 1.00 95.75 339 LYS A O 1
ATOM 2628 N N . HIS A 1 340 ? -15.416 18.968 -4.058 1.00 95.50 340 HIS A N 1
ATOM 2629 C CA . HIS A 1 340 ? -15.913 18.724 -5.418 1.00 95.50 340 HIS A CA 1
ATOM 2630 C C . HIS A 1 340 ? -16.758 17.449 -5.491 1.00 95.50 340 HIS A C 1
ATOM 2632 O O . HIS A 1 340 ? -17.762 17.433 -6.201 1.00 95.50 340 HIS A O 1
ATOM 2638 N N . TYR A 1 341 ? -16.392 16.408 -4.736 1.00 95.25 341 TYR A N 1
ATOM 2639 C CA . TYR A 1 341 ? -17.142 15.156 -4.679 1.00 95.25 341 TYR A CA 1
ATOM 2640 C C . TYR A 1 341 ? -18.569 15.358 -4.154 1.00 95.25 341 TYR A C 1
ATOM 2642 O O . TYR A 1 341 ? -19.537 15.047 -4.848 1.00 95.25 341 TYR A O 1
ATOM 2650 N N . LEU A 1 342 ? -18.696 15.929 -2.955 1.00 91.31 342 LEU A N 1
ATOM 2651 C CA . LEU A 1 342 ? -19.967 16.119 -2.255 1.00 91.31 342 LEU A CA 1
ATOM 2652 C C . LEU A 1 342 ? -20.847 17.177 -2.934 1.00 91.31 342 LEU A C 1
ATOM 2654 O O . LEU A 1 342 ? -22.065 17.036 -2.969 1.00 91.31 342 LEU A O 1
ATOM 2658 N N . SER A 1 343 ? -20.239 18.195 -3.554 1.00 90.56 343 SER A N 1
ATOM 2659 C CA . SER A 1 343 ? -20.972 19.198 -4.346 1.00 90.56 343 SER A CA 1
ATOM 2660 C C . SER A 1 343 ? -21.352 18.712 -5.752 1.00 90.56 343 SER A C 1
ATOM 2662 O O . SER A 1 343 ? -21.984 19.459 -6.500 1.00 90.56 343 SER A O 1
ATOM 2664 N N . ASN A 1 344 ? -20.948 17.495 -6.141 1.00 91.25 344 ASN A N 1
ATOM 2665 C CA . ASN A 1 344 ? -21.109 16.945 -7.489 1.00 91.25 344 ASN A CA 1
ATOM 2666 C C . ASN A 1 344 ? -20.549 17.868 -8.599 1.00 91.25 344 ASN A C 1
ATOM 2668 O O . ASN A 1 344 ? -21.108 17.966 -9.693 1.00 91.25 344 ASN A O 1
ATOM 2672 N N . ASP A 1 345 ? -19.442 18.563 -8.310 1.00 92.69 345 ASP A N 1
ATOM 2673 C CA . ASP A 1 345 ? -18.742 19.467 -9.236 1.00 92.69 345 ASP A CA 1
ATOM 2674 C C . ASP A 1 345 ? -17.634 18.720 -9.995 1.00 92.69 345 ASP A C 1
ATOM 2676 O O . ASP A 1 345 ? -16.442 19.003 -9.865 1.00 92.69 345 ASP A O 1
ATOM 2680 N N . TYR A 1 346 ? -18.025 17.690 -10.745 1.00 94.31 346 TYR A N 1
ATOM 2681 C CA . TYR A 1 346 ? -17.152 16.904 -11.619 1.00 94.31 346 TYR A CA 1
ATOM 2682 C C . TYR A 1 346 ? -17.978 16.160 -12.680 1.00 94.31 346 TYR A C 1
ATOM 2684 O O . TYR A 1 346 ? -19.175 15.941 -12.513 1.00 94.31 346 TYR A O 1
ATOM 2692 N N . ASP A 1 347 ? -17.347 15.759 -13.787 1.00 92.94 347 ASP A N 1
ATOM 2693 C CA . ASP A 1 347 ? -17.980 14.909 -14.801 1.00 92.94 347 ASP A CA 1
ATOM 2694 C C . ASP A 1 347 ? -17.422 13.489 -14.690 1.00 92.94 347 ASP A C 1
ATOM 2696 O O . ASP A 1 347 ? -16.236 13.259 -14.907 1.00 92.94 347 ASP A O 1
ATOM 2700 N N . ILE A 1 348 ? -18.279 12.513 -14.388 1.00 91.69 348 ILE A N 1
ATOM 2701 C CA . ILE A 1 348 ? -17.906 11.094 -14.281 1.00 91.69 348 ILE A CA 1
ATOM 2702 C C . ILE A 1 348 ? -17.308 10.515 -15.580 1.00 91.69 348 ILE A C 1
ATOM 2704 O O . ILE A 1 348 ? -16.658 9.464 -15.558 1.00 91.69 348 ILE A O 1
ATOM 2708 N N . ALA A 1 349 ? -17.530 11.158 -16.731 1.00 91.69 349 ALA A N 1
ATOM 2709 C CA . ALA A 1 349 ? -16.934 10.773 -18.006 1.00 91.69 349 ALA A CA 1
ATOM 2710 C C . ALA A 1 349 ? -15.459 11.187 -18.133 1.00 91.69 349 ALA A C 1
ATOM 2712 O O . ALA A 1 349 ? -14.754 10.632 -18.983 1.00 91.69 349 ALA A O 1
ATOM 2713 N N . ASP A 1 350 ? -14.985 12.110 -17.294 1.00 94.19 350 ASP A N 1
ATOM 2714 C CA . ASP A 1 350 ? -13.600 12.559 -17.307 1.00 94.19 350 ASP A CA 1
ATOM 2715 C C . ASP A 1 350 ? -12.618 11.456 -16.870 1.00 94.19 350 ASP A C 1
ATOM 2717 O O . ASP A 1 350 ? -12.959 10.415 -16.287 1.00 94.19 350 ASP A O 1
ATOM 2721 N N . ASP A 1 351 ? -11.356 11.708 -17.206 1.00 94.44 351 ASP A N 1
ATOM 2722 C CA . ASP A 1 351 ? -10.200 10.884 -16.878 1.00 94.44 351 ASP A CA 1
ATOM 2723 C C . ASP A 1 351 ? -9.327 11.657 -15.871 1.00 94.44 351 ASP A C 1
ATOM 2725 O O . ASP A 1 351 ? -8.811 12.724 -16.237 1.00 94.44 351 ASP A O 1
ATOM 2729 N N . PRO A 1 352 ? -9.159 11.162 -14.626 1.00 97.12 352 PRO A N 1
ATOM 2730 C CA . PRO A 1 352 ? -8.390 11.862 -13.601 1.00 97.12 352 PRO A CA 1
ATOM 2731 C C . PRO A 1 352 ? -6.949 12.123 -14.048 1.00 97.12 352 PRO A C 1
ATOM 2733 O O . PRO A 1 352 ? -6.434 13.214 -13.816 1.00 97.12 352 PRO A O 1
ATOM 2736 N N . ASP A 1 353 ? -6.321 11.201 -14.785 1.00 97.31 353 ASP A N 1
ATOM 2737 C CA . ASP A 1 353 ? -4.943 11.384 -15.246 1.00 97.31 353 ASP A CA 1
ATOM 2738 C C . ASP A 1 353 ? -4.827 12.539 -16.248 1.00 97.31 353 ASP A C 1
ATOM 2740 O O . ASP A 1 353 ? -3.838 13.268 -16.250 1.00 97.31 353 ASP A O 1
ATOM 2744 N N . ARG A 1 354 ? -5.839 12.764 -17.096 1.00 96.06 354 ARG A N 1
ATOM 2745 C CA . ARG A 1 354 ? -5.834 13.907 -18.030 1.00 96.06 354 ARG A CA 1
ATOM 2746 C C . ARG A 1 354 ? -6.001 15.236 -17.313 1.00 96.06 354 ARG A C 1
ATOM 2748 O O . ARG A 1 354 ? -5.375 16.216 -17.715 1.00 96.06 354 ARG A O 1
ATOM 2755 N N . LEU A 1 355 ? -6.836 15.269 -16.277 1.00 97.56 355 LEU A N 1
ATOM 2756 C CA . LEU A 1 355 ? -6.999 16.452 -15.436 1.00 97.56 355 LEU A CA 1
ATOM 2757 C C . LEU A 1 355 ? -5.694 16.769 -14.700 1.00 97.56 355 LEU A C 1
ATOM 2759 O O . LEU A 1 355 ? -5.279 17.924 -14.697 1.00 97.56 355 LEU A O 1
ATOM 2763 N N . LEU A 1 356 ? -5.007 15.752 -14.172 1.00 97.56 356 LEU A N 1
ATOM 2764 C CA . LEU A 1 356 ? -3.718 15.909 -13.494 1.00 97.56 356 LEU A CA 1
ATOM 2765 C C . LEU A 1 356 ? -2.585 16.317 -14.449 1.00 97.56 356 LEU A C 1
ATOM 2767 O O . LEU A 1 356 ? -1.765 17.156 -14.081 1.00 97.56 356 LEU A O 1
ATOM 2771 N N . VAL A 1 357 ? -2.578 15.832 -15.701 1.00 96.81 357 VAL A N 1
ATOM 2772 C CA . VAL A 1 357 ? -1.674 16.353 -16.748 1.00 96.81 357 VAL A CA 1
ATOM 2773 C C . VAL A 1 357 ? -1.885 17.852 -16.942 1.00 96.81 357 VAL A C 1
ATOM 2775 O O . VAL A 1 357 ? -0.912 18.593 -16.979 1.00 96.81 357 VAL A O 1
ATOM 2778 N N . ALA A 1 358 ? -3.136 18.302 -17.068 1.00 96.44 358 ALA A N 1
ATOM 2779 C CA . ALA A 1 358 ? -3.430 19.720 -17.250 1.00 96.44 358 ALA A CA 1
ATOM 2780 C C . ALA A 1 358 ? -3.098 20.545 -15.996 1.00 96.44 358 ALA A C 1
ATOM 2782 O O . ALA A 1 358 ? -2.577 21.647 -16.124 1.00 96.44 358 ALA A O 1
ATOM 2783 N N . ALA A 1 359 ? -3.364 20.002 -14.805 1.00 96.88 359 ALA A N 1
ATOM 2784 C CA . ALA A 1 359 ? -3.070 20.637 -13.525 1.00 96.88 359 ALA A CA 1
ATOM 2785 C C . ALA A 1 359 ? -1.565 20.881 -13.349 1.00 96.88 359 ALA A C 1
ATOM 2787 O O . ALA A 1 359 ? -1.163 21.976 -12.978 1.00 96.88 359 ALA A O 1
ATOM 2788 N N . ARG A 1 360 ? -0.726 19.892 -13.682 1.00 95.62 360 ARG A N 1
ATOM 2789 C CA . ARG A 1 360 ? 0.733 19.969 -13.519 1.00 95.62 360 ARG A CA 1
ATOM 2790 C C . ARG A 1 360 ? 1.396 21.118 -14.290 1.00 95.62 360 ARG A C 1
ATOM 2792 O O . ARG A 1 360 ? 2.461 21.566 -13.889 1.00 95.62 360 ARG A O 1
ATOM 2799 N N . GLU A 1 361 ? 0.802 21.580 -15.388 1.00 94.75 361 GLU A N 1
ATOM 2800 C CA . GLU A 1 361 ? 1.367 22.661 -16.212 1.00 94.75 361 GLU A CA 1
ATOM 2801 C C . GLU A 1 361 ? 1.034 24.070 -15.681 1.00 94.75 361 GLU A C 1
ATOM 2803 O O . GLU A 1 361 ? 1.466 25.066 -16.264 1.00 94.75 361 GLU A O 1
ATOM 2808 N N . LEU A 1 362 ? 0.242 24.171 -14.609 1.00 96.12 362 LEU A N 1
ATOM 2809 C CA . LEU A 1 362 ? -0.194 25.439 -14.025 1.00 96.12 362 LEU A CA 1
ATOM 2810 C C . LEU A 1 362 ? 0.710 25.878 -12.867 1.00 96.12 362 LEU A C 1
ATOM 2812 O O . LEU A 1 362 ? 1.311 25.061 -12.172 1.00 96.12 362 LEU A O 1
ATOM 2816 N N . SER A 1 363 ? 0.776 27.193 -12.645 1.00 93.88 363 SER A N 1
ATOM 2817 C CA . SER A 1 363 ? 1.487 27.783 -11.502 1.00 93.88 363 SER A CA 1
ATOM 2818 C C . SER A 1 363 ? 0.745 27.490 -10.188 1.00 93.88 363 SER A C 1
ATOM 2820 O O . SER A 1 363 ? -0.487 27.443 -10.210 1.00 93.88 363 SER A O 1
ATOM 2822 N N . PRO A 1 364 ? 1.436 27.369 -9.038 1.00 90.75 364 PRO A N 1
ATOM 2823 C CA . PRO A 1 364 ? 0.805 27.209 -7.722 1.00 90.75 364 PRO A CA 1
ATOM 2824 C C . PRO A 1 364 ? -0.278 28.246 -7.380 1.00 90.75 364 PRO A C 1
ATOM 2826 O O . PRO A 1 364 ? -1.217 27.942 -6.646 1.00 90.75 364 PRO A O 1
ATOM 2829 N N . GLU A 1 365 ? -0.159 29.464 -7.911 1.00 89.44 365 GLU A N 1
ATOM 2830 C CA . GLU A 1 365 ? -1.085 30.579 -7.683 1.00 89.44 365 GLU A CA 1
ATOM 2831 C C . GLU A 1 365 ? -2.307 30.562 -8.616 1.00 89.44 365 GLU A C 1
ATOM 2833 O O . GLU A 1 365 ? -3.222 31.368 -8.445 1.00 89.44 365 GLU A O 1
ATOM 2838 N N . ASP A 1 366 ? -2.335 29.682 -9.621 1.00 92.00 366 ASP A N 1
ATOM 2839 C CA . ASP A 1 366 ? -3.437 29.605 -10.577 1.00 92.00 366 ASP A CA 1
ATOM 2840 C C . ASP A 1 366 ? -4.655 28.915 -9.940 1.00 92.00 366 ASP A C 1
ATOM 2842 O O . ASP A 1 366 ? -4.618 27.736 -9.588 1.00 92.00 366 ASP A O 1
ATOM 2846 N N . GLU A 1 367 ? -5.779 29.623 -9.820 1.00 92.00 367 GLU A N 1
ATOM 2847 C CA . GLU A 1 367 ? -7.024 29.063 -9.275 1.00 92.00 367 GLU A CA 1
ATOM 2848 C C . GLU A 1 367 ? -7.521 27.832 -10.056 1.00 92.00 367 GLU A C 1
ATOM 2850 O O . GLU A 1 367 ? -8.190 26.953 -9.497 1.00 92.00 367 GLU A O 1
ATOM 2855 N N . GLN A 1 368 ? -7.177 27.727 -11.344 1.00 96.06 368 GLN A N 1
ATOM 2856 C CA . GLN A 1 368 ? -7.538 26.585 -12.175 1.00 96.06 368 GLN A CA 1
ATOM 2857 C C . GLN A 1 368 ? -6.828 25.298 -11.727 1.00 96.06 368 GLN A C 1
ATOM 2859 O O . GLN A 1 368 ? -7.390 24.215 -11.911 1.00 96.06 368 GLN A O 1
ATOM 2864 N N . LEU A 1 369 ? -5.658 25.395 -11.082 1.00 96.50 369 LEU A N 1
ATOM 2865 C CA . LEU A 1 369 ? -4.947 24.255 -10.494 1.00 96.50 369 LEU A CA 1
ATOM 2866 C C . LEU A 1 369 ? -5.829 23.545 -9.460 1.00 96.50 369 LEU A C 1
ATOM 2868 O O . LEU A 1 369 ? -6.068 22.341 -9.571 1.00 96.50 369 LEU A O 1
ATOM 2872 N N . ARG A 1 370 ? -6.386 24.310 -8.509 1.00 95.31 370 ARG A N 1
ATOM 2873 C CA . ARG A 1 370 ? -7.290 23.805 -7.460 1.00 95.31 370 ARG A CA 1
ATOM 2874 C C . ARG A 1 370 ? -8.529 23.135 -8.050 1.00 95.31 370 ARG A C 1
ATOM 2876 O O . ARG A 1 370 ? -8.919 22.062 -7.595 1.00 95.31 370 ARG A O 1
ATOM 2883 N N . ARG A 1 371 ? -9.135 23.737 -9.082 1.00 96.44 371 ARG A N 1
ATOM 2884 C CA . ARG A 1 371 ? -10.314 23.167 -9.762 1.00 96.44 371 ARG A CA 1
ATOM 2885 C C . ARG A 1 371 ? -10.008 21.855 -10.478 1.00 96.44 371 ARG A C 1
ATOM 2887 O O . ARG A 1 371 ? -10.787 20.911 -10.385 1.00 96.44 371 ARG A O 1
ATOM 2894 N N . LEU A 1 372 ? -8.902 21.787 -11.221 1.00 98.12 372 LEU A N 1
ATOM 2895 C CA . LEU A 1 372 ? -8.519 20.569 -11.942 1.00 98.12 372 LEU A CA 1
ATOM 2896 C C . LEU A 1 372 ? -8.168 19.438 -10.975 1.00 98.12 372 LEU A C 1
ATOM 2898 O O . LEU A 1 372 ? -8.638 18.317 -11.168 1.00 98.12 372 LEU A O 1
ATOM 2902 N N . PHE A 1 373 ? -7.400 19.742 -9.925 1.00 98.19 373 PHE A N 1
ATOM 2903 C CA . PHE A 1 373 ? -7.077 18.778 -8.880 1.00 98.19 373 PHE A CA 1
ATOM 2904 C C . PHE A 1 373 ? -8.334 18.300 -8.148 1.00 98.19 373 PHE A C 1
ATOM 2906 O O . PHE A 1 373 ? -8.550 17.099 -8.067 1.00 98.19 373 PHE A O 1
ATOM 2913 N N . GLY A 1 374 ? -9.205 19.206 -7.693 1.00 97.50 374 GLY A N 1
ATOM 2914 C CA . GLY A 1 374 ? -10.427 18.839 -6.974 1.00 97.50 374 GLY A CA 1
ATOM 2915 C C . GLY A 1 374 ? -11.360 17.935 -7.785 1.00 97.50 374 GLY A C 1
ATOM 2916 O O . GLY A 1 374 ? -11.851 16.935 -7.268 1.00 97.50 374 GLY A O 1
ATOM 2917 N N . ARG A 1 375 ? -11.524 18.201 -9.089 1.00 98.25 375 ARG A N 1
ATOM 2918 C CA . ARG A 1 375 ? -12.258 17.312 -10.012 1.00 98.25 375 ARG A CA 1
ATOM 2919 C C . ARG A 1 375 ? -11.593 15.946 -10.175 1.00 98.25 375 ARG A C 1
ATOM 2921 O O . ARG A 1 375 ? -12.286 14.931 -10.186 1.00 98.25 375 ARG A O 1
ATOM 2928 N N . ALA A 1 376 ? -10.266 15.907 -10.309 1.00 98.38 376 ALA A N 1
ATOM 2929 C CA . ALA A 1 376 ? -9.526 14.649 -10.368 1.00 98.38 376 ALA A CA 1
ATOM 2930 C C . ALA A 1 376 ? -9.681 13.858 -9.061 1.00 98.38 376 ALA A C 1
ATOM 2932 O O . ALA A 1 376 ? -9.970 12.665 -9.097 1.00 98.38 376 ALA A O 1
ATOM 2933 N N . GLY A 1 377 ? -9.572 14.535 -7.919 1.00 97.75 377 GLY A N 1
ATOM 2934 C CA . GLY A 1 377 ? -9.754 13.963 -6.594 1.00 97.75 377 GLY A CA 1
ATOM 2935 C C . GLY A 1 377 ? -11.153 13.403 -6.373 1.00 97.75 377 GLY A C 1
ATOM 2936 O O . GLY A 1 377 ? -11.291 12.276 -5.907 1.00 97.75 377 GLY A O 1
ATOM 2937 N N . ALA A 1 378 ? -12.192 14.113 -6.815 1.00 97.06 378 ALA A N 1
ATOM 2938 C CA . ALA A 1 378 ? -13.562 13.612 -6.788 1.00 97.06 378 ALA A CA 1
ATOM 2939 C C . ALA A 1 378 ? -13.723 12.314 -7.601 1.00 97.06 378 ALA A C 1
ATOM 2941 O O . ALA A 1 378 ? -14.309 11.349 -7.116 1.00 97.06 378 ALA A O 1
ATOM 2942 N N . LEU A 1 379 ? -13.144 12.232 -8.804 1.00 96.75 379 LEU A N 1
ATOM 2943 C CA . LEU A 1 379 ? -13.149 10.996 -9.602 1.00 96.75 379 LEU A CA 1
ATOM 2944 C C . LEU A 1 379 ? -12.404 9.850 -8.903 1.00 96.75 379 LEU A C 1
ATOM 2946 O O . LEU A 1 379 ? -12.841 8.700 -8.967 1.00 96.75 379 LEU A O 1
ATOM 2950 N N . ILE A 1 380 ? -11.293 10.158 -8.236 1.00 96.94 380 ILE A N 1
ATOM 2951 C CA . ILE A 1 380 ? -10.482 9.197 -7.481 1.00 96.94 380 ILE A CA 1
ATOM 2952 C C . ILE A 1 380 ? -11.266 8.642 -6.278 1.00 96.94 380 ILE A C 1
ATOM 2954 O O . ILE A 1 380 ? -11.301 7.423 -6.087 1.00 96.94 380 ILE A O 1
ATOM 2958 N N . LEU A 1 381 ? -11.964 9.502 -5.526 1.00 96.12 381 LEU A N 1
ATOM 2959 C CA . LEU A 1 381 ? -12.886 9.107 -4.449 1.00 96.12 381 LEU A CA 1
ATOM 2960 C C . LEU A 1 381 ? -14.099 8.333 -4.988 1.00 96.12 381 LEU A C 1
ATOM 2962 O O . LEU A 1 381 ? -14.566 7.388 -4.357 1.00 96.12 381 LEU A O 1
ATOM 2966 N N . HIS A 1 382 ? -14.539 8.635 -6.212 1.00 93.44 382 HIS A N 1
ATOM 2967 C CA . HIS A 1 382 ? -15.532 7.848 -6.949 1.00 93.44 382 HIS A CA 1
ATOM 2968 C C . HIS A 1 382 ? -15.010 6.466 -7.411 1.00 93.44 382 HIS A C 1
ATOM 2970 O O . HIS A 1 382 ? -15.701 5.732 -8.118 1.00 93.44 382 HIS A O 1
ATOM 2976 N N . GLY A 1 383 ? -13.777 6.092 -7.062 1.00 93.06 383 GLY A N 1
ATOM 2977 C CA . GLY A 1 383 ? -13.181 4.801 -7.403 1.00 93.06 383 GLY A CA 1
ATOM 2978 C C . GLY A 1 383 ? -12.621 4.712 -8.825 1.00 93.06 383 GLY A C 1
ATOM 2979 O O . GLY A 1 383 ? -12.341 3.611 -9.304 1.00 93.06 383 GLY A O 1
ATOM 2980 N N . ARG A 1 384 ? -12.436 5.838 -9.529 1.00 93.62 384 ARG A N 1
ATOM 2981 C CA . ARG A 1 384 ? -11.736 5.837 -10.823 1.00 93.62 384 ARG A CA 1
ATOM 2982 C C . ARG A 1 384 ? -10.252 5.567 -10.594 1.00 93.62 384 ARG A C 1
ATOM 2984 O O . ARG A 1 384 ? -9.616 6.170 -9.735 1.00 93.62 384 ARG A O 1
ATOM 2991 N N . THR A 1 385 ? -9.694 4.665 -11.394 1.00 90.44 385 THR A N 1
ATOM 2992 C CA . THR A 1 385 ? -8.256 4.389 -11.391 1.00 90.44 385 THR A CA 1
ATOM 2993 C C . THR A 1 385 ? -7.488 5.584 -11.939 1.00 90.44 385 THR A C 1
ATOM 2995 O O . THR A 1 385 ? -7.931 6.206 -12.904 1.00 90.44 385 THR A O 1
ATOM 2998 N N . PHE A 1 386 ? -6.318 5.839 -11.374 1.00 94.06 386 PHE A N 1
ATOM 2999 C CA . PHE A 1 386 ? -5.391 6.885 -11.791 1.00 94.06 386 PHE A CA 1
ATOM 3000 C C . PHE A 1 386 ? -3.958 6.360 -11.641 1.00 94.06 386 PHE A C 1
ATOM 3002 O O . PHE A 1 386 ? -3.728 5.301 -11.046 1.00 94.06 386 PHE A O 1
ATOM 3009 N N . TRP A 1 387 ? -2.990 7.072 -12.201 1.00 95.50 387 TRP A N 1
ATOM 3010 C CA . TRP A 1 387 ? -1.596 6.659 -12.186 1.00 95.50 387 TRP A CA 1
ATOM 3011 C C . TRP A 1 387 ? -0.945 6.900 -10.808 1.00 95.50 387 TRP A C 1
ATOM 3013 O O . TRP A 1 387 ? -0.799 8.045 -10.383 1.00 95.50 387 TRP A O 1
ATOM 3023 N N . PRO A 1 388 ? -0.485 5.858 -10.091 1.00 91.94 388 PRO A N 1
ATOM 3024 C CA . PRO A 1 388 ? -0.099 5.984 -8.680 1.00 91.94 388 PRO A CA 1
ATOM 3025 C C . PRO A 1 388 ? 1.181 6.799 -8.432 1.00 91.94 388 PRO A C 1
ATOM 3027 O O . PRO A 1 388 ? 1.469 7.142 -7.291 1.00 91.94 388 PRO A O 1
ATOM 3030 N N . ARG A 1 389 ? 1.967 7.118 -9.471 1.00 94.00 389 ARG A N 1
ATOM 3031 C CA . ARG A 1 389 ? 3.207 7.906 -9.339 1.00 94.00 389 ARG A CA 1
ATOM 3032 C C . ARG A 1 389 ? 3.011 9.416 -9.418 1.00 94.00 389 ARG A C 1
ATOM 3034 O O . ARG A 1 389 ? 3.997 10.133 -9.278 1.00 94.00 389 ARG A O 1
ATOM 3041 N N . TRP A 1 390 ? 1.786 9.910 -9.606 1.00 95.56 390 TRP A N 1
ATOM 3042 C CA . TRP A 1 390 ? 1.536 11.350 -9.681 1.00 95.56 390 TRP A CA 1
ATOM 3043 C C . TRP A 1 390 ? 2.224 12.174 -8.576 1.00 95.56 390 TRP A C 1
ATOM 3045 O O . TRP A 1 390 ? 2.890 13.134 -8.954 1.00 95.56 390 TRP A O 1
ATOM 3055 N N . PRO A 1 391 ? 2.207 11.787 -7.279 1.00 94.62 391 PRO A N 1
ATOM 3056 C CA . PRO A 1 391 ? 2.909 12.541 -6.236 1.00 94.62 391 PRO A CA 1
ATOM 3057 C C . PRO A 1 391 ? 4.403 12.774 -6.492 1.00 94.62 391 PRO A C 1
ATOM 3059 O O . PRO A 1 391 ? 4.923 13.834 -6.159 1.00 94.62 391 PRO A O 1
ATOM 3062 N N . AL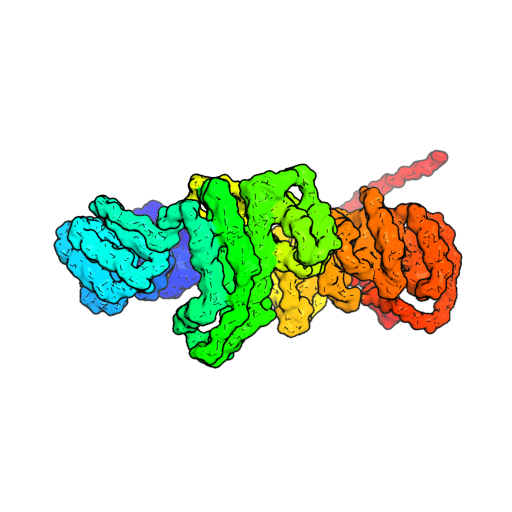A A 1 392 ? 5.098 11.798 -7.087 1.00 92.12 392 ALA A N 1
ATOM 3063 C CA . ALA A 1 392 ? 6.527 11.885 -7.398 1.00 92.12 392 ALA A CA 1
ATOM 3064 C C . ALA A 1 392 ? 6.807 12.638 -8.714 1.00 92.12 392 ALA A C 1
ATOM 3066 O O . ALA A 1 392 ? 7.945 12.984 -9.019 1.00 92.12 392 ALA A O 1
ATOM 3067 N N . GLU A 1 393 ? 5.774 12.870 -9.524 1.00 94.25 393 GLU A N 1
ATOM 3068 C CA . GLU A 1 393 ? 5.870 13.350 -10.908 1.00 94.25 393 GLU A CA 1
ATOM 3069 C C . GLU A 1 393 ? 5.208 14.726 -11.092 1.00 94.25 393 GLU A C 1
ATOM 3071 O O . GLU A 1 393 ? 5.020 15.193 -12.223 1.00 94.25 393 GLU A O 1
ATOM 3076 N N . THR A 1 394 ? 4.880 15.378 -9.977 1.00 93.94 394 THR A N 1
ATOM 3077 C CA . THR A 1 394 ? 4.338 16.737 -9.867 1.00 93.94 394 THR A CA 1
ATOM 3078 C C . THR A 1 394 ? 5.132 17.533 -8.848 1.00 93.94 394 THR A C 1
ATOM 3080 O O . THR A 1 394 ? 5.728 16.958 -7.940 1.00 93.94 394 THR A O 1
ATOM 3083 N N . ASP A 1 395 ? 5.107 18.852 -8.980 1.00 92.31 395 ASP A N 1
ATOM 3084 C CA . ASP A 1 395 ? 5.754 19.749 -8.029 1.00 92.31 395 ASP A CA 1
ATOM 3085 C C . ASP A 1 395 ? 4.764 20.189 -6.939 1.00 92.31 395 ASP A C 1
ATOM 3087 O O . ASP A 1 395 ? 3.553 19.963 -7.029 1.00 92.31 395 ASP A O 1
ATOM 3091 N N . HIS A 1 396 ? 5.289 20.811 -5.887 1.00 89.88 396 HIS A N 1
ATOM 3092 C CA . HIS A 1 396 ? 4.477 21.419 -4.838 1.00 89.88 396 HIS A CA 1
ATOM 3093 C C . HIS A 1 396 ? 3.599 22.552 -5.417 1.00 89.88 396 HIS A C 1
ATOM 3095 O O . HIS A 1 396 ? 4.096 23.325 -6.241 1.00 89.88 396 HIS A O 1
ATOM 3101 N N . PRO A 1 397 ? 2.329 22.720 -4.991 1.00 94.44 397 PRO A N 1
ATOM 3102 C CA . PRO A 1 397 ? 1.636 22.014 -3.901 1.00 94.44 397 PRO A CA 1
ATOM 3103 C C . PRO A 1 397 ? 0.929 20.721 -4.332 1.00 94.44 397 PRO A C 1
ATOM 3105 O O . PRO A 1 397 ? 0.508 19.934 -3.487 1.00 94.44 397 PRO A O 1
ATOM 3108 N N . LEU A 1 398 ? 0.819 20.480 -5.642 1.00 96.00 398 LEU A N 1
ATOM 3109 C CA . LEU A 1 398 ? 0.061 19.368 -6.215 1.00 96.00 398 LEU A CA 1
ATOM 3110 C C . LEU A 1 398 ? 0.547 18.000 -5.708 1.00 96.00 398 LEU A C 1
ATOM 3112 O O . LEU A 1 398 ? -0.276 17.127 -5.438 1.00 96.00 398 LEU A O 1
ATOM 3116 N N . SER A 1 399 ? 1.860 17.824 -5.533 1.00 95.44 399 SER A N 1
ATOM 3117 C CA . SER A 1 399 ? 2.436 16.590 -4.983 1.00 95.44 399 SER A CA 1
ATOM 3118 C C . SER A 1 399 ? 1.946 16.276 -3.569 1.00 95.44 399 SER A C 1
ATOM 3120 O O . SER A 1 399 ? 1.539 15.144 -3.318 1.00 95.44 399 SER A O 1
ATOM 3122 N N . GLY A 1 400 ? 1.944 17.262 -2.667 1.00 95.38 400 GLY A N 1
ATOM 3123 C CA . GLY A 1 400 ? 1.449 17.111 -1.295 1.00 95.38 400 GLY A CA 1
ATOM 3124 C C . GLY A 1 400 ? -0.051 16.827 -1.264 1.00 95.38 400 GLY A C 1
ATOM 3125 O O . GLY A 1 400 ? -0.493 15.880 -0.618 1.00 95.38 400 GLY A O 1
ATOM 3126 N N . TRP A 1 401 ? -0.834 17.557 -2.062 1.00 97.81 401 TRP A N 1
ATOM 3127 C CA . TRP A 1 401 ? -2.275 17.317 -2.166 1.00 97.81 401 TRP A CA 1
ATOM 3128 C C . TRP A 1 401 ? -2.603 15.886 -2.613 1.00 97.81 401 TRP A C 1
ATOM 3130 O O . TRP A 1 401 ? -3.513 15.250 -2.080 1.00 97.81 401 TRP A O 1
ATOM 3140 N N . LEU A 1 402 ? -1.849 15.361 -3.584 1.00 97.69 402 LEU A N 1
ATOM 3141 C CA . LEU A 1 402 ? -2.000 13.989 -4.060 1.00 97.69 402 LEU A CA 1
ATOM 3142 C C . LEU A 1 402 ? -1.608 12.956 -3.000 1.00 97.69 402 LEU A C 1
ATOM 3144 O O . LEU A 1 402 ? -2.307 11.954 -2.888 1.00 97.69 402 LEU A O 1
ATOM 3148 N N . LYS A 1 403 ? -0.532 13.173 -2.228 1.00 95.69 403 LYS A N 1
ATOM 3149 C CA . LYS A 1 403 ? -0.139 12.261 -1.137 1.00 95.69 403 LYS A CA 1
ATOM 3150 C C . LYS A 1 403 ? -1.262 12.116 -0.109 1.00 95.69 403 LYS A C 1
ATOM 3152 O O . LYS A 1 403 ? -1.719 10.996 0.108 1.00 95.69 403 LYS A O 1
ATOM 3157 N N . GLY A 1 404 ? -1.777 13.238 0.403 1.00 95.31 404 GLY A N 1
ATOM 3158 C CA . GLY A 1 404 ? -2.881 13.235 1.368 1.00 95.31 404 GLY A CA 1
ATOM 3159 C C . GLY A 1 404 ? -4.134 12.547 0.832 1.00 95.31 404 GLY A C 1
ATOM 3160 O O . GLY A 1 404 ? -4.686 11.658 1.475 1.00 95.31 404 GLY A O 1
ATOM 3161 N N . LEU A 1 405 ? -4.543 12.870 -0.402 1.00 97.38 405 LEU A N 1
ATOM 3162 C CA . LEU A 1 405 ? -5.672 12.199 -1.056 1.00 97.38 405 LEU A CA 1
ATOM 3163 C C . LEU A 1 405 ? -5.448 10.684 -1.202 1.00 97.38 405 LEU A C 1
ATOM 3165 O O . LEU A 1 405 ? -6.382 9.898 -1.038 1.00 97.38 405 LEU A O 1
ATOM 3169 N N . MET A 1 406 ? -4.234 10.261 -1.555 1.00 95.50 406 MET A N 1
ATOM 3170 C CA . MET A 1 406 ? -3.903 8.849 -1.748 1.00 95.50 406 MET A CA 1
ATOM 3171 C C . MET A 1 406 ? -3.922 8.059 -0.443 1.00 95.50 406 MET A C 1
ATOM 3173 O O . MET A 1 406 ? -4.394 6.921 -0.445 1.00 95.50 406 MET A O 1
ATOM 3177 N N . GLU A 1 407 ? -3.417 8.643 0.639 1.00 92.06 407 GLU A N 1
ATOM 3178 C CA . GLU A 1 407 ? -3.456 8.059 1.982 1.00 92.06 407 GLU A CA 1
ATOM 3179 C C . GLU A 1 407 ? -4.896 7.948 2.477 1.00 92.06 407 GLU A C 1
ATOM 3181 O O . GLU A 1 407 ? -5.346 6.847 2.787 1.00 92.06 407 GLU A O 1
ATOM 3186 N N . PHE A 1 408 ? -5.664 9.035 2.394 1.00 94.69 408 PHE A N 1
ATOM 3187 C CA . PHE A 1 408 ? -7.078 9.054 2.764 1.00 94.69 408 PHE A CA 1
ATOM 3188 C C . PHE A 1 408 ? -7.911 8.035 1.978 1.00 94.69 408 PHE A C 1
ATOM 3190 O O . PHE A 1 408 ? -8.653 7.236 2.549 1.00 94.69 408 PHE A O 1
ATOM 3197 N N . ARG A 1 409 ? -7.739 7.985 0.648 1.00 94.94 409 ARG A N 1
ATOM 3198 C CA . ARG A 1 409 ? -8.395 6.976 -0.198 1.00 94.94 409 ARG A CA 1
ATOM 3199 C C . ARG A 1 409 ? -8.026 5.561 0.237 1.00 94.94 409 ARG A C 1
ATOM 3201 O O . ARG A 1 409 ? -8.887 4.688 0.193 1.00 94.94 409 ARG A O 1
ATOM 3208 N N . ARG A 1 410 ? -6.759 5.306 0.580 1.00 91.19 410 ARG A N 1
ATOM 3209 C CA . ARG A 1 410 ? -6.298 3.973 0.989 1.00 91.19 410 ARG A CA 1
ATOM 3210 C C . ARG A 1 410 ? -6.995 3.532 2.274 1.00 91.19 410 ARG A C 1
ATOM 3212 O O . ARG A 1 410 ? -7.429 2.385 2.324 1.00 91.19 410 ARG A O 1
ATOM 3219 N N . SER A 1 411 ? -7.139 4.425 3.252 1.00 89.81 411 SER A N 1
ATOM 3220 C CA . SER A 1 411 ? -7.877 4.145 4.490 1.00 89.81 411 SER A CA 1
ATOM 3221 C C . SER A 1 411 ? -9.331 3.775 4.193 1.00 89.81 411 SER A C 1
ATOM 3223 O O . SER A 1 411 ? -9.794 2.717 4.607 1.00 89.81 411 SER A O 1
ATOM 3225 N N . LEU A 1 412 ? -10.015 4.557 3.352 1.00 92.38 412 LEU A N 1
ATOM 3226 C CA . LEU A 1 412 ? -11.390 4.262 2.927 1.00 92.38 412 LEU A CA 1
ATOM 3227 C C . LEU A 1 412 ? -11.514 2.956 2.123 1.00 92.38 412 LEU A C 1
ATOM 3229 O O . LEU A 1 412 ? -12.501 2.234 2.239 1.00 92.38 412 LEU A O 1
ATOM 3233 N N . GLU A 1 413 ? -10.530 2.633 1.284 1.00 91.88 413 GLU A N 1
ATOM 3234 C CA . GLU A 1 413 ? -10.529 1.408 0.479 1.00 91.88 413 GLU A CA 1
ATOM 3235 C C . GLU A 1 413 ? -10.418 0.149 1.354 1.00 91.88 413 GLU A C 1
ATOM 3237 O O . GLU A 1 413 ? -11.056 -0.854 1.032 1.00 91.88 413 GLU A O 1
ATOM 3242 N N . ARG A 1 414 ? -9.682 0.209 2.477 1.00 89.00 414 ARG A N 1
ATOM 3243 C CA . ARG A 1 414 ? -9.563 -0.904 3.442 1.00 89.00 414 ARG A CA 1
ATOM 3244 C C . ARG A 1 414 ? -10.896 -1.261 4.097 1.00 89.00 414 ARG A C 1
ATOM 3246 O O . ARG A 1 414 ? -11.186 -2.440 4.258 1.00 89.00 414 ARG A O 1
ATOM 3253 N N . VAL A 1 415 ? -11.727 -0.262 4.382 1.00 90.12 415 VAL A N 1
ATOM 3254 C CA . VAL A 1 415 ? -13.068 -0.439 4.968 1.00 90.12 415 VAL A CA 1
ATOM 3255 C C . VAL A 1 415 ? -14.180 -0.570 3.916 1.00 90.12 415 VAL A C 1
ATOM 3257 O O . VAL A 1 415 ? -15.364 -0.520 4.234 1.00 90.12 415 VAL A O 1
ATOM 3260 N N . GLY A 1 416 ? -13.826 -0.726 2.633 1.00 90.06 416 GLY A N 1
ATOM 3261 C CA . GLY A 1 416 ? -14.794 -0.924 1.549 1.00 90.06 416 GLY A CA 1
ATOM 3262 C C . GLY A 1 416 ? -15.601 0.323 1.160 1.00 90.06 416 GLY A C 1
ATOM 3263 O O . GLY A 1 416 ? -16.588 0.206 0.435 1.00 90.06 416 GLY A O 1
ATOM 3264 N N . GLN A 1 417 ? -15.166 1.514 1.577 1.00 91.38 417 GLN A N 1
ATOM 3265 C CA . GLN A 1 417 ? -15.835 2.801 1.344 1.00 91.38 417 GLN A CA 1
ATOM 3266 C C . GLN A 1 417 ? -15.368 3.509 0.058 1.00 91.38 417 GLN A C 1
ATOM 3268 O O . GLN A 1 417 ? -15.545 4.713 -0.096 1.00 91.38 417 GLN A O 1
ATOM 3273 N N . ILE A 1 418 ? -14.769 2.787 -0.897 1.00 92.81 418 ILE A N 1
ATOM 3274 C CA . ILE A 1 418 ? -14.459 3.293 -2.245 1.00 92.81 418 ILE A CA 1
ATOM 3275 C C . ILE A 1 418 ? -15.193 2.428 -3.285 1.00 92.81 418 ILE A C 1
ATOM 3277 O O . ILE A 1 418 ? -14.952 1.220 -3.336 1.00 92.81 418 ILE A O 1
ATOM 3281 N N . PRO A 1 419 ? -16.048 2.994 -4.166 1.00 91.12 419 PRO A N 1
ATOM 3282 C CA . PRO A 1 419 ? -16.399 4.413 -4.310 1.00 91.12 419 PRO A CA 1
ATOM 3283 C C . PRO A 1 419 ? -17.040 5.015 -3.058 1.00 91.12 419 PRO A C 1
ATOM 3285 O O . PRO A 1 419 ? -17.896 4.369 -2.459 1.00 91.12 419 PRO A O 1
ATOM 3288 N N . LEU A 1 420 ? -16.668 6.253 -2.724 1.00 89.94 420 LEU A N 1
ATOM 3289 C CA . LEU A 1 420 ? -17.188 6.977 -1.563 1.00 89.94 420 LEU A CA 1
ATOM 3290 C C . LEU A 1 420 ? -18.707 7.131 -1.657 1.00 89.94 420 LEU A C 1
ATOM 3292 O O . LEU A 1 420 ? -19.224 7.661 -2.639 1.00 89.94 420 LEU A O 1
ATOM 3296 N N . ARG A 1 421 ? -19.455 6.666 -0.661 1.00 80.81 421 ARG A N 1
ATOM 3297 C CA . ARG A 1 421 ? -20.918 6.777 -0.651 1.00 80.81 421 ARG A CA 1
ATOM 3298 C C . ARG A 1 421 ? -21.369 7.357 0.678 1.00 80.81 421 ARG A C 1
ATOM 3300 O O . ARG A 1 421 ? -21.308 6.637 1.667 1.00 80.81 421 ARG A O 1
ATOM 3307 N N . PRO A 1 422 ? -21.847 8.613 0.698 1.00 79.69 422 PRO A N 1
ATOM 3308 C CA . PRO A 1 422 ? -22.539 9.129 1.865 1.00 79.69 422 PRO A CA 1
ATOM 3309 C C . PRO A 1 422 ? -23.704 8.203 2.222 1.00 79.69 422 PRO A C 1
ATOM 3311 O O . PRO A 1 422 ? -24.520 7.862 1.360 1.00 79.69 422 PRO A O 1
ATOM 3314 N N . SER A 1 423 ? -23.734 7.761 3.471 1.00 80.81 423 SER A N 1
ATOM 3315 C CA . SER A 1 423 ? -24.696 6.829 4.037 1.00 80.81 423 SER A CA 1
ATOM 3316 C C . SER A 1 423 ? -25.097 7.336 5.422 1.00 80.81 423 SER A C 1
ATOM 3318 O O . SER A 1 423 ? -24.466 6.956 6.401 1.00 80.81 423 SER A O 1
ATOM 3320 N N . PRO A 1 424 ? -26.150 8.166 5.526 1.00 70.94 424 PRO A N 1
ATOM 3321 C CA . PRO A 1 424 ? -26.622 8.679 6.814 1.00 70.94 424 PRO A CA 1
ATOM 3322 C C . PRO A 1 424 ? -27.158 7.608 7.771 1.00 70.94 424 PRO A C 1
ATOM 3324 O O . PRO A 1 424 ? -27.387 7.894 8.933 1.00 70.94 424 PRO A O 1
ATOM 3327 N N . GLU A 1 425 ? -27.389 6.389 7.276 1.00 75.62 425 GLU A N 1
ATOM 3328 C CA . GLU A 1 425 ? -27.767 5.215 8.077 1.00 75.62 425 GLU A CA 1
ATOM 3329 C C . GLU A 1 425 ? -26.551 4.519 8.720 1.00 75.62 425 GLU A C 1
ATOM 3331 O O . GLU A 1 425 ? -26.720 3.542 9.437 1.00 75.62 425 GLU A O 1
ATOM 3336 N N . MET A 1 426 ? -25.329 4.954 8.393 1.00 79.75 426 MET A N 1
ATOM 3337 C CA . MET A 1 426 ? -24.092 4.430 8.969 1.00 79.75 426 MET A CA 1
ATOM 3338 C C . MET A 1 426 ? -23.839 5.106 10.313 1.00 79.75 426 MET A C 1
ATOM 3340 O O . MET A 1 426 ? -23.735 6.333 10.358 1.00 79.75 426 MET A O 1
ATOM 3344 N N . GLU A 1 427 ? -23.678 4.315 11.369 1.00 81.94 427 GLU A N 1
ATOM 3345 C CA . GLU A 1 427 ? -23.368 4.851 12.690 1.00 81.94 427 GLU A CA 1
ATOM 3346 C C . GLU A 1 427 ? -21.936 5.428 12.720 1.00 81.94 427 GLU A C 1
ATOM 3348 O O . GLU A 1 427 ? -20.987 4.743 12.314 1.00 81.94 427 GLU A O 1
ATOM 3353 N N . PRO A 1 428 ? -21.736 6.681 13.182 1.00 77.25 428 PRO A N 1
ATOM 3354 C CA . PRO A 1 428 ? -20.416 7.313 13.238 1.00 77.25 428 PRO A CA 1
ATOM 3355 C C . PRO A 1 428 ? -19.380 6.514 14.033 1.00 77.25 428 PRO A C 1
ATOM 3357 O O . PRO A 1 428 ? -18.239 6.381 13.585 1.00 77.25 428 PRO A O 1
ATOM 3360 N N . ALA A 1 429 ? -19.784 5.956 15.178 1.00 75.75 429 ALA A N 1
ATOM 3361 C CA . ALA A 1 429 ? -18.913 5.164 16.042 1.00 75.75 429 ALA A CA 1
ATOM 3362 C C . ALA A 1 429 ? -18.474 3.852 15.371 1.00 75.75 429 ALA A C 1
ATOM 3364 O O . ALA A 1 429 ? -17.291 3.517 15.401 1.00 75.75 429 ALA A O 1
ATOM 3365 N N . GLU A 1 430 ? -19.394 3.155 14.692 1.00 84.44 430 GLU A N 1
ATOM 3366 C CA . GLU A 1 430 ? -19.088 1.925 13.946 1.00 84.44 430 GLU A CA 1
ATOM 3367 C C . GLU A 1 430 ? -18.065 2.202 12.839 1.00 84.44 430 GLU A C 1
ATOM 3369 O O . GLU A 1 430 ? -17.048 1.516 12.731 1.00 84.44 430 GLU A O 1
ATOM 3374 N N . LEU A 1 431 ? -18.287 3.252 12.043 1.00 83.94 431 LEU A N 1
ATOM 3375 C CA . LEU A 1 431 ? -17.366 3.626 10.974 1.00 83.94 431 LEU A CA 1
ATOM 3376 C C . LEU A 1 431 ? -15.994 4.059 11.512 1.00 83.94 431 LEU A C 1
ATOM 3378 O O . LEU A 1 431 ? -14.976 3.711 10.912 1.00 83.94 431 LEU A O 1
ATOM 3382 N N . SER A 1 432 ? -15.958 4.795 12.627 1.00 82.94 432 SER A N 1
ATOM 3383 C CA . SER A 1 432 ? -14.707 5.179 13.286 1.00 82.94 432 SER A CA 1
ATOM 3384 C C . SER A 1 432 ? -13.921 3.947 13.739 1.00 82.94 432 SER A C 1
ATOM 3386 O O . SER A 1 432 ? -12.746 3.823 13.397 1.00 82.94 432 SER A O 1
ATOM 3388 N N . ALA A 1 433 ? -14.574 2.992 14.411 1.00 82.81 433 ALA A N 1
ATOM 3389 C CA . ALA A 1 433 ? -13.950 1.741 14.838 1.00 82.81 433 ALA A CA 1
ATOM 3390 C C . ALA A 1 433 ? -13.390 0.953 13.644 1.00 82.81 433 ALA A C 1
ATOM 3392 O O . ALA A 1 433 ? -12.221 0.580 13.645 1.00 82.81 433 ALA A O 1
ATOM 3393 N N . MET A 1 434 ? -14.165 0.812 12.561 1.00 87.88 434 MET A N 1
ATOM 3394 C CA . MET A 1 434 ? -13.691 0.169 11.328 1.00 87.88 434 MET A CA 1
ATOM 3395 C C . MET A 1 434 ? -12.448 0.854 10.742 1.00 87.88 434 MET A C 1
ATOM 3397 O O . MET A 1 434 ? -11.545 0.182 10.237 1.00 87.88 434 MET A O 1
ATOM 3401 N N . LEU A 1 435 ? -12.409 2.190 10.749 1.00 84.88 435 LEU A N 1
ATOM 3402 C CA . LEU A 1 435 ? -11.270 2.961 10.248 1.00 84.88 435 LEU A CA 1
ATOM 3403 C C . LEU A 1 435 ? -10.038 2.786 11.138 1.00 84.88 435 LEU A C 1
ATOM 3405 O O . LEU A 1 435 ? -8.945 2.630 10.595 1.00 84.88 435 LEU A O 1
ATOM 3409 N N . MET A 1 436 ? -10.212 2.768 12.461 1.00 84.38 436 MET A N 1
ATOM 3410 C CA . MET A 1 436 ? -9.133 2.534 13.423 1.00 84.38 436 MET A CA 1
ATOM 3411 C C . MET A 1 436 ? -8.588 1.104 13.327 1.00 84.38 436 MET A C 1
ATOM 3413 O O . MET A 1 436 ? -7.376 0.931 13.205 1.00 84.38 436 MET A O 1
ATOM 3417 N N . ASP A 1 437 ? -9.454 0.093 13.243 1.00 83.88 437 ASP A N 1
ATOM 3418 C CA . ASP A 1 437 ? -9.061 -1.305 13.024 1.00 83.88 437 ASP A CA 1
ATOM 3419 C C . ASP A 1 437 ? -8.274 -1.467 11.720 1.00 83.88 437 ASP A C 1
ATOM 3421 O O . ASP A 1 437 ? -7.274 -2.180 11.649 1.00 83.88 437 ASP A O 1
ATOM 3425 N N . ALA A 1 438 ? -8.676 -0.750 10.668 1.00 81.50 438 ALA A N 1
ATOM 3426 C CA . ALA A 1 438 ? -7.984 -0.767 9.386 1.00 81.50 438 ALA A CA 1
ATOM 3427 C C . ALA A 1 438 ? -6.589 -0.111 9.419 1.00 81.50 438 ALA A C 1
ATOM 3429 O O . ALA A 1 438 ? -5.839 -0.249 8.441 1.00 81.50 438 ALA A O 1
ATOM 3430 N N . LEU A 1 439 ? -6.230 0.621 10.481 1.00 76.06 439 LEU A N 1
ATOM 3431 C CA . LEU A 1 439 ? -4.878 1.148 10.685 1.00 76.06 439 LEU A CA 1
ATOM 3432 C C . LEU A 1 439 ? -3.930 0.101 11.270 1.00 76.06 439 LEU A C 1
ATOM 3434 O O . LEU A 1 439 ? -2.731 0.193 10.993 1.00 76.06 439 LEU A O 1
ATOM 3438 N N . ALA A 1 440 ? -4.442 -0.896 12.001 1.00 72.00 440 ALA A N 1
ATOM 3439 C CA . ALA A 1 440 ? -3.629 -1.975 12.542 1.00 72.00 440 ALA A CA 1
ATOM 3440 C C . ALA A 1 440 ? -2.876 -2.688 11.406 1.00 72.00 440 ALA A C 1
ATOM 3442 O O . ALA A 1 440 ? -3.449 -3.071 10.378 1.00 72.00 440 ALA A O 1
ATOM 3443 N N . GLU A 1 441 ? -1.554 -2.828 11.544 1.00 63.59 441 GLU A N 1
ATOM 3444 C CA . GLU A 1 441 ? -0.780 -3.575 10.561 1.00 63.59 441 GLU A CA 1
ATOM 3445 C C . GLU A 1 441 ? -1.159 -5.056 10.640 1.00 63.59 441 GLU A C 1
ATOM 3447 O O . GLU A 1 441 ? -0.871 -5.717 11.630 1.00 63.59 441 GLU A O 1
ATOM 3452 N N . GLU A 1 442 ? -1.758 -5.601 9.575 1.00 67.44 442 GLU A N 1
ATOM 3453 C CA . GLU A 1 442 ? -1.925 -7.052 9.464 1.00 67.44 442 GLU A CA 1
ATOM 3454 C C . GLU A 1 442 ? -0.548 -7.727 9.514 1.00 67.44 442 GLU A C 1
ATOM 3456 O O . GLU A 1 442 ? 0.254 -7.625 8.567 1.00 67.44 442 GLU A O 1
ATOM 3461 N N . GLU A 1 443 ? -0.284 -8.434 10.613 1.00 77.62 443 GLU A N 1
ATOM 3462 C CA . GLU A 1 443 ? 0.912 -9.247 10.735 1.00 77.62 443 GLU A CA 1
ATOM 3463 C C . GLU A 1 443 ? 0.925 -10.324 9.639 1.00 77.62 443 GLU A C 1
ATOM 3465 O O . GLU A 1 443 ? -0.102 -10.945 9.329 1.00 77.62 443 GLU A O 1
ATOM 3470 N N . PRO A 1 444 ? 2.079 -10.561 8.989 1.00 83.12 444 PRO A N 1
ATOM 3471 C CA . PRO A 1 444 ? 2.192 -11.658 8.048 1.00 83.12 444 PRO A CA 1
ATOM 3472 C C . PRO A 1 444 ? 1.871 -12.987 8.748 1.00 83.12 444 PRO A C 1
ATOM 3474 O O . PRO A 1 444 ? 2.359 -13.232 9.850 1.00 83.12 444 PRO A O 1
ATOM 3477 N N . PRO A 1 445 ? 1.123 -13.903 8.099 1.00 86.88 445 PRO A N 1
ATOM 3478 C CA . PRO A 1 445 ? 0.928 -15.244 8.635 1.00 86.88 445 PRO A CA 1
ATOM 3479 C C . PRO A 1 445 ? 2.282 -15.901 8.947 1.00 86.88 445 PRO A C 1
ATOM 3481 O O . PRO A 1 445 ? 3.207 -15.727 8.146 1.00 86.88 445 PRO A O 1
ATOM 3484 N N . PRO A 1 446 ? 2.414 -16.753 9.982 1.00 87.56 446 PRO A N 1
ATOM 3485 C CA . PRO A 1 446 ? 3.714 -17.290 10.410 1.00 87.56 446 PRO A CA 1
ATOM 3486 C C . PRO A 1 446 ? 4.536 -17.947 9.287 1.00 87.56 446 PRO A C 1
ATOM 3488 O O . PRO A 1 446 ? 5.756 -17.812 9.209 1.00 87.56 446 PRO A O 1
ATOM 3491 N N . CYS A 1 447 ? 3.864 -18.622 8.346 1.00 84.62 447 CYS A N 1
ATOM 3492 C CA . CYS A 1 447 ? 4.514 -19.239 7.186 1.00 84.62 447 CYS A CA 1
ATOM 3493 C C . CYS A 1 447 ? 5.081 -18.238 6.162 1.00 84.62 447 CYS A C 1
ATOM 3495 O O . CYS A 1 447 ? 5.961 -18.597 5.376 1.00 84.62 447 CYS A O 1
ATOM 3497 N N . VAL A 1 448 ? 4.556 -17.012 6.130 1.00 90.94 448 VAL A N 1
ATOM 3498 C CA . VAL A 1 448 ? 5.074 -15.888 5.349 1.00 90.94 448 VAL A CA 1
ATOM 3499 C C . VAL A 1 448 ? 6.193 -15.208 6.127 1.00 90.94 448 VAL A C 1
ATOM 3501 O O . VAL A 1 448 ? 7.245 -14.995 5.532 1.00 90.94 448 VAL A O 1
ATOM 3504 N N . THR A 1 449 ? 6.022 -14.964 7.429 1.00 93.06 449 THR A N 1
ATOM 3505 C CA . THR A 1 449 ? 7.047 -14.387 8.319 1.00 93.06 449 THR A CA 1
ATOM 3506 C C . THR A 1 449 ? 8.371 -15.136 8.199 1.00 93.06 449 THR A C 1
ATOM 3508 O O . THR A 1 449 ? 9.375 -14.541 7.823 1.00 93.06 449 THR A O 1
ATOM 3511 N N . GLU A 1 450 ? 8.348 -16.471 8.301 1.00 94.06 450 GLU A N 1
ATOM 3512 C CA . GLU A 1 450 ? 9.545 -17.313 8.143 1.00 94.06 450 GLU A CA 1
ATOM 3513 C C . GLU A 1 450 ? 10.254 -17.110 6.783 1.00 94.06 450 GLU A C 1
ATOM 3515 O O . GLU A 1 450 ? 11.477 -17.220 6.663 1.00 94.06 450 GLU A O 1
ATOM 3520 N N . LEU A 1 451 ? 9.494 -16.839 5.716 1.00 94.06 451 LEU A N 1
ATOM 3521 C CA . LEU A 1 451 ? 10.052 -16.580 4.388 1.00 94.06 451 LEU A CA 1
ATOM 3522 C C . LEU A 1 451 ? 10.629 -15.168 4.269 1.00 94.06 451 LEU A C 1
ATOM 3524 O O . LEU A 1 451 ? 11.645 -15.003 3.593 1.00 94.06 451 LEU A O 1
ATOM 3528 N N . LEU A 1 452 ? 9.996 -14.169 4.885 1.00 94.06 452 LEU A N 1
ATOM 3529 C CA . LEU A 1 452 ? 10.499 -12.796 4.900 1.00 94.06 452 LEU A CA 1
ATOM 3530 C C . LEU A 1 452 ? 11.777 -12.703 5.740 1.00 94.06 452 LEU A C 1
ATOM 3532 O O . LEU A 1 452 ? 12.763 -12.157 5.253 1.00 94.06 452 LEU A O 1
ATOM 3536 N N . ASP A 1 453 ? 11.819 -13.344 6.907 1.00 94.19 453 ASP A N 1
ATOM 3537 C CA . ASP A 1 453 ? 13.016 -13.421 7.752 1.00 94.19 453 ASP A CA 1
ATOM 3538 C C . ASP A 1 453 ? 14.177 -14.082 7.016 1.00 94.19 453 ASP A C 1
ATOM 3540 O O . ASP A 1 453 ? 15.304 -13.591 7.038 1.00 94.19 453 ASP A O 1
ATOM 3544 N N . LEU A 1 454 ? 13.904 -15.167 6.284 1.00 93.50 454 LEU A N 1
ATOM 3545 C CA . LEU A 1 454 ? 14.901 -15.808 5.430 1.00 93.50 454 LEU A CA 1
ATOM 3546 C C . LEU A 1 454 ? 15.419 -14.854 4.349 1.00 93.50 454 LEU A C 1
ATOM 3548 O O . LEU A 1 454 ? 16.612 -14.869 4.051 1.00 93.50 454 LEU A O 1
ATOM 3552 N N . LEU A 1 455 ? 14.536 -14.055 3.743 1.00 93.19 455 LEU A N 1
ATOM 3553 C CA . LEU A 1 455 ? 14.905 -13.079 2.719 1.00 93.19 455 LEU A CA 1
ATOM 3554 C C . LEU A 1 455 ? 15.816 -11.985 3.292 1.00 93.19 455 LEU A C 1
ATOM 3556 O O . LEU A 1 455 ? 16.819 -11.650 2.666 1.00 93.19 455 LEU A O 1
ATOM 3560 N N . ILE A 1 456 ? 15.475 -11.469 4.475 1.00 93.06 456 ILE A N 1
ATOM 3561 C CA . ILE A 1 456 ? 16.212 -10.415 5.180 1.00 93.06 456 ILE A CA 1
ATOM 3562 C C . ILE A 1 456 ? 17.564 -10.947 5.667 1.00 93.06 456 ILE A C 1
ATOM 3564 O O . ILE A 1 456 ? 18.594 -10.322 5.435 1.00 93.06 456 ILE A O 1
ATOM 3568 N N . ALA A 1 457 ? 17.595 -12.143 6.257 1.00 91.56 457 ALA A N 1
ATOM 3569 C CA . ALA A 1 457 ? 18.816 -12.761 6.769 1.00 91.56 457 ALA A CA 1
ATOM 3570 C C . ALA A 1 457 ? 19.782 -13.250 5.672 1.00 91.56 457 ALA A C 1
ATOM 3572 O O . ALA A 1 457 ? 20.928 -13.577 5.975 1.00 91.56 457 ALA A O 1
ATOM 3573 N N . GLN A 1 458 ? 19.346 -13.343 4.407 1.00 89.81 458 GLN A N 1
ATOM 3574 C CA . GLN A 1 458 ? 20.176 -13.874 3.319 1.00 89.81 458 GLN A CA 1
ATOM 3575 C C . GLN A 1 458 ? 21.430 -13.017 3.072 1.00 89.81 458 GLN A C 1
ATOM 3577 O O . GLN A 1 458 ? 22.479 -13.590 2.775 1.00 89.81 458 GLN A O 1
ATOM 3582 N N . GLY A 1 459 ? 21.319 -11.681 3.156 1.00 81.38 459 GLY A N 1
ATOM 3583 C CA . GLY A 1 459 ? 22.434 -10.720 3.029 1.00 81.38 459 GLY A CA 1
ATOM 3584 C C . GLY A 1 459 ? 23.283 -10.844 1.752 1.00 81.38 459 GLY A C 1
ATOM 3585 O O . GLY A 1 459 ? 24.416 -10.378 1.704 1.00 81.38 459 GLY A O 1
ATOM 3586 N N . GLN A 1 460 ? 22.789 -11.552 0.732 1.00 83.69 460 GLN A N 1
ATOM 3587 C CA . GLN A 1 460 ? 23.530 -11.919 -0.476 1.00 83.69 460 GLN A CA 1
ATOM 3588 C C . GLN A 1 460 ? 22.607 -11.931 -1.694 1.00 83.69 460 GLN A C 1
ATOM 3590 O O . GLN A 1 460 ? 21.383 -11.993 -1.584 1.00 83.69 460 GLN A O 1
ATOM 3595 N N . ASP A 1 461 ? 23.201 -11.950 -2.882 1.00 81.50 461 ASP A N 1
ATOM 3596 C CA . ASP A 1 461 ? 22.503 -11.792 -4.154 1.00 81.50 461 ASP A CA 1
ATOM 3597 C C . ASP A 1 461 ? 21.820 -13.063 -4.696 1.00 81.50 461 ASP A C 1
ATOM 3599 O O . ASP A 1 461 ? 21.255 -13.037 -5.794 1.00 81.50 461 ASP A O 1
ATOM 3603 N N . PHE A 1 462 ? 21.813 -14.178 -3.960 1.00 86.00 462 PHE A N 1
ATOM 3604 C CA . PHE A 1 462 ? 21.277 -15.449 -4.452 1.00 86.00 462 PHE A CA 1
ATOM 3605 C C . PHE A 1 462 ? 20.316 -16.143 -3.483 1.00 86.00 462 PHE A C 1
ATOM 3607 O O . PHE A 1 462 ? 20.456 -16.088 -2.267 1.00 86.00 462 PHE A O 1
ATOM 3614 N N . LEU A 1 463 ? 19.375 -16.905 -4.055 1.00 89.44 463 LEU A N 1
ATOM 3615 C CA . LEU A 1 463 ? 18.586 -17.911 -3.342 1.00 89.44 463 LEU A CA 1
ATOM 3616 C C . LEU A 1 463 ? 18.745 -19.281 -4.005 1.00 89.44 463 LEU A C 1
ATOM 3618 O O . LEU A 1 463 ? 18.612 -19.448 -5.227 1.00 89.44 463 LEU A O 1
ATOM 3622 N N . SER A 1 464 ? 18.963 -20.310 -3.186 1.00 88.00 464 SER A N 1
ATOM 3623 C CA . SER A 1 464 ? 19.031 -21.691 -3.662 1.00 88.00 464 SER A CA 1
ATOM 3624 C C . SER A 1 464 ? 17.726 -22.100 -4.370 1.00 88.00 464 SER A C 1
ATOM 3626 O O . SER A 1 464 ? 16.638 -21.629 -4.020 1.00 88.00 464 SER A O 1
ATOM 3628 N N . PRO A 1 465 ? 17.767 -23.038 -5.336 1.00 84.44 465 PRO A N 1
ATOM 3629 C CA . PRO A 1 465 ? 16.552 -23.545 -5.978 1.00 84.44 465 PRO A CA 1
ATOM 3630 C C . PRO A 1 465 ? 15.515 -24.112 -4.993 1.00 84.44 465 PRO A C 1
ATOM 3632 O O . PRO A 1 465 ? 14.322 -24.119 -5.284 1.00 84.44 465 PRO A O 1
ATOM 3635 N N . SER A 1 466 ? 15.944 -24.619 -3.831 1.00 85.00 466 SER A N 1
ATOM 3636 C CA . SER A 1 466 ? 15.050 -25.048 -2.748 1.00 85.00 466 SER A CA 1
ATOM 3637 C C . SER A 1 466 ? 14.335 -23.879 -2.082 1.00 85.00 466 SER A C 1
ATOM 3639 O O . SER A 1 466 ? 13.120 -23.963 -1.930 1.00 85.00 466 SER A O 1
ATOM 3641 N N . GLN A 1 467 ? 15.052 -22.805 -1.734 1.00 91.19 467 GLN A N 1
ATOM 3642 C CA . GLN A 1 467 ? 14.461 -21.602 -1.138 1.00 91.19 467 GLN A CA 1
ATOM 3643 C C . GLN A 1 467 ? 13.452 -20.970 -2.101 1.00 91.19 467 GLN A C 1
ATOM 3645 O O . GLN A 1 467 ? 12.292 -20.807 -1.740 1.00 91.19 467 GLN A O 1
ATOM 3650 N N . ARG A 1 468 ? 13.829 -20.758 -3.370 1.00 91.38 468 ARG A N 1
ATOM 3651 C CA . ARG A 1 468 ? 12.929 -20.214 -4.408 1.00 91.38 468 ARG A CA 1
ATOM 3652 C C . ARG A 1 468 ? 11.636 -21.021 -4.565 1.00 91.38 468 ARG A C 1
ATOM 3654 O O . ARG A 1 468 ? 10.548 -20.461 -4.675 1.00 91.38 468 ARG A O 1
ATOM 3661 N N . ARG A 1 469 ? 11.722 -22.357 -4.491 1.00 88.56 469 ARG A N 1
ATOM 3662 C CA . ARG A 1 469 ? 10.537 -23.234 -4.509 1.00 88.56 469 ARG A CA 1
ATOM 3663 C C . ARG A 1 469 ? 9.616 -23.048 -3.300 1.00 88.56 469 ARG A C 1
ATOM 3665 O O . ARG A 1 469 ? 8.423 -23.293 -3.453 1.00 88.56 469 ARG A O 1
ATOM 3672 N N . ARG A 1 470 ? 10.126 -22.651 -2.128 1.00 92.75 470 ARG A N 1
ATOM 3673 C CA . ARG A 1 470 ? 9.291 -22.356 -0.948 1.00 92.75 470 ARG A CA 1
ATOM 3674 C C . ARG A 1 470 ? 8.429 -21.118 -1.198 1.00 92.75 470 ARG A C 1
ATOM 3676 O O . ARG A 1 470 ? 7.212 -21.222 -1.085 1.00 92.75 470 ARG A O 1
ATOM 3683 N N . PHE A 1 471 ? 9.027 -20.026 -1.681 1.00 93.44 471 PHE A N 1
ATOM 3684 C CA . PHE A 1 471 ? 8.288 -18.829 -2.111 1.00 93.44 471 PHE A CA 1
ATOM 3685 C C . PHE A 1 471 ? 7.251 -19.151 -3.193 1.00 93.44 471 PHE A C 1
ATOM 3687 O O . PHE A 1 471 ? 6.103 -18.728 -3.107 1.00 93.44 471 PHE A O 1
ATOM 3694 N N . ALA A 1 472 ? 7.616 -19.969 -4.185 1.00 87.75 472 ALA A N 1
ATOM 3695 C CA . ALA A 1 472 ? 6.689 -20.366 -5.245 1.00 87.75 472 ALA A CA 1
ATOM 3696 C C . ALA A 1 472 ? 5.470 -21.162 -4.744 1.00 87.75 472 ALA A C 1
ATOM 3698 O O . ALA A 1 472 ? 4.401 -21.065 -5.348 1.00 87.75 472 ALA A O 1
ATOM 3699 N N . ARG A 1 473 ? 5.604 -21.932 -3.654 1.00 90.06 473 ARG A N 1
ATOM 3700 C CA . ARG A 1 473 ? 4.474 -22.643 -3.029 1.00 90.06 473 ARG A CA 1
ATOM 3701 C C . ARG A 1 473 ? 3.510 -21.688 -2.328 1.00 90.06 473 ARG A C 1
ATOM 3703 O O . ARG A 1 473 ? 2.312 -21.920 -2.407 1.00 90.06 473 ARG A O 1
ATOM 3710 N N . GLN A 1 474 ? 4.023 -20.611 -1.734 1.00 92.25 474 GLN A N 1
ATOM 3711 C CA . GLN A 1 474 ? 3.238 -19.583 -1.035 1.00 92.25 474 GLN A CA 1
ATOM 3712 C C . GLN A 1 474 ? 2.976 -18.337 -1.893 1.00 92.25 474 GLN A C 1
ATOM 3714 O O . GLN A 1 474 ? 2.778 -17.242 -1.375 1.00 92.25 474 GLN A O 1
ATOM 3719 N N . ARG A 1 475 ? 2.968 -18.490 -3.225 1.00 89.56 475 ARG A N 1
ATOM 3720 C CA . ARG A 1 475 ? 2.937 -17.375 -4.182 1.00 89.56 475 ARG A CA 1
ATOM 3721 C C . ARG A 1 475 ? 1.860 -16.331 -3.876 1.00 89.56 475 ARG A C 1
ATOM 3723 O O . ARG A 1 475 ? 2.163 -15.149 -3.911 1.00 89.56 475 ARG A O 1
ATOM 3730 N N . ALA A 1 476 ? 0.615 -16.747 -3.646 1.00 87.56 476 ALA A N 1
ATOM 3731 C CA . ALA A 1 476 ? -0.490 -15.805 -3.452 1.00 87.56 476 ALA A CA 1
ATOM 3732 C C . ALA A 1 476 ? -0.334 -14.989 -2.159 1.00 87.56 476 ALA A C 1
ATOM 3734 O O . ALA A 1 476 ? -0.556 -13.784 -2.183 1.00 87.56 476 ALA A O 1
ATOM 3735 N N . LEU A 1 477 ? 0.110 -15.644 -1.082 1.00 91.38 477 LEU A N 1
ATOM 3736 C CA . LEU A 1 477 ? 0.275 -15.034 0.236 1.00 91.38 477 LEU A CA 1
ATOM 3737 C C . LEU A 1 477 ? 1.506 -14.128 0.305 1.00 91.38 477 LEU A C 1
ATOM 3739 O O . LEU A 1 477 ? 1.446 -13.074 0.914 1.00 91.38 477 LEU A O 1
ATOM 3743 N N . VAL A 1 478 ? 2.617 -14.499 -0.341 1.00 95.31 478 VAL A N 1
ATOM 3744 C CA . VAL A 1 478 ? 3.893 -13.779 -0.179 1.00 95.31 478 VAL A CA 1
ATOM 3745 C C . VAL A 1 478 ? 4.006 -12.518 -1.045 1.00 95.31 478 VAL A C 1
ATOM 3747 O O . VAL A 1 478 ? 4.728 -11.595 -0.683 1.00 95.31 478 VAL A O 1
ATOM 3750 N N . ILE A 1 479 ? 3.317 -12.446 -2.194 1.00 95.88 479 ILE A N 1
ATOM 3751 C CA . ILE A 1 479 ? 3.482 -11.321 -3.137 1.00 95.88 479 ILE A CA 1
ATOM 3752 C C . ILE A 1 479 ? 3.169 -9.948 -2.507 1.00 95.88 479 ILE A C 1
ATOM 3754 O O . ILE A 1 479 ? 3.974 -9.044 -2.734 1.00 95.88 479 ILE A O 1
ATOM 3758 N N . PRO A 1 480 ? 2.065 -9.741 -1.758 1.00 94.25 480 PRO A N 1
ATOM 3759 C CA . PRO A 1 480 ? 1.789 -8.451 -1.119 1.00 94.25 480 PRO A CA 1
ATOM 3760 C C . PRO A 1 480 ? 2.936 -7.971 -0.218 1.00 94.25 480 PRO A C 1
ATOM 3762 O O . PRO A 1 480 ? 3.342 -6.815 -0.302 1.00 94.25 480 PRO A O 1
ATOM 3765 N N . TYR A 1 481 ? 3.539 -8.874 0.558 1.00 95.12 481 TYR A N 1
ATOM 3766 C CA . TYR A 1 481 ? 4.648 -8.539 1.453 1.00 95.12 481 TYR A CA 1
ATOM 3767 C C . TYR A 1 481 ? 5.964 -8.295 0.705 1.00 95.12 481 TYR A C 1
ATOM 3769 O O . TYR A 1 481 ? 6.706 -7.383 1.054 1.00 95.12 481 TYR A O 1
ATOM 3777 N N . LEU A 1 482 ? 6.231 -9.023 -0.388 1.00 97.31 482 LEU A N 1
ATOM 3778 C CA . LEU A 1 482 ? 7.360 -8.695 -1.270 1.00 97.31 482 LEU A CA 1
ATOM 3779 C C . LEU A 1 482 ? 7.195 -7.305 -1.897 1.00 97.31 482 LEU A C 1
ATOM 3781 O O . LEU A 1 482 ? 8.176 -6.587 -2.045 1.00 97.31 482 LEU A O 1
ATOM 3785 N N . ILE A 1 483 ? 5.969 -6.910 -2.257 1.00 97.06 483 ILE A N 1
ATOM 3786 C CA . ILE A 1 483 ? 5.689 -5.551 -2.737 1.00 97.06 483 ILE A CA 1
ATOM 3787 C C . ILE A 1 483 ? 5.974 -4.522 -1.636 1.00 97.06 483 ILE A C 1
ATOM 3789 O O . ILE A 1 483 ? 6.645 -3.535 -1.935 1.00 97.06 483 ILE A O 1
ATOM 3793 N N . ARG A 1 484 ? 5.544 -4.771 -0.387 1.00 94.19 484 ARG A N 1
ATOM 3794 C CA . ARG A 1 484 ? 5.838 -3.901 0.770 1.00 94.19 484 ARG A CA 1
ATOM 3795 C C . ARG A 1 484 ? 7.349 -3.718 0.972 1.00 94.19 484 ARG A C 1
ATOM 3797 O O . ARG A 1 484 ? 7.799 -2.580 1.037 1.00 94.19 484 ARG A O 1
ATOM 3804 N N . ILE A 1 485 ? 8.134 -4.803 0.954 1.00 95.81 485 ILE A N 1
ATOM 3805 C CA . ILE A 1 485 ? 9.608 -4.742 1.058 1.00 95.81 485 ILE A CA 1
ATOM 3806 C C . ILE A 1 485 ? 10.217 -3.869 -0.048 1.00 95.81 485 ILE A C 1
ATOM 3808 O O . ILE A 1 485 ? 11.133 -3.097 0.203 1.00 95.81 485 ILE A O 1
ATOM 3812 N N . VAL A 1 486 ? 9.723 -3.970 -1.287 1.00 97.56 486 VAL A N 1
ATOM 3813 C CA . VAL A 1 486 ? 10.257 -3.170 -2.405 1.00 97.56 486 VAL A CA 1
ATOM 3814 C C . VAL A 1 486 ? 9.848 -1.697 -2.312 1.00 97.56 486 VAL A C 1
ATOM 3816 O O . VAL A 1 486 ? 10.613 -0.829 -2.735 1.00 97.56 486 VAL A O 1
ATOM 3819 N N . GLN A 1 487 ? 8.653 -1.402 -1.800 1.00 94.31 487 GLN A N 1
ATOM 3820 C CA . GLN A 1 487 ? 8.156 -0.032 -1.634 1.00 94.31 487 GLN A CA 1
ATOM 3821 C C . GLN A 1 487 ? 8.872 0.711 -0.505 1.00 94.31 487 GLN A C 1
ATOM 3823 O O . GLN A 1 487 ? 9.098 1.916 -0.619 1.00 94.31 487 GLN A O 1
ATOM 3828 N N . ASP A 1 488 ? 9.260 -0.003 0.546 1.00 93.06 488 ASP A N 1
ATOM 3829 C CA . ASP A 1 488 ? 9.988 0.559 1.671 1.00 93.06 488 ASP A CA 1
ATOM 3830 C C . ASP A 1 488 ? 11.474 0.757 1.332 1.00 93.06 488 ASP A C 1
ATOM 3832 O O . ASP A 1 488 ? 12.269 -0.180 1.225 1.00 93.06 488 ASP A O 1
ATOM 3836 N N . LYS A 1 489 ? 11.855 2.027 1.169 1.00 92.50 489 LYS A N 1
ATOM 3837 C CA . LYS A 1 489 ? 13.212 2.433 0.786 1.00 92.50 489 LYS A CA 1
ATOM 3838 C C . LYS A 1 489 ? 14.263 2.103 1.843 1.00 92.50 489 LYS A C 1
ATOM 3840 O O . LYS A 1 489 ? 15.438 2.045 1.494 1.00 92.50 489 LYS A O 1
ATOM 3845 N N . ARG A 1 490 ? 13.878 1.821 3.092 1.00 92.88 490 ARG A N 1
ATOM 3846 C CA . ARG A 1 490 ? 14.824 1.385 4.133 1.00 92.88 490 ARG A CA 1
ATOM 3847 C C . ARG A 1 490 ? 15.512 0.075 3.748 1.00 92.88 490 ARG A C 1
ATOM 3849 O O . ARG A 1 490 ? 16.701 -0.072 3.987 1.00 92.88 490 ARG A O 1
ATOM 3856 N N . TYR A 1 491 ? 14.814 -0.832 3.059 1.00 94.00 491 TYR A N 1
ATOM 3857 C CA . TYR A 1 491 ? 15.384 -2.096 2.565 1.00 94.00 491 TYR A CA 1
ATOM 3858 C C . TYR A 1 491 ? 16.346 -1.935 1.382 1.00 94.00 491 TYR A C 1
ATOM 3860 O O . TYR A 1 491 ? 16.904 -2.928 0.920 1.00 94.00 491 TYR A O 1
ATOM 3868 N N . TRP A 1 492 ? 16.496 -0.726 0.836 1.00 94.06 492 TRP A N 1
ATOM 3869 C CA . TRP A 1 492 ? 17.394 -0.455 -0.288 1.00 94.06 492 TRP A CA 1
ATOM 3870 C C . TRP A 1 492 ? 18.784 -0.023 0.185 1.00 94.06 492 TRP A C 1
ATOM 3872 O O . TRP A 1 492 ? 19.729 -0.066 -0.598 1.00 94.06 492 TRP A O 1
ATOM 3882 N N . LEU A 1 493 ? 18.894 0.418 1.440 1.00 89.94 493 LEU A N 1
ATOM 3883 C CA . LEU A 1 493 ? 20.120 0.956 2.011 1.00 89.94 493 LEU A CA 1
ATOM 3884 C C . LEU A 1 493 ? 21.052 -0.167 2.485 1.00 89.94 493 LEU A C 1
ATOM 3886 O O . LEU A 1 493 ? 20.590 -1.199 2.972 1.00 89.94 493 LEU A O 1
ATOM 3890 N N . GLU A 1 494 ? 22.366 0.048 2.370 1.00 88.50 494 GLU A N 1
ATOM 3891 C CA . GLU A 1 494 ? 23.390 -0.913 2.817 1.00 88.50 494 GLU A CA 1
ATOM 3892 C C . GLU A 1 494 ? 23.356 -1.146 4.336 1.00 88.50 494 GLU A C 1
ATOM 3894 O O . GLU A 1 494 ? 23.662 -2.240 4.797 1.00 88.50 494 GLU A O 1
ATOM 3899 N N . ASP A 1 495 ? 22.961 -0.139 5.114 1.00 88.50 495 ASP A N 1
ATOM 3900 C CA . ASP A 1 495 ? 22.759 -0.206 6.566 1.00 88.50 495 ASP A CA 1
ATOM 3901 C C . ASP A 1 495 ? 21.321 -0.592 6.961 1.00 88.50 495 ASP A C 1
ATOM 3903 O O . ASP A 1 495 ? 21.006 -0.711 8.146 1.00 88.50 495 ASP A O 1
ATOM 3907 N N . GLY A 1 496 ? 20.450 -0.810 5.973 1.00 88.12 496 GLY A N 1
ATOM 3908 C CA . GLY A 1 496 ? 19.075 -1.246 6.164 1.00 88.12 496 GLY A CA 1
ATOM 3909 C C . GLY A 1 496 ? 18.925 -2.762 6.356 1.00 88.12 496 GLY A C 1
ATOM 3910 O O . GLY A 1 496 ? 19.888 -3.527 6.227 1.00 88.12 496 GLY A O 1
ATOM 3911 N N . PRO A 1 497 ? 17.699 -3.246 6.630 1.00 90.00 497 PRO A N 1
ATOM 3912 C CA . PRO A 1 497 ? 17.450 -4.670 6.822 1.00 90.00 497 PRO A CA 1
ATOM 3913 C C . PRO A 1 497 ? 17.837 -5.494 5.585 1.00 90.00 497 PRO A C 1
ATOM 3915 O O . PRO A 1 497 ? 17.357 -5.258 4.474 1.00 90.00 497 PRO A O 1
ATOM 3918 N N . GLY A 1 498 ? 18.700 -6.491 5.790 1.00 88.94 498 GLY A N 1
ATOM 3919 C CA . GLY A 1 498 ? 19.225 -7.333 4.717 1.00 88.94 498 GLY A CA 1
ATOM 3920 C C . GLY A 1 498 ? 20.226 -6.639 3.792 1.00 88.94 498 GLY A C 1
ATOM 3921 O O . GLY A 1 498 ? 20.428 -7.123 2.679 1.00 88.94 498 GLY A O 1
ATOM 3922 N N . GLU A 1 499 ? 20.836 -5.533 4.234 1.00 92.06 499 GLU A N 1
ATOM 3923 C CA . GLU A 1 499 ? 21.966 -4.855 3.577 1.00 92.06 499 GLU A CA 1
ATOM 3924 C C . GLU A 1 499 ? 21.681 -4.482 2.107 1.00 92.06 499 GLU A C 1
ATOM 3926 O O . GLU A 1 499 ? 22.498 -4.703 1.212 1.00 92.06 499 GLU A O 1
ATOM 3931 N N . GLY A 1 500 ? 20.464 -4.012 1.810 1.00 90.19 500 GLY A N 1
ATOM 3932 C CA . GLY A 1 500 ? 20.008 -3.701 0.446 1.00 90.19 500 GLY A CA 1
ATOM 3933 C C . GLY A 1 500 ? 19.557 -4.920 -0.377 1.00 90.19 500 GLY A C 1
ATOM 3934 O O . GLY A 1 500 ? 18.747 -4.809 -1.307 1.00 90.19 500 GLY A O 1
ATOM 3935 N N . TRP A 1 501 ? 20.033 -6.123 -0.036 1.00 94.94 501 TRP A N 1
ATOM 3936 C CA . TRP A 1 501 ? 19.756 -7.345 -0.794 1.00 94.94 501 TRP A CA 1
ATOM 3937 C C . TRP A 1 501 ? 18.317 -7.825 -0.666 1.00 94.94 501 TRP A C 1
ATOM 3939 O O . TRP A 1 501 ? 17.790 -8.395 -1.623 1.00 94.94 501 TRP A O 1
ATOM 3949 N N . ALA A 1 502 ? 17.653 -7.567 0.460 1.00 95.25 502 ALA A N 1
ATOM 3950 C CA . ALA A 1 502 ? 16.259 -7.956 0.664 1.00 95.25 502 ALA A CA 1
ATOM 3951 C C . ALA A 1 502 ? 15.339 -7.387 -0.435 1.00 95.25 502 ALA A C 1
ATOM 3953 O O . ALA A 1 502 ? 14.574 -8.137 -1.051 1.00 95.25 502 ALA A O 1
ATOM 3954 N N . ALA A 1 503 ? 15.472 -6.095 -0.762 1.00 96.75 503 ALA A N 1
ATOM 3955 C CA . ALA A 1 503 ? 14.704 -5.456 -1.831 1.00 96.75 503 ALA A CA 1
ATOM 3956 C C . ALA A 1 503 ? 15.050 -6.024 -3.219 1.00 96.75 503 ALA A C 1
ATOM 3958 O O . ALA A 1 503 ? 14.153 -6.328 -4.012 1.00 96.75 503 ALA A O 1
ATOM 3959 N N . VAL A 1 504 ? 16.337 -6.248 -3.509 1.00 96.00 504 VAL A N 1
ATOM 3960 C CA . VAL A 1 504 ? 16.783 -6.858 -4.775 1.00 96.00 504 VAL A CA 1
ATOM 3961 C C . VAL A 1 504 ? 16.200 -8.263 -4.942 1.00 96.00 504 VAL A C 1
ATOM 3963 O O . VAL A 1 504 ? 15.637 -8.584 -5.992 1.00 96.00 504 VAL A O 1
ATOM 3966 N N . LEU A 1 505 ? 16.299 -9.110 -3.917 1.00 97.19 505 LEU A N 1
ATOM 3967 C CA . LEU A 1 505 ? 15.764 -10.469 -3.941 1.00 97.19 505 LEU A CA 1
ATOM 3968 C C . LEU A 1 505 ? 14.235 -10.467 -4.068 1.00 97.19 505 LEU A C 1
ATOM 3970 O O . LEU A 1 505 ? 13.698 -11.264 -4.842 1.00 97.19 505 LEU A O 1
ATOM 3974 N N . ALA A 1 506 ? 13.540 -9.552 -3.384 1.00 97.94 506 ALA A N 1
ATOM 3975 C CA . ALA A 1 506 ? 12.097 -9.378 -3.518 1.00 97.94 506 ALA A CA 1
ATOM 3976 C C . ALA A 1 506 ? 11.701 -9.041 -4.965 1.00 97.94 506 ALA A C 1
ATOM 3978 O O . ALA A 1 506 ? 10.845 -9.718 -5.537 1.00 97.94 506 ALA A O 1
ATOM 3979 N N . VAL A 1 507 ? 12.379 -8.084 -5.609 1.00 98.19 507 VAL A N 1
ATOM 3980 C CA . VAL A 1 507 ? 12.171 -7.741 -7.028 1.00 98.19 507 VAL A CA 1
ATOM 3981 C C . VAL A 1 507 ? 12.348 -8.964 -7.936 1.00 98.19 507 VAL A C 1
ATOM 3983 O O . VAL A 1 507 ? 11.469 -9.265 -8.751 1.00 98.19 507 VAL A O 1
ATOM 3986 N N . ARG A 1 508 ? 13.448 -9.711 -7.774 1.00 97.50 508 ARG A N 1
ATOM 3987 C CA . ARG A 1 508 ? 13.741 -10.916 -8.576 1.00 97.50 508 ARG A CA 1
ATOM 3988 C C . ARG A 1 508 ? 12.673 -11.995 -8.389 1.00 97.50 508 ARG A C 1
ATOM 3990 O O . ARG A 1 508 ? 12.216 -12.598 -9.367 1.00 97.50 508 ARG A O 1
ATOM 3997 N N . LEU A 1 509 ? 12.233 -12.212 -7.148 1.00 98.06 509 LEU A N 1
ATOM 3998 C CA . LEU A 1 509 ? 11.148 -13.136 -6.817 1.00 98.06 509 LEU A CA 1
ATOM 3999 C C . LEU A 1 509 ? 9.827 -12.700 -7.456 1.00 98.06 509 LEU A C 1
ATOM 4001 O O . LEU A 1 509 ? 9.167 -13.533 -8.071 1.00 98.06 509 LEU A O 1
ATOM 4005 N N . LEU A 1 510 ? 9.456 -11.419 -7.405 1.00 98.44 510 LEU A N 1
ATOM 4006 C CA . LEU A 1 510 ? 8.252 -10.902 -8.074 1.00 98.44 510 LEU A CA 1
ATOM 4007 C C . LEU A 1 510 ? 8.275 -11.200 -9.585 1.00 98.44 510 LEU A C 1
ATOM 4009 O O . LEU A 1 510 ? 7.265 -11.628 -10.159 1.00 98.44 510 LEU A O 1
ATOM 4013 N N . GLY A 1 511 ? 9.443 -11.062 -10.219 1.00 96.81 511 GLY A N 1
ATOM 4014 C CA . GLY A 1 511 ? 9.675 -11.455 -11.608 1.00 96.81 511 GLY A CA 1
ATOM 4015 C C . GLY A 1 511 ? 9.503 -12.957 -11.863 1.00 96.81 511 GLY A C 1
ATOM 4016 O O . GLY A 1 511 ? 8.760 -13.355 -12.770 1.00 96.81 511 GLY A O 1
ATOM 4017 N N . GLU A 1 512 ? 10.164 -13.809 -11.073 1.00 95.00 512 GLU A N 1
ATOM 4018 C CA . GLU A 1 512 ? 10.074 -15.275 -11.186 1.00 95.00 512 GLU A CA 1
ATOM 4019 C C . GLU A 1 512 ? 8.643 -15.781 -10.954 1.00 95.00 512 GLU A C 1
ATOM 4021 O O . GLU A 1 512 ? 8.126 -16.580 -11.740 1.00 95.00 512 GLU A O 1
ATOM 4026 N N . LEU A 1 513 ? 7.974 -15.243 -9.933 1.00 95.06 513 LEU A N 1
ATOM 4027 C CA . LEU A 1 513 ? 6.595 -15.545 -9.560 1.00 95.06 513 LEU A CA 1
ATOM 4028 C C . LEU A 1 513 ? 5.566 -14.946 -10.526 1.00 95.06 513 LEU A C 1
ATOM 4030 O O . LEU A 1 513 ? 4.372 -15.146 -10.322 1.00 95.06 513 LEU A O 1
ATOM 4034 N N . LYS A 1 514 ? 5.972 -14.224 -11.578 1.00 94.12 514 LYS A N 1
ATOM 4035 C CA . LYS A 1 514 ? 5.054 -13.572 -12.531 1.00 94.12 514 LYS A CA 1
ATOM 4036 C C . LYS A 1 514 ? 4.006 -12.705 -11.814 1.00 94.12 514 LYS A C 1
ATOM 4038 O O . LYS A 1 514 ? 2.814 -12.813 -12.110 1.00 94.12 514 LYS A O 1
ATOM 4043 N N . ALA A 1 515 ? 4.424 -11.930 -10.817 1.00 96.62 515 ALA A N 1
ATOM 4044 C CA . ALA A 1 515 ? 3.539 -11.125 -9.981 1.00 96.62 515 ALA A CA 1
ATOM 4045 C C . ALA A 1 515 ? 3.030 -9.896 -10.752 1.00 96.62 515 ALA A C 1
ATOM 4047 O O . ALA A 1 515 ? 3.664 -8.847 -10.769 1.00 96.62 515 ALA A O 1
ATOM 4048 N N . THR A 1 516 ? 1.879 -10.018 -11.418 1.00 96.31 516 THR A N 1
ATOM 4049 C CA . THR A 1 516 ? 1.319 -8.925 -12.233 1.00 96.31 516 THR A CA 1
ATOM 4050 C C . THR A 1 516 ? 0.876 -7.728 -11.399 1.00 96.31 516 THR A C 1
ATOM 4052 O O . THR A 1 516 ? 0.944 -6.609 -11.887 1.00 96.31 516 THR A O 1
ATOM 4055 N N . GLN A 1 517 ? 0.477 -7.951 -10.143 1.00 94.50 517 GLN A N 1
ATOM 4056 C CA . GLN A 1 517 ? 0.115 -6.885 -9.202 1.00 94.50 517 GLN A CA 1
ATOM 4057 C C . GLN A 1 517 ? 1.304 -6.004 -8.779 1.00 94.50 517 GLN A C 1
ATOM 4059 O O . GLN A 1 517 ? 1.096 -4.915 -8.269 1.00 94.50 517 GLN A O 1
ATOM 4064 N N . ALA A 1 518 ? 2.546 -6.430 -9.037 1.00 97.06 518 ALA A N 1
ATOM 4065 C CA . ALA A 1 518 ? 3.742 -5.634 -8.759 1.00 97.06 518 ALA A CA 1
ATOM 4066 C C . ALA A 1 518 ? 4.140 -4.699 -9.917 1.00 97.06 518 ALA A C 1
ATOM 4068 O O . ALA A 1 518 ? 5.231 -4.140 -9.891 1.00 97.06 518 ALA A O 1
ATOM 4069 N N . ALA A 1 519 ? 3.312 -4.557 -10.961 1.00 97.50 519 ALA A N 1
ATOM 4070 C CA . ALA A 1 519 ? 3.668 -3.811 -12.169 1.00 97.50 519 ALA A CA 1
ATOM 4071 C C . ALA A 1 519 ? 4.092 -2.361 -11.872 1.00 97.50 519 ALA A C 1
ATOM 4073 O O . ALA A 1 519 ? 5.184 -1.959 -12.271 1.00 97.50 519 ALA A O 1
ATOM 4074 N N . ASP A 1 520 ? 3.263 -1.608 -11.146 1.00 96.31 520 ASP A N 1
ATOM 4075 C CA . ASP A 1 520 ? 3.537 -0.207 -10.805 1.00 96.31 520 ASP A CA 1
ATOM 4076 C C . ASP A 1 520 ? 4.695 -0.069 -9.816 1.00 96.31 520 ASP A C 1
ATOM 4078 O O . ASP A 1 520 ? 5.518 0.836 -9.963 1.00 96.31 520 ASP A O 1
ATOM 4082 N N . THR A 1 521 ? 4.817 -1.005 -8.868 1.00 97.81 521 THR A N 1
ATOM 4083 C CA . THR A 1 521 ? 5.951 -1.067 -7.939 1.00 97.81 521 THR A CA 1
ATOM 4084 C C . THR A 1 521 ? 7.257 -1.266 -8.693 1.00 97.81 521 THR A C 1
ATOM 4086 O O . THR A 1 521 ? 8.184 -0.502 -8.486 1.00 97.81 521 THR A O 1
ATOM 4089 N N . LEU A 1 522 ? 7.325 -2.218 -9.627 1.00 98.56 522 LEU A N 1
ATOM 4090 C CA . LEU A 1 522 ? 8.533 -2.484 -10.411 1.00 98.56 522 LEU A CA 1
ATOM 4091 C C . LEU A 1 522 ? 8.877 -1.338 -11.373 1.00 98.56 522 LEU A C 1
ATOM 4093 O O . LEU A 1 522 ? 10.051 -1.037 -11.563 1.00 98.56 522 LEU A O 1
ATOM 4097 N N . VAL A 1 523 ? 7.878 -0.687 -11.979 1.00 98.44 523 VAL A N 1
ATOM 4098 C CA . VAL A 1 523 ? 8.097 0.532 -12.781 1.00 98.44 523 VAL A CA 1
ATOM 4099 C C . VAL A 1 523 ? 8.637 1.661 -11.902 1.00 98.44 523 VAL A C 1
ATOM 4101 O O . VAL A 1 523 ? 9.592 2.326 -12.290 1.00 98.44 523 VAL A O 1
ATOM 4104 N N . SER A 1 524 ? 8.075 1.834 -10.705 1.00 97.44 524 SER A N 1
ATOM 4105 C CA . SER A 1 524 ? 8.576 2.784 -9.708 1.00 97.44 524 SER A CA 1
ATOM 4106 C C . SER A 1 524 ? 9.992 2.446 -9.265 1.00 97.44 524 SER A C 1
ATOM 4108 O O . SER A 1 524 ? 10.808 3.345 -9.141 1.00 97.44 524 SER A O 1
ATOM 4110 N N . THR A 1 525 ? 10.324 1.161 -9.117 1.00 98.00 525 THR A N 1
ATOM 4111 C CA . THR A 1 525 ? 11.680 0.735 -8.777 1.00 98.00 525 THR A CA 1
ATOM 4112 C C . THR A 1 525 ? 12.691 1.219 -9.809 1.00 98.00 525 THR A C 1
ATOM 4114 O O . THR A 1 525 ? 13.712 1.765 -9.420 1.00 98.00 525 THR A O 1
ATOM 4117 N N . VAL A 1 526 ? 12.385 1.082 -11.106 1.00 97.44 526 VAL A N 1
ATOM 4118 C CA . VAL A 1 526 ? 13.245 1.594 -12.190 1.00 97.44 526 VAL A CA 1
ATOM 4119 C C . VAL A 1 526 ? 13.358 3.118 -12.140 1.00 97.44 526 VAL A C 1
ATOM 4121 O O . VAL A 1 526 ? 14.433 3.641 -12.401 1.00 97.44 526 VAL A O 1
ATOM 4124 N N . ALA A 1 527 ? 12.265 3.817 -11.824 1.00 96.88 527 ALA A N 1
ATOM 4125 C CA . ALA A 1 527 ? 12.233 5.278 -11.754 1.00 96.88 527 ALA A CA 1
ATOM 4126 C C . ALA A 1 527 ? 12.981 5.854 -10.540 1.00 96.88 527 ALA A C 1
ATOM 4128 O O . ALA A 1 527 ? 13.479 6.973 -10.590 1.00 96.88 527 ALA A O 1
ATOM 4129 N N . ASP A 1 528 ? 13.042 5.095 -9.447 1.00 95.81 528 ASP A N 1
ATOM 4130 C CA . ASP A 1 528 ? 13.649 5.520 -8.185 1.00 95.81 528 ASP A CA 1
ATOM 4131 C C . ASP A 1 528 ? 15.087 5.003 -8.012 1.00 95.81 528 ASP A C 1
ATOM 4133 O O . ASP A 1 528 ? 15.682 5.200 -6.955 1.00 95.81 528 ASP A O 1
ATOM 4137 N N . SER A 1 529 ? 15.636 4.302 -9.007 1.00 93.94 529 SER A N 1
ATOM 4138 C CA . SER A 1 529 ? 16.989 3.746 -8.978 1.00 93.94 529 SER A CA 1
ATOM 4139 C C . SER A 1 529 ? 17.768 4.136 -10.229 1.00 93.94 529 SER A C 1
ATOM 4141 O O . SER A 1 529 ? 17.198 4.396 -11.289 1.00 93.94 529 SER A O 1
ATOM 4143 N N . ARG A 1 530 ? 19.093 4.127 -10.141 1.00 89.19 530 ARG A N 1
ATOM 4144 C CA . ARG A 1 530 ? 19.979 4.485 -11.247 1.00 89.19 530 ARG A CA 1
ATOM 4145 C C . ARG A 1 530 ? 20.425 3.260 -12.044 1.00 89.19 530 ARG A C 1
ATOM 4147 O O . ARG A 1 530 ? 20.440 2.161 -11.495 1.00 89.19 530 ARG A O 1
ATOM 4154 N N . PRO A 1 531 ? 20.830 3.411 -13.317 1.00 86.75 531 PRO A N 1
ATOM 4155 C CA . PRO A 1 531 ? 21.306 2.294 -14.139 1.00 86.75 531 PRO A CA 1
ATOM 4156 C C . PRO A 1 531 ? 22.493 1.506 -13.560 1.00 86.75 531 PRO A C 1
ATOM 4158 O O . PRO A 1 531 ? 22.688 0.347 -13.929 1.00 86.75 531 PRO A O 1
ATOM 4161 N N . GLU A 1 532 ? 23.297 2.121 -12.692 1.00 84.06 532 GLU A N 1
ATOM 4162 C CA . GLU A 1 532 ? 24.384 1.471 -11.954 1.00 84.06 532 GLU A CA 1
ATOM 4163 C C . GLU A 1 532 ? 23.915 0.581 -10.789 1.00 84.06 532 GLU A C 1
ATOM 4165 O O . GLU A 1 532 ? 24.668 -0.297 -10.363 1.00 84.06 532 GLU A O 1
ATOM 4170 N N . ASP A 1 533 ? 22.685 0.760 -10.299 1.00 89.06 533 ASP A N 1
ATOM 4171 C CA . ASP A 1 533 ? 22.163 0.022 -9.152 1.00 89.06 533 ASP A CA 1
ATOM 4172 C C . ASP A 1 533 ? 21.722 -1.391 -9.555 1.00 89.06 533 ASP A C 1
ATOM 4174 O O . ASP A 1 533 ? 20.994 -1.600 -10.532 1.00 89.06 533 ASP A O 1
ATOM 4178 N N . VAL A 1 534 ? 22.066 -2.391 -8.739 1.00 89.88 534 VAL A N 1
ATOM 4179 C CA . VAL A 1 534 ? 21.692 -3.797 -8.990 1.00 89.88 534 VAL A CA 1
ATOM 4180 C C . VAL A 1 534 ? 20.169 -3.976 -9.058 1.00 89.88 534 VAL A C 1
ATOM 4182 O O . VAL A 1 534 ? 19.661 -4.776 -9.854 1.00 89.88 534 VAL A O 1
ATOM 4185 N N . ILE A 1 535 ? 19.425 -3.214 -8.249 1.00 93.50 535 ILE A N 1
ATOM 4186 C CA . ILE A 1 535 ? 17.960 -3.260 -8.213 1.00 93.50 535 ILE A CA 1
ATOM 4187 C C . ILE A 1 535 ? 17.323 -2.740 -9.515 1.00 93.50 535 ILE A C 1
ATOM 4189 O O . ILE A 1 535 ? 16.259 -3.230 -9.902 1.00 93.50 535 ILE A O 1
ATOM 4193 N N . HIS A 1 536 ? 17.994 -1.832 -10.239 1.00 94.56 536 HIS A N 1
ATOM 4194 C CA . HIS A 1 536 ? 17.505 -1.266 -11.500 1.00 94.56 536 HIS A CA 1
ATOM 4195 C C . HIS A 1 536 ? 17.379 -2.348 -12.576 1.00 94.56 536 HIS A C 1
ATOM 4197 O O . HIS A 1 536 ? 16.305 -2.570 -13.144 1.00 94.56 536 HIS A O 1
ATOM 4203 N N . ASP A 1 537 ? 18.461 -3.097 -12.807 1.00 93.25 537 ASP A N 1
ATOM 4204 C CA . ASP A 1 537 ? 18.469 -4.209 -13.759 1.00 93.25 537 ASP A CA 1
ATOM 4205 C C . ASP A 1 537 ? 17.555 -5.351 -13.291 1.00 93.25 537 ASP A C 1
ATOM 4207 O O . ASP A 1 537 ? 16.827 -5.931 -14.102 1.00 93.25 537 ASP A O 1
ATOM 4211 N N . ALA A 1 538 ? 17.507 -5.633 -11.982 1.00 95.50 538 ALA A N 1
ATOM 4212 C CA . ALA A 1 538 ? 16.575 -6.615 -11.429 1.00 95.50 538 ALA A CA 1
ATOM 4213 C C . ALA A 1 538 ? 15.111 -6.260 -11.752 1.00 95.50 538 ALA A C 1
ATOM 4215 O O . ALA A 1 538 ? 14.339 -7.142 -12.150 1.00 95.50 538 ALA A O 1
ATOM 4216 N N . ALA A 1 539 ? 14.728 -4.985 -11.644 1.00 97.94 539 ALA A N 1
ATOM 4217 C CA . ALA A 1 539 ? 13.379 -4.516 -11.944 1.00 97.94 539 ALA A CA 1
ATOM 4218 C C . ALA A 1 539 ? 13.066 -4.593 -13.445 1.00 97.94 539 ALA A C 1
ATOM 4220 O O . ALA A 1 539 ? 12.039 -5.166 -13.828 1.00 97.94 539 ALA A O 1
ATOM 4221 N N . LEU A 1 540 ? 13.975 -4.130 -14.313 1.00 97.56 540 LEU A N 1
ATOM 4222 C CA . LEU A 1 540 ? 13.838 -4.241 -15.773 1.00 97.56 540 LEU A CA 1
ATOM 4223 C C . LEU A 1 540 ? 13.668 -5.701 -16.219 1.00 97.56 540 LEU A C 1
ATOM 4225 O O . LEU A 1 540 ? 12.774 -6.035 -17.009 1.00 97.56 540 LEU A O 1
ATOM 4229 N N . PHE A 1 541 ? 14.506 -6.599 -15.699 1.00 96.44 541 PHE A N 1
ATOM 4230 C CA . PHE A 1 541 ? 14.459 -8.020 -16.033 1.00 96.44 541 PHE A CA 1
ATOM 4231 C C . PHE A 1 541 ? 13.205 -8.695 -15.494 1.00 96.44 541 PHE A C 1
ATOM 4233 O O . PHE A 1 541 ? 12.617 -9.532 -16.188 1.00 96.44 541 PHE A O 1
ATOM 4240 N N . SER A 1 542 ? 12.749 -8.307 -14.307 1.00 98.06 542 SER A N 1
ATOM 4241 C CA . SER A 1 542 ? 11.508 -8.802 -13.715 1.00 98.06 542 SER A CA 1
ATOM 4242 C C . SER A 1 542 ? 10.288 -8.364 -14.520 1.00 98.06 542 SER A C 1
ATOM 4244 O O . SER A 1 542 ? 9.485 -9.220 -14.895 1.00 98.06 542 SER A O 1
ATOM 4246 N N . LEU A 1 543 ? 10.197 -7.091 -14.922 1.00 98.50 543 LEU A N 1
ATOM 4247 C CA . LEU A 1 543 ? 9.148 -6.585 -15.819 1.00 98.50 543 LEU A CA 1
ATOM 4248 C C . LEU A 1 543 ? 9.111 -7.361 -17.146 1.00 98.50 543 LEU A C 1
ATOM 4250 O O . LEU A 1 543 ? 8.062 -7.866 -17.560 1.00 98.50 543 LEU A O 1
ATOM 4254 N N . MET A 1 544 ? 10.267 -7.535 -17.796 1.00 95.88 544 MET A N 1
ATOM 4255 C CA . MET A 1 544 ? 10.378 -8.321 -19.033 1.00 95.88 544 MET A CA 1
ATOM 4256 C C . MET A 1 544 ? 10.028 -9.800 -18.837 1.00 95.88 544 MET A C 1
ATOM 4258 O O . MET A 1 544 ? 9.495 -10.439 -19.750 1.00 95.88 544 MET A O 1
ATOM 4262 N N . THR A 1 545 ? 10.334 -10.349 -17.662 1.00 94.75 545 THR A N 1
ATOM 4263 C CA . THR A 1 545 ? 10.044 -11.735 -17.297 1.00 94.75 545 THR A CA 1
ATOM 4264 C C . THR A 1 545 ? 8.549 -11.932 -17.053 1.00 94.75 545 THR A C 1
ATOM 4266 O O . THR A 1 545 ? 8.001 -12.925 -17.541 1.00 94.75 545 THR A O 1
ATOM 4269 N N . ILE A 1 546 ? 7.862 -11.008 -16.374 1.00 95.31 546 ILE A N 1
ATOM 4270 C CA . ILE A 1 546 ? 6.397 -11.040 -16.213 1.00 95.31 546 ILE A CA 1
ATOM 4271 C C . ILE A 1 546 ? 5.717 -10.933 -17.586 1.00 95.31 546 ILE A C 1
ATOM 4273 O O . ILE A 1 546 ? 4.807 -11.706 -17.898 1.00 95.31 546 ILE A O 1
ATOM 4277 N N . GLY A 1 547 ? 6.216 -10.047 -18.450 1.00 92.88 547 GLY A N 1
ATOM 4278 C CA . GLY A 1 547 ? 5.816 -9.964 -19.850 1.00 92.88 547 GLY A CA 1
ATOM 4279 C C . GLY A 1 547 ? 4.628 -9.031 -20.089 1.00 92.88 547 GLY A C 1
ATOM 4280 O O . GLY A 1 547 ? 4.471 -8.007 -19.441 1.00 92.88 547 GLY A O 1
ATOM 4281 N N . ARG A 1 548 ? 3.762 -9.362 -21.055 1.00 93.50 548 ARG A N 1
ATOM 4282 C CA . ARG A 1 548 ? 2.691 -8.457 -21.519 1.00 93.50 548 ARG A CA 1
ATOM 4283 C C . ARG A 1 548 ? 1.730 -7.926 -20.432 1.00 93.50 548 ARG A C 1
ATOM 4285 O O . ARG A 1 548 ? 1.276 -6.801 -20.618 1.00 93.50 548 ARG A O 1
ATOM 4292 N N . PRO A 1 549 ? 1.404 -8.649 -19.341 1.00 94.94 549 PRO A N 1
ATOM 4293 C CA . PRO A 1 549 ? 0.521 -8.117 -18.302 1.00 94.94 549 PRO A CA 1
ATOM 4294 C C . PRO A 1 549 ? 0.985 -6.807 -17.646 1.00 94.94 549 PRO A C 1
ATOM 4296 O O . PRO A 1 549 ? 0.129 -6.044 -17.225 1.00 94.94 549 PRO A O 1
ATOM 4299 N N . VAL A 1 550 ? 2.293 -6.506 -17.603 1.00 96.44 550 VAL A N 1
ATOM 4300 C CA . VAL A 1 550 ? 2.802 -5.236 -17.030 1.00 96.44 550 VAL A CA 1
ATOM 4301 C C . VAL A 1 550 ? 2.854 -4.086 -18.043 1.00 96.44 550 VAL A C 1
ATOM 4303 O O . VAL A 1 550 ? 3.212 -2.964 -17.698 1.00 96.44 550 VAL A O 1
ATOM 4306 N N . LEU A 1 551 ? 2.495 -4.340 -19.309 1.00 96.06 551 LEU A N 1
ATOM 4307 C CA . LEU A 1 551 ? 2.533 -3.332 -20.372 1.00 96.06 551 LEU A CA 1
ATOM 4308 C C . LEU A 1 551 ? 1.721 -2.063 -20.046 1.00 96.06 551 LEU A C 1
ATOM 4310 O O . LEU A 1 551 ? 2.229 -0.989 -20.361 1.00 96.06 551 LEU A O 1
ATOM 4314 N N . PRO A 1 552 ? 0.515 -2.126 -19.438 1.00 95.38 552 PRO A N 1
ATOM 4315 C CA . PRO A 1 552 ? -0.231 -0.920 -19.081 1.00 95.38 552 PRO A CA 1
ATOM 4316 C C . PRO A 1 552 ? 0.538 0.017 -18.140 1.00 95.38 552 PRO A C 1
ATOM 4318 O O . PRO A 1 552 ? 0.598 1.209 -18.429 1.00 95.38 552 PRO A O 1
ATOM 4321 N N . ALA A 1 553 ? 1.192 -0.515 -17.100 1.00 96.62 553 ALA A N 1
ATOM 4322 C CA . ALA A 1 553 ? 1.991 0.268 -16.149 1.00 96.62 553 ALA A CA 1
ATOM 4323 C C . ALA A 1 553 ? 3.195 0.936 -16.831 1.00 96.62 553 ALA A C 1
ATOM 4325 O O . ALA A 1 553 ? 3.430 2.134 -16.679 1.00 96.62 553 ALA A O 1
ATOM 4326 N N . VAL A 1 554 ? 3.909 0.189 -17.686 1.00 98.06 554 VAL A N 1
ATOM 4327 C CA . VAL A 1 554 ? 5.011 0.746 -18.489 1.00 98.06 554 VAL A CA 1
ATOM 4328 C C . VAL A 1 554 ? 4.494 1.864 -19.398 1.00 98.06 554 VAL A C 1
ATOM 4330 O O . VAL A 1 554 ? 5.064 2.947 -19.434 1.00 98.06 554 VAL A O 1
ATOM 4333 N N . GLN A 1 555 ? 3.386 1.648 -20.112 1.00 96.94 555 GLN A N 1
ATOM 4334 C CA . GLN A 1 555 ? 2.797 2.678 -20.973 1.00 96.94 555 GLN A CA 1
ATOM 4335 C C . GLN A 1 555 ? 2.325 3.909 -20.198 1.00 96.94 555 GLN A C 1
ATOM 4337 O O . GLN A 1 555 ? 2.444 5.014 -20.721 1.00 96.94 555 GLN A O 1
ATOM 4342 N N . ALA A 1 556 ? 1.799 3.740 -18.983 1.00 96.25 556 ALA A N 1
ATOM 4343 C CA . ALA A 1 556 ? 1.426 4.855 -18.122 1.00 96.25 556 ALA A CA 1
ATOM 4344 C C . ALA A 1 556 ? 2.647 5.733 -17.809 1.00 96.25 556 ALA A C 1
ATOM 4346 O O . ALA A 1 556 ? 2.579 6.942 -18.008 1.00 96.25 556 ALA A O 1
ATOM 4347 N N . TYR A 1 557 ? 3.800 5.133 -17.487 1.00 97.94 557 TYR A N 1
ATOM 4348 C CA . TYR A 1 557 ? 5.040 5.895 -17.298 1.00 97.94 557 TYR A CA 1
ATOM 4349 C C . TYR A 1 557 ? 5.452 6.671 -18.560 1.00 97.94 557 TYR A C 1
ATOM 4351 O O . TYR A 1 557 ? 5.801 7.847 -18.490 1.00 97.94 557 TYR A O 1
ATOM 4359 N N . PHE A 1 558 ? 5.352 6.060 -19.746 1.00 97.38 558 PHE A N 1
ATOM 4360 C CA . PHE A 1 558 ? 5.639 6.769 -21.001 1.00 97.38 558 PHE A CA 1
ATOM 4361 C C . PHE A 1 558 ? 4.688 7.949 -21.253 1.00 97.38 558 PHE A C 1
ATOM 4363 O O . PHE A 1 558 ? 5.135 8.972 -21.779 1.00 97.38 558 PHE A O 1
ATOM 4370 N N . ARG A 1 559 ? 3.404 7.819 -20.887 1.00 95.25 559 ARG A N 1
ATOM 4371 C CA . ARG A 1 559 ? 2.395 8.883 -21.032 1.00 95.25 559 ARG A CA 1
ATOM 4372 C C . ARG A 1 559 ? 2.620 10.033 -20.055 1.00 95.25 559 ARG A C 1
ATOM 4374 O O . ARG A 1 559 ? 2.491 11.182 -20.466 1.00 95.25 559 ARG A O 1
ATOM 4381 N N . TYR A 1 560 ? 2.930 9.729 -18.798 1.00 95.44 560 TYR A N 1
ATOM 4382 C CA . TYR A 1 560 ? 2.801 10.699 -17.709 1.00 95.44 560 TYR A CA 1
ATOM 4383 C C . TYR A 1 560 ? 4.122 11.078 -17.029 1.00 95.44 560 TYR A C 1
ATOM 4385 O O . TYR A 1 560 ? 4.240 12.216 -16.574 1.00 95.44 560 TYR A O 1
ATOM 4393 N N . GLY A 1 561 ? 5.124 10.193 -17.003 1.00 95.94 561 GLY A N 1
ATOM 4394 C CA . GLY A 1 561 ? 6.407 10.443 -16.334 1.00 95.94 561 GLY A CA 1
ATOM 4395 C C . GLY A 1 561 ? 7.221 11.559 -16.980 1.00 95.94 561 GLY A C 1
ATOM 4396 O O . GLY A 1 561 ? 7.152 11.759 -18.199 1.00 95.94 561 GLY A O 1
ATOM 4397 N N . ARG A 1 562 ? 7.985 12.301 -16.174 1.00 92.50 562 ARG A N 1
ATOM 4398 C CA . ARG A 1 562 ? 8.836 13.412 -16.630 1.00 92.50 562 ARG A CA 1
ATOM 4399 C C . ARG A 1 562 ? 10.260 12.967 -16.939 1.00 92.50 562 ARG A 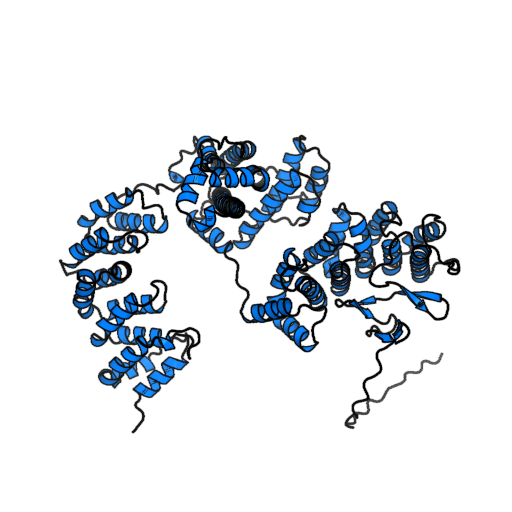C 1
ATOM 4401 O O . ARG A 1 562 ? 10.845 13.488 -17.887 1.00 92.50 562 ARG A O 1
ATOM 4408 N N . ASP A 1 563 ? 10.786 11.995 -16.196 1.00 94.69 563 ASP A N 1
ATOM 4409 C CA . ASP A 1 563 ? 12.181 11.593 -16.344 1.00 94.69 563 ASP A CA 1
ATOM 4410 C C . ASP A 1 563 ? 12.440 10.836 -17.655 1.00 94.69 563 ASP A C 1
ATOM 4412 O O . ASP A 1 563 ? 11.825 9.812 -17.975 1.00 94.69 563 ASP A O 1
ATOM 4416 N N . ILE A 1 564 ? 13.362 11.381 -18.443 1.00 95.56 564 ILE A N 1
ATOM 4417 C CA . ILE A 1 564 ? 13.714 10.857 -19.757 1.00 95.56 564 ILE A CA 1
ATOM 4418 C C . ILE A 1 564 ? 14.646 9.650 -19.656 1.00 95.56 564 ILE A C 1
ATOM 4420 O O . ILE A 1 564 ? 14.522 8.746 -20.482 1.00 95.56 564 ILE A O 1
ATOM 4424 N N . GLU A 1 565 ? 15.516 9.587 -18.645 1.00 93.56 565 GLU A N 1
ATOM 4425 C CA . GLU A 1 565 ? 16.418 8.448 -18.440 1.00 93.56 565 GLU A CA 1
ATOM 4426 C C . GLU A 1 565 ? 15.635 7.201 -18.023 1.00 93.56 565 GLU A C 1
ATOM 4428 O O . GLU A 1 565 ? 15.797 6.128 -18.607 1.00 93.56 565 GLU A O 1
ATOM 4433 N N . THR A 1 566 ? 14.659 7.346 -17.128 1.00 96.31 566 THR A N 1
ATOM 4434 C CA . THR A 1 566 ? 13.723 6.263 -16.805 1.00 96.31 566 THR A CA 1
ATOM 4435 C C . THR A 1 566 ? 12.964 5.790 -18.046 1.00 96.31 566 THR A C 1
ATOM 4437 O O . THR A 1 566 ? 12.802 4.585 -18.265 1.00 96.31 566 THR A O 1
ATOM 4440 N N . LYS A 1 567 ? 12.528 6.707 -18.924 1.00 97.94 567 LYS A N 1
ATOM 4441 C CA . LYS A 1 567 ? 11.879 6.337 -20.193 1.00 97.94 567 LYS A CA 1
ATOM 4442 C C . LYS A 1 567 ? 12.814 5.583 -21.138 1.00 97.94 567 LYS A C 1
ATOM 4444 O O . LYS A 1 567 ? 12.352 4.656 -21.810 1.00 97.94 567 LYS A O 1
ATOM 4449 N N . THR A 1 568 ? 14.099 5.938 -21.220 1.00 96.19 568 THR A N 1
ATOM 4450 C CA . THR A 1 568 ? 15.061 5.191 -22.045 1.00 96.19 568 THR A CA 1
ATOM 4451 C C . THR A 1 568 ? 15.382 3.823 -21.446 1.00 96.19 568 THR A C 1
ATOM 4453 O O . THR A 1 568 ? 15.431 2.853 -22.204 1.00 96.19 568 THR A O 1
ATOM 4456 N N . SER A 1 569 ? 15.465 3.682 -20.121 1.00 95.50 569 SER A N 1
ATOM 4457 C CA . SER A 1 569 ? 15.565 2.373 -19.453 1.00 95.50 569 SER A CA 1
ATOM 4458 C C . SER A 1 569 ? 14.332 1.495 -19.709 1.00 95.50 569 SER A C 1
ATOM 4460 O O . SER A 1 569 ? 14.443 0.365 -20.197 1.00 95.50 569 SER A O 1
ATOM 4462 N N . LEU A 1 570 ? 13.123 2.024 -19.489 1.00 98.06 570 LEU A N 1
ATOM 4463 C CA . LEU A 1 570 ? 11.866 1.306 -19.735 1.00 98.06 570 LEU A CA 1
ATOM 4464 C C . LEU A 1 570 ? 11.596 1.036 -21.227 1.00 98.06 570 LEU A C 1
ATOM 4466 O O . LEU A 1 570 ? 10.761 0.183 -21.554 1.00 98.06 570 LEU A O 1
ATOM 4470 N N . ALA A 1 571 ? 12.307 1.696 -22.148 1.00 98.00 571 ALA A N 1
ATOM 4471 C CA . ALA A 1 571 ? 12.224 1.408 -23.579 1.00 98.00 571 ALA A CA 1
ATOM 4472 C C . ALA A 1 571 ? 12.595 -0.047 -23.883 1.00 98.00 571 ALA A C 1
ATOM 4474 O O . ALA A 1 571 ? 11.921 -0.678 -24.700 1.00 98.00 571 ALA A O 1
ATOM 4475 N N . GLU A 1 572 ? 13.593 -0.611 -23.191 1.00 95.44 572 GLU A N 1
ATOM 4476 C CA . GLU A 1 572 ? 13.971 -2.024 -23.333 1.00 95.44 572 GLU A CA 1
ATOM 4477 C C . GLU A 1 572 ? 12.772 -2.942 -23.055 1.00 95.44 572 GLU A C 1
ATOM 4479 O O . GLU A 1 572 ? 12.439 -3.829 -23.853 1.00 95.44 572 GLU A O 1
ATOM 4484 N N . VAL A 1 573 ? 12.073 -2.675 -21.948 1.00 97.62 573 VAL A N 1
ATOM 4485 C CA . VAL A 1 573 ? 10.874 -3.412 -21.542 1.00 97.62 573 VAL A CA 1
ATOM 4486 C C . VAL A 1 573 ? 9.790 -3.267 -22.609 1.00 97.62 573 VAL A C 1
ATOM 4488 O O . VAL A 1 573 ? 9.275 -4.274 -23.106 1.00 97.62 573 VAL A O 1
ATOM 4491 N N . LEU A 1 574 ? 9.481 -2.028 -23.011 1.00 97.81 574 LEU A N 1
ATOM 4492 C CA . LEU A 1 574 ? 8.438 -1.717 -23.989 1.00 97.81 574 LEU A CA 1
ATOM 4493 C C . LEU A 1 574 ? 8.705 -2.364 -25.355 1.00 97.81 574 LEU A C 1
ATOM 4495 O O . LEU A 1 574 ? 7.779 -2.904 -25.961 1.00 97.81 574 LEU A O 1
ATOM 4499 N N . GLY A 1 575 ? 9.953 -2.367 -25.830 1.00 95.75 575 GLY A N 1
ATOM 4500 C CA . GLY A 1 575 ? 10.343 -3.029 -27.075 1.00 95.75 575 GLY A CA 1
ATOM 4501 C C . GLY A 1 575 ? 10.086 -4.536 -27.031 1.00 95.75 575 GLY A C 1
ATOM 4502 O O . GLY A 1 575 ? 9.540 -5.115 -27.975 1.00 95.75 575 GLY A O 1
ATOM 4503 N N . ARG A 1 576 ? 10.401 -5.179 -25.901 1.00 92.06 576 ARG A N 1
ATOM 4504 C CA . ARG A 1 576 ? 10.265 -6.631 -25.741 1.00 92.06 576 ARG A CA 1
ATOM 4505 C C . ARG A 1 576 ? 8.822 -7.094 -25.566 1.00 92.06 576 ARG A C 1
ATOM 4507 O O . ARG A 1 576 ? 8.435 -8.101 -26.162 1.00 92.06 576 ARG A O 1
ATOM 4514 N N . ILE A 1 577 ? 8.024 -6.397 -24.756 1.00 94.44 577 ILE A N 1
ATOM 4515 C CA . ILE A 1 577 ? 6.652 -6.829 -24.421 1.00 94.44 577 ILE A CA 1
ATOM 4516 C C . ILE A 1 577 ? 5.571 -6.129 -25.269 1.00 94.44 577 ILE A C 1
ATOM 4518 O O . ILE A 1 577 ? 4.423 -6.581 -25.303 1.00 94.44 577 ILE A O 1
ATOM 4522 N N . GLY A 1 578 ? 5.929 -5.059 -25.988 1.00 91.88 578 GLY A N 1
ATOM 4523 C CA . GLY A 1 578 ? 5.018 -4.178 -26.725 1.00 91.88 578 GLY A CA 1
ATOM 4524 C C . GLY A 1 578 ? 4.780 -4.511 -28.202 1.00 91.88 578 GLY A C 1
ATOM 4525 O O . GLY A 1 578 ? 4.020 -3.804 -28.852 1.00 91.88 578 GLY A O 1
ATOM 4526 N N . GLN A 1 579 ? 5.341 -5.595 -28.755 1.00 88.06 579 GLN A N 1
ATOM 4527 C CA . GLN A 1 579 ? 5.259 -5.940 -30.198 1.00 88.06 579 GLN A CA 1
ATOM 4528 C C . GLN A 1 579 ? 3.840 -5.979 -30.798 1.00 88.06 579 GLN A C 1
ATOM 4530 O O . GLN A 1 579 ? 3.665 -5.863 -32.007 1.00 88.06 579 GLN A O 1
ATOM 4535 N N . ARG A 1 580 ? 2.811 -6.196 -29.972 1.00 81.94 580 ARG A N 1
ATOM 4536 C CA . ARG A 1 580 ? 1.400 -6.279 -30.394 1.00 81.94 580 ARG A CA 1
ATOM 4537 C C . ARG A 1 580 ? 0.576 -5.057 -29.988 1.00 81.94 580 ARG A C 1
ATOM 4539 O O . ARG A 1 580 ? -0.651 -5.131 -29.999 1.00 81.94 580 ARG A O 1
ATOM 4546 N N . SER A 1 581 ? 1.232 -3.986 -29.559 1.00 90.12 581 SER A N 1
ATOM 4547 C CA . SER A 1 581 ? 0.598 -2.740 -29.152 1.00 90.12 581 SER A CA 1
ATOM 4548 C C . SER A 1 581 ? 0.821 -1.674 -30.227 1.00 90.12 581 SER A C 1
ATOM 4550 O O . SER A 1 581 ? 1.975 -1.406 -30.568 1.00 90.12 581 SER A O 1
ATOM 4552 N N . PRO A 1 582 ? -0.247 -1.057 -30.765 1.00 85.81 582 PRO A N 1
ATOM 4553 C CA . PRO A 1 582 ? -0.117 -0.049 -31.817 1.00 85.81 582 PRO A CA 1
ATOM 4554 C C . PRO A 1 582 ? 0.652 1.195 -31.345 1.00 85.81 582 PRO A C 1
ATOM 4556 O O . PRO A 1 582 ? 1.389 1.794 -32.132 1.00 85.81 582 PRO A O 1
ATOM 4559 N N . ASP A 1 583 ? 0.542 1.525 -30.056 1.00 93.19 583 ASP A N 1
ATOM 4560 C CA . ASP A 1 583 ? 1.096 2.751 -29.473 1.00 93.19 583 ASP A CA 1
ATOM 4561 C C . ASP A 1 583 ? 2.578 2.628 -29.105 1.00 93.19 583 ASP A C 1
ATOM 4563 O O . ASP A 1 583 ? 3.263 3.638 -28.961 1.00 93.19 583 ASP A O 1
ATOM 4567 N N . SER A 1 584 ? 3.110 1.405 -28.980 1.00 95.50 584 SER A N 1
ATOM 4568 C CA . SER A 1 584 ? 4.484 1.186 -28.506 1.00 95.50 584 SER A CA 1
ATOM 4569 C C . SER A 1 584 ? 5.524 1.857 -29.399 1.00 95.50 584 SER A C 1
ATOM 4571 O O . SER A 1 584 ? 6.473 2.444 -28.891 1.00 95.50 584 SER A O 1
ATOM 4573 N N . PHE A 1 585 ? 5.329 1.843 -30.720 1.00 96.75 585 PHE A N 1
ATOM 4574 C CA . PHE A 1 585 ? 6.211 2.579 -31.625 1.00 96.75 585 PHE A CA 1
ATOM 4575 C C . PHE A 1 585 ? 6.124 4.094 -31.408 1.00 96.75 585 PHE A C 1
ATOM 4577 O O . PHE A 1 585 ? 7.148 4.767 -31.435 1.00 96.75 585 PHE A O 1
ATOM 4584 N N . THR A 1 586 ? 4.918 4.630 -31.200 1.00 97.62 586 THR A N 1
ATOM 4585 C CA . THR A 1 586 ? 4.700 6.066 -30.984 1.00 97.62 586 THR A CA 1
ATOM 4586 C C . THR A 1 586 ? 5.419 6.534 -29.723 1.00 97.62 586 THR A C 1
ATOM 4588 O O . THR A 1 586 ? 6.148 7.519 -29.781 1.00 97.62 586 THR A O 1
ATOM 4591 N N . PHE A 1 587 ? 5.300 5.783 -28.627 1.00 98.06 587 PHE A N 1
ATOM 4592 C CA . PHE A 1 587 ? 6.016 6.061 -27.383 1.00 98.06 587 PHE A CA 1
ATOM 4593 C C . PHE A 1 587 ? 7.536 6.006 -27.554 1.00 98.06 587 PHE A C 1
ATOM 4595 O O . PHE A 1 587 ? 8.227 6.956 -27.195 1.00 98.06 587 PHE A O 1
ATOM 4602 N N . LEU A 1 588 ? 8.068 4.939 -28.164 1.00 98.31 588 LEU A N 1
ATOM 4603 C CA . LEU A 1 588 ? 9.509 4.834 -28.422 1.00 98.31 588 LEU A CA 1
ATOM 4604 C C . LEU A 1 588 ? 10.014 5.963 -29.325 1.00 98.31 588 LEU A C 1
ATOM 4606 O O . LEU A 1 588 ? 11.105 6.476 -29.109 1.00 98.31 588 LEU A O 1
ATOM 4610 N N . ARG A 1 589 ? 9.224 6.378 -30.318 1.00 98.19 589 ARG A N 1
ATOM 4611 C CA . ARG A 1 589 ? 9.569 7.497 -31.195 1.00 98.19 589 ARG A CA 1
ATOM 4612 C C . ARG A 1 589 ? 9.615 8.828 -30.443 1.00 98.19 589 ARG A C 1
ATOM 4614 O O . ARG A 1 589 ? 10.553 9.583 -30.659 1.00 98.19 589 ARG A O 1
ATOM 4621 N N . GLN A 1 590 ? 8.644 9.108 -29.577 1.00 97.81 590 GLN A N 1
ATOM 4622 C CA . GLN A 1 590 ? 8.645 10.330 -28.765 1.00 97.81 590 GLN A CA 1
ATOM 4623 C C . GLN A 1 590 ? 9.895 10.399 -27.880 1.00 97.81 590 GLN A C 1
ATOM 4625 O O . GLN A 1 590 ? 10.570 11.422 -27.844 1.00 97.81 590 GLN A O 1
ATOM 4630 N N . VAL A 1 591 ? 10.253 9.287 -27.232 1.00 98.12 591 VAL A N 1
ATOM 4631 C CA . VAL A 1 591 ? 11.464 9.210 -26.401 1.00 98.12 591 VAL A CA 1
ATOM 4632 C C . VAL A 1 591 ? 12.734 9.295 -27.247 1.00 98.12 591 VAL A C 1
ATOM 4634 O O . VAL A 1 591 ? 13.670 9.977 -26.855 1.00 98.12 591 VAL A O 1
ATOM 4637 N N . TRP A 1 592 ? 12.765 8.676 -28.430 1.00 98.00 592 TRP A N 1
ATOM 4638 C CA . TRP A 1 592 ? 13.876 8.800 -29.381 1.00 98.00 592 TRP A CA 1
ATOM 4639 C C . TRP A 1 592 ? 14.147 10.252 -29.793 1.00 98.00 592 TRP A C 1
ATOM 4641 O O . TRP A 1 592 ? 15.301 10.653 -29.926 1.00 98.00 592 TRP A O 1
ATOM 4651 N N . GLU A 1 593 ? 13.082 11.019 -30.034 1.00 97.44 593 GLU A N 1
ATOM 4652 C CA . GLU A 1 593 ? 13.162 12.426 -30.433 1.00 97.44 593 GLU A CA 1
ATOM 4653 C C . GLU A 1 593 ? 13.572 13.336 -29.258 1.00 97.44 593 GLU A C 1
ATOM 4655 O O . GLU A 1 593 ? 14.259 14.329 -29.491 1.00 97.44 593 GLU A O 1
ATOM 4660 N N . ALA A 1 594 ? 13.195 12.991 -28.021 1.00 96.81 594 ALA A N 1
ATOM 4661 C CA . ALA A 1 594 ? 13.460 13.793 -26.824 1.00 96.81 594 ALA A CA 1
ATOM 4662 C C . ALA A 1 594 ? 14.809 13.497 -26.141 1.00 96.81 594 ALA A C 1
ATOM 4664 O O . ALA A 1 594 ? 15.520 14.430 -25.780 1.00 96.81 594 ALA A O 1
ATOM 4665 N N . ALA A 1 595 ? 15.161 12.222 -25.956 1.00 95.88 595 ALA A N 1
ATOM 4666 C CA . ALA A 1 595 ? 16.386 11.803 -25.270 1.00 95.88 595 ALA A CA 1
ATOM 4667 C C . ALA A 1 595 ? 17.607 12.031 -26.151 1.00 95.88 595 ALA A C 1
ATOM 4669 O O . ALA A 1 595 ? 17.490 11.813 -27.350 1.00 95.88 595 ALA A O 1
ATOM 4670 N N . ASP A 1 596 ? 18.780 12.349 -25.606 1.00 93.81 596 ASP A N 1
ATOM 4671 C CA . ASP A 1 596 ? 20.065 12.307 -26.322 1.00 93.81 596 ASP A CA 1
ATOM 4672 C C . ASP A 1 596 ? 20.912 11.053 -25.997 1.00 93.81 596 ASP A C 1
ATOM 4674 O O . ASP A 1 596 ? 20.485 10.154 -25.271 1.00 93.81 596 ASP A O 1
ATOM 4678 N N . TRP A 1 597 ? 22.109 10.936 -26.585 1.00 91.94 597 TRP A N 1
ATOM 4679 C CA . TRP A 1 597 ? 22.983 9.777 -26.353 1.00 91.94 597 TRP A CA 1
ATOM 4680 C C . TRP A 1 597 ? 23.488 9.677 -24.909 1.00 91.94 597 TRP A C 1
ATOM 4682 O O . TRP A 1 597 ? 23.644 8.555 -24.424 1.00 91.94 597 TRP A O 1
ATOM 4692 N N . SER A 1 598 ? 23.690 10.806 -24.215 1.00 90.00 598 SER A N 1
ATOM 4693 C CA . SER A 1 598 ? 24.071 10.824 -22.792 1.00 90.00 598 SER A CA 1
ATOM 4694 C C . SER A 1 598 ? 22.950 10.284 -21.904 1.00 90.00 598 SER A C 1
ATOM 4696 O O . SER A 1 598 ? 23.221 9.566 -20.951 1.00 90.00 598 SER A O 1
ATOM 4698 N N . GLN A 1 599 ? 21.699 10.477 -22.326 1.00 91.88 599 GLN A N 1
ATOM 4699 C CA . GLN A 1 599 ? 20.489 9.932 -21.701 1.00 91.88 599 GLN A CA 1
ATOM 4700 C C . GLN A 1 599 ? 20.145 8.516 -22.193 1.00 91.88 599 GLN A C 1
ATOM 4702 O O . GLN A 1 599 ? 18.989 8.091 -22.191 1.00 91.88 599 GLN A O 1
ATOM 4707 N N . ASN A 1 600 ? 21.147 7.764 -22.652 1.00 90.25 600 ASN A N 1
ATOM 4708 C CA . ASN A 1 600 ? 21.026 6.352 -23.008 1.00 90.25 600 ASN A CA 1
ATOM 4709 C C . ASN A 1 600 ? 20.062 6.055 -24.186 1.00 90.25 600 ASN A C 1
ATOM 4711 O O . ASN A 1 600 ? 19.441 4.988 -24.250 1.00 90.25 600 ASN A O 1
ATOM 4715 N N . ARG A 1 601 ? 19.974 6.954 -25.187 1.00 94.75 601 ARG A N 1
ATOM 4716 C CA . ARG A 1 601 ? 19.183 6.763 -26.433 1.00 94.75 601 ARG A CA 1
ATOM 4717 C C . ARG A 1 601 ? 19.452 5.420 -27.144 1.00 94.75 601 ARG A C 1
ATOM 4719 O O . ARG A 1 601 ? 18.567 4.902 -27.831 1.00 94.75 601 ARG A O 1
ATOM 4726 N N . ARG A 1 602 ? 20.616 4.786 -26.939 1.00 93.06 602 ARG A N 1
ATOM 4727 C CA . ARG A 1 602 ? 20.915 3.413 -27.410 1.00 93.06 602 ARG A CA 1
ATOM 4728 C C . ARG A 1 602 ? 19.880 2.375 -26.968 1.00 93.06 602 ARG A C 1
ATOM 4730 O O . ARG A 1 602 ? 19.545 1.487 -27.752 1.00 93.06 602 ARG A O 1
ATOM 4737 N N . MET A 1 603 ? 19.304 2.504 -25.773 1.00 94.56 603 MET A N 1
ATOM 4738 C CA . MET A 1 603 ? 18.273 1.581 -25.285 1.00 94.56 603 MET A CA 1
ATOM 4739 C C . MET A 1 603 ? 16.985 1.677 -26.105 1.00 94.56 603 MET A C 1
ATOM 4741 O O . MET A 1 603 ? 16.320 0.671 -26.352 1.00 94.56 603 MET A O 1
ATOM 4745 N N . VAL A 1 604 ? 16.680 2.859 -26.639 1.00 97.75 604 VAL A N 1
ATOM 4746 C CA . VAL A 1 604 ? 15.564 3.057 -27.568 1.00 97.75 604 VAL A CA 1
ATOM 4747 C C . VAL A 1 604 ? 15.870 2.434 -28.938 1.00 97.75 604 VAL A C 1
ATOM 4749 O O . VAL A 1 604 ? 14.984 1.834 -29.549 1.00 97.75 604 VAL A O 1
ATOM 4752 N N . ALA A 1 605 ? 17.127 2.484 -29.404 1.00 97.00 605 ALA A N 1
ATOM 4753 C CA . ALA A 1 605 ? 17.542 1.763 -30.614 1.00 97.00 605 ALA A CA 1
ATOM 4754 C C . ALA A 1 605 ? 17.352 0.244 -30.462 1.00 97.00 605 ALA A C 1
ATOM 4756 O O . ALA A 1 605 ? 16.747 -0.394 -31.328 1.00 97.00 605 ALA A O 1
ATOM 4757 N N . LEU A 1 606 ? 17.793 -0.320 -29.330 1.00 95.81 606 LEU A N 1
ATOM 4758 C CA . LEU A 1 606 ? 17.555 -1.722 -28.963 1.00 95.81 606 LEU A CA 1
ATOM 4759 C C . LEU A 1 606 ? 16.057 -2.044 -28.980 1.00 95.81 606 LEU A C 1
ATOM 4761 O O . LEU A 1 606 ? 15.621 -3.014 -29.603 1.00 95.81 606 LEU A O 1
ATOM 4765 N N . ALA A 1 607 ? 15.255 -1.187 -28.347 1.00 97.50 607 ALA A N 1
ATOM 4766 C CA . ALA A 1 607 ? 13.814 -1.343 -28.265 1.00 97.50 607 ALA A CA 1
ATOM 4767 C C . ALA A 1 607 ? 13.144 -1.357 -29.644 1.00 97.50 607 ALA A C 1
ATOM 4769 O O . ALA A 1 607 ? 12.248 -2.169 -29.867 1.00 97.50 607 ALA A O 1
ATOM 4770 N N . PHE A 1 608 ? 13.586 -0.531 -30.598 1.00 97.88 608 PHE A N 1
ATOM 4771 C CA . PHE A 1 608 ? 13.084 -0.578 -31.975 1.00 97.88 608 PHE A CA 1
ATOM 4772 C C . PHE A 1 608 ? 13.355 -1.924 -32.658 1.00 97.88 608 PHE A C 1
ATOM 4774 O O . PHE A 1 608 ? 12.467 -2.467 -33.326 1.00 97.88 608 PHE A O 1
ATOM 4781 N N . GLY A 1 609 ? 14.553 -2.484 -32.468 1.00 95.25 609 GLY A N 1
ATOM 4782 C CA . GLY A 1 609 ? 14.902 -3.814 -32.970 1.00 95.25 609 GLY A CA 1
ATOM 4783 C C . GLY A 1 609 ? 14.042 -4.917 -32.346 1.00 95.25 609 GLY A C 1
ATOM 4784 O O . GLY A 1 609 ? 13.517 -5.779 -33.059 1.00 95.25 609 GLY A O 1
ATOM 4785 N N . ASP A 1 610 ? 13.836 -4.864 -31.027 1.00 94.75 610 ASP A N 1
ATOM 4786 C CA . ASP A 1 610 ? 13.001 -5.821 -30.292 1.00 94.75 610 ASP A CA 1
ATOM 4787 C C . ASP A 1 610 ? 11.502 -5.679 -30.619 1.00 94.75 610 ASP A C 1
ATOM 4789 O O . ASP A 1 610 ? 10.805 -6.697 -30.713 1.00 94.75 610 ASP A O 1
ATOM 4793 N N . LEU A 1 611 ? 11.016 -4.461 -30.889 1.00 95.56 611 LEU A N 1
ATOM 4794 C CA . LEU A 1 611 ? 9.633 -4.184 -31.296 1.00 95.56 611 LEU A CA 1
ATOM 4795 C C . LEU A 1 611 ? 9.323 -4.718 -32.704 1.00 95.56 611 LEU A C 1
ATOM 4797 O O . LEU A 1 611 ? 8.187 -5.098 -32.990 1.00 95.56 611 LEU A O 1
ATOM 4801 N N . ARG A 1 612 ? 10.340 -4.781 -33.574 1.00 93.75 612 ARG A N 1
ATOM 4802 C CA . ARG A 1 612 ? 10.255 -5.220 -34.980 1.00 93.75 612 ARG A CA 1
ATOM 4803 C C . ARG A 1 612 ? 9.340 -4.371 -35.869 1.00 93.75 612 ARG A C 1
ATOM 4805 O O . ARG A 1 612 ? 8.822 -4.856 -36.878 1.00 93.75 612 ARG A O 1
ATOM 4812 N N . ASP A 1 613 ? 9.162 -3.101 -35.526 1.00 94.31 613 ASP A N 1
ATOM 4813 C CA . ASP A 1 613 ? 8.406 -2.158 -36.345 1.00 94.31 613 ASP A CA 1
ATOM 4814 C C . ASP A 1 613 ? 9.319 -1.475 -37.374 1.00 94.31 613 ASP A C 1
ATOM 4816 O O . ASP A 1 613 ? 10.234 -0.721 -37.037 1.00 94.31 613 ASP A O 1
ATOM 4820 N N . ARG A 1 614 ? 9.056 -1.718 -38.663 1.00 95.56 614 ARG A N 1
ATOM 4821 C CA . ARG A 1 614 ? 9.876 -1.192 -39.768 1.00 95.56 614 ARG A CA 1
ATOM 4822 C C . ARG A 1 614 ? 9.833 0.333 -39.886 1.00 95.56 614 ARG A C 1
ATOM 4824 O O . ARG A 1 614 ? 10.702 0.893 -40.553 1.00 95.56 614 ARG A O 1
ATOM 4831 N N . ARG A 1 615 ? 8.885 1.013 -39.231 1.00 95.94 615 ARG A N 1
ATOM 4832 C CA . ARG A 1 615 ? 8.856 2.483 -39.152 1.00 95.94 615 ARG A CA 1
ATOM 4833 C C . ARG A 1 615 ? 10.106 3.062 -38.475 1.00 95.94 615 ARG A C 1
ATOM 4835 O O . ARG A 1 615 ? 10.415 4.225 -38.707 1.00 95.94 615 ARG A O 1
ATOM 4842 N N . ALA A 1 616 ? 10.851 2.264 -37.706 1.00 96.94 616 ALA A N 1
ATOM 4843 C CA . ALA A 1 616 ? 12.104 2.680 -37.075 1.00 96.94 616 ALA A CA 1
ATOM 4844 C C . ALA A 1 616 ? 13.303 2.767 -38.039 1.00 96.94 616 ALA A C 1
ATOM 4846 O O . ALA A 1 616 ? 14.286 3.433 -37.723 1.00 96.94 616 ALA A O 1
ATOM 4847 N N . ILE A 1 617 ? 13.245 2.121 -39.214 1.00 97.50 617 ILE A N 1
ATOM 4848 C CA . ILE A 1 617 ? 14.395 2.015 -40.133 1.00 97.50 617 ILE A CA 1
ATOM 4849 C C . ILE A 1 617 ? 14.991 3.392 -40.491 1.00 97.50 617 ILE A C 1
ATOM 4851 O O . ILE A 1 617 ? 16.205 3.540 -40.357 1.00 97.50 617 ILE A O 1
ATOM 4855 N N . PRO A 1 618 ? 14.204 4.417 -40.886 1.00 96.88 618 PRO A N 1
ATOM 4856 C CA . PRO A 1 618 ? 14.766 5.727 -41.218 1.00 96.88 618 PRO A CA 1
ATOM 4857 C C . PRO A 1 618 ? 15.439 6.419 -40.025 1.00 96.88 618 PRO A C 1
ATOM 4859 O O . PRO A 1 618 ? 16.458 7.081 -40.206 1.00 96.88 618 PRO A O 1
ATOM 4862 N N . LEU A 1 619 ? 14.901 6.239 -38.810 1.00 96.88 619 LEU A N 1
ATOM 4863 C CA . LEU A 1 619 ? 15.456 6.815 -37.579 1.00 96.88 619 LEU A CA 1
ATOM 4864 C C . LEU A 1 619 ? 16.824 6.201 -37.263 1.00 96.88 619 LEU A C 1
ATOM 4866 O O . LEU A 1 619 ? 17.797 6.918 -37.045 1.00 96.88 619 LEU A O 1
ATOM 4870 N N . LEU A 1 620 ? 16.918 4.872 -37.327 1.00 96.81 620 LEU A N 1
ATOM 4871 C CA . LEU A 1 620 ? 18.154 4.131 -37.074 1.00 96.81 620 LEU A CA 1
ATOM 4872 C C . LEU A 1 620 ? 19.219 4.396 -38.154 1.00 96.81 620 LEU A C 1
ATOM 4874 O O . LEU A 1 620 ? 20.394 4.557 -37.842 1.00 96.81 620 LEU A O 1
ATOM 4878 N N . GLN A 1 621 ? 18.827 4.505 -39.428 1.00 95.00 621 GLN A N 1
ATOM 4879 C CA . GLN A 1 621 ? 19.752 4.869 -40.512 1.00 95.00 621 GLN A CA 1
ATOM 4880 C C . GLN A 1 621 ? 20.305 6.291 -40.368 1.00 95.00 621 GLN A C 1
ATOM 4882 O O . GLN A 1 621 ? 21.444 6.547 -40.763 1.00 95.00 621 GLN A O 1
ATOM 4887 N N . ALA A 1 622 ? 19.506 7.219 -39.833 1.00 94.06 622 ALA A N 1
ATOM 4888 C CA . ALA A 1 622 ? 19.975 8.557 -39.496 1.00 94.06 622 ALA A CA 1
ATOM 4889 C C . ALA A 1 622 ? 20.948 8.520 -38.305 1.00 94.06 622 ALA A C 1
ATOM 4891 O O . ALA A 1 622 ? 21.986 9.176 -38.367 1.00 94.06 622 ALA A O 1
ATOM 4892 N N . ALA A 1 623 ? 20.662 7.698 -37.288 1.00 93.88 623 ALA A N 1
ATOM 4893 C CA . ALA A 1 623 ? 21.511 7.514 -36.108 1.00 93.88 623 ALA A CA 1
ATOM 4894 C C . ALA A 1 623 ? 22.940 7.084 -36.464 1.00 93.88 623 ALA A C 1
ATOM 4896 O O . ALA A 1 623 ? 23.897 7.603 -35.906 1.00 93.88 623 ALA A O 1
ATOM 4897 N N . LEU A 1 624 ? 23.098 6.203 -37.460 1.00 91.00 624 LEU A N 1
ATOM 4898 C CA . LEU A 1 624 ? 24.418 5.747 -37.915 1.00 91.00 624 LEU A CA 1
ATOM 4899 C C . LEU A 1 624 ? 25.299 6.846 -38.534 1.00 91.00 624 LEU A C 1
ATOM 4901 O O . LEU A 1 624 ? 26.479 6.623 -38.790 1.00 91.00 624 LEU A O 1
ATOM 4905 N N . LYS A 1 625 ? 24.729 8.020 -38.822 1.00 90.56 625 LYS A N 1
ATOM 4906 C CA . LYS A 1 625 ? 25.446 9.193 -39.344 1.00 90.56 625 LYS A CA 1
ATOM 4907 C C . LYS A 1 625 ? 25.602 10.291 -38.291 1.00 90.56 625 LYS A C 1
ATOM 4909 O O . LYS A 1 625 ? 26.167 11.342 -38.600 1.00 90.56 625 LYS A O 1
ATOM 4914 N N . ASP A 1 626 ? 25.071 10.079 -37.090 1.00 90.81 626 ASP A N 1
ATOM 4915 C CA . ASP A 1 626 ? 25.131 11.040 -36.001 1.00 90.81 626 ASP A CA 1
ATOM 4916 C C . ASP A 1 626 ? 26.543 11.062 -35.406 1.00 90.81 626 ASP A C 1
ATOM 4918 O O . ASP A 1 626 ? 27.063 10.052 -34.945 1.00 90.81 626 ASP A O 1
ATOM 4922 N N . ARG A 1 627 ? 27.177 12.238 -35.415 1.00 88.88 627 ARG A N 1
ATOM 4923 C CA . ARG A 1 627 ? 28.535 12.426 -34.881 1.00 88.88 627 ARG A CA 1
ATOM 4924 C C . ARG A 1 627 ? 28.584 12.423 -33.355 1.00 88.88 627 ARG A C 1
ATOM 4926 O O . ARG A 1 627 ? 29.677 12.419 -32.788 1.00 88.88 627 ARG A O 1
ATOM 4933 N N . ALA A 1 628 ? 27.432 12.522 -32.699 1.00 89.75 628 ALA A N 1
ATOM 4934 C CA . ALA A 1 628 ? 27.341 12.455 -31.252 1.00 89.75 628 ALA A CA 1
ATOM 4935 C C . ALA A 1 628 ? 27.361 11.010 -30.725 1.00 89.75 628 ALA A C 1
ATOM 4937 O O . ALA A 1 628 ? 27.758 10.829 -29.576 1.00 89.75 628 ALA A O 1
ATOM 4938 N N . ALA A 1 629 ? 26.992 10.027 -31.556 1.00 89.12 629 ALA A N 1
ATOM 4939 C CA . ALA A 1 629 ? 26.958 8.609 -31.209 1.00 89.12 629 ALA A CA 1
ATOM 4940 C C . ALA A 1 629 ? 28.373 8.030 -31.053 1.00 89.12 629 ALA A C 1
ATOM 4942 O O . ALA A 1 629 ? 29.247 8.268 -31.894 1.00 89.12 629 ALA A O 1
ATOM 4943 N N . ASP A 1 630 ? 28.595 7.260 -29.989 1.00 89.44 630 ASP A N 1
ATOM 4944 C CA . ASP A 1 630 ? 29.820 6.483 -29.797 1.00 89.44 630 ASP A CA 1
ATOM 4945 C C . ASP A 1 630 ? 29.743 5.088 -30.457 1.00 89.44 630 ASP A C 1
ATOM 4947 O O . ASP A 1 630 ? 28.738 4.705 -31.059 1.00 89.44 630 ASP A O 1
ATOM 4951 N N . ALA A 1 631 ? 30.829 4.313 -30.394 1.00 86.50 631 ALA A N 1
ATOM 4952 C CA . ALA A 1 631 ? 30.887 2.992 -31.026 1.00 86.50 631 ALA A CA 1
ATOM 4953 C C . ALA A 1 631 ? 29.816 2.018 -30.493 1.00 86.50 631 ALA A C 1
ATOM 4955 O O . ALA A 1 631 ? 29.283 1.198 -31.249 1.00 86.50 631 ALA A O 1
ATOM 4956 N N . LEU A 1 632 ? 29.459 2.125 -29.210 1.00 87.38 632 LEU A N 1
ATOM 4957 C CA . LEU A 1 632 ? 28.454 1.269 -28.590 1.00 87.38 632 LEU A CA 1
ATOM 4958 C C . LEU A 1 632 ? 27.042 1.681 -29.031 1.00 87.38 632 LEU A C 1
ATOM 4960 O O . LEU A 1 632 ? 26.241 0.817 -29.388 1.00 87.38 632 LEU A O 1
ATOM 4964 N N . ASP A 1 633 ? 26.762 2.984 -29.112 1.00 91.62 633 ASP A N 1
ATOM 4965 C CA . ASP A 1 633 ? 25.516 3.525 -29.675 1.00 91.62 633 ASP A CA 1
ATOM 4966 C C . ASP A 1 633 ? 25.264 3.018 -31.102 1.00 91.62 633 ASP A C 1
ATOM 4968 O O . ASP A 1 633 ? 24.177 2.527 -31.436 1.00 91.62 633 ASP A O 1
ATOM 4972 N N . LEU A 1 634 ? 26.299 3.099 -31.944 1.00 91.19 634 LEU A N 1
ATOM 4973 C CA . LEU A 1 634 ? 26.253 2.643 -33.330 1.00 91.19 634 LEU A CA 1
ATOM 4974 C C . LEU A 1 634 ? 26.014 1.132 -33.416 1.00 91.19 634 LEU A C 1
ATOM 4976 O O . LEU A 1 634 ? 25.228 0.692 -34.256 1.00 91.19 634 LEU A O 1
ATOM 4980 N N . SER A 1 635 ? 26.617 0.347 -32.520 1.00 90.81 635 SER A N 1
ATOM 4981 C CA . SER A 1 635 ? 26.427 -1.108 -32.452 1.00 90.81 635 SER A CA 1
ATOM 4982 C C . SER A 1 635 ? 24.974 -1.491 -32.153 1.00 90.81 635 SER A C 1
ATOM 4984 O O . SER A 1 635 ? 24.430 -2.409 -32.772 1.00 90.81 635 SER A O 1
ATOM 4986 N N . TYR A 1 636 ? 24.292 -0.742 -31.281 1.00 93.81 636 TYR A N 1
ATOM 4987 C CA . TYR A 1 636 ? 22.876 -0.960 -30.965 1.00 93.81 636 TYR A CA 1
ATOM 4988 C C . TYR A 1 636 ? 21.967 -0.611 -32.147 1.00 93.81 636 TYR A C 1
ATOM 4990 O O . TYR A 1 636 ? 21.057 -1.377 -32.484 1.00 93.81 636 TYR A O 1
ATOM 4998 N N . ALA A 1 637 ? 22.231 0.511 -32.822 1.00 94.50 637 ALA A N 1
ATOM 4999 C CA . ALA A 1 637 ? 21.495 0.891 -34.025 1.00 94.50 637 ALA A CA 1
ATOM 5000 C C . ALA A 1 637 ? 21.723 -0.098 -35.183 1.00 94.50 637 ALA A C 1
ATOM 5002 O O . ALA A 1 637 ? 20.775 -0.452 -35.891 1.00 94.50 637 ALA A O 1
ATOM 5003 N N . HIS A 1 638 ? 22.956 -0.582 -35.348 1.00 93.06 638 HIS A N 1
ATOM 5004 C CA . HIS A 1 638 ? 23.327 -1.589 -36.340 1.00 93.06 638 HIS A CA 1
ATOM 5005 C C . HIS A 1 638 ? 22.591 -2.908 -36.097 1.00 93.06 638 HIS A C 1
ATOM 5007 O O . HIS A 1 638 ? 21.912 -3.413 -36.995 1.00 93.06 638 HIS A O 1
ATOM 5013 N N . TRP A 1 639 ? 22.637 -3.416 -34.861 1.00 93.75 639 TRP A N 1
ATOM 5014 C CA . TRP A 1 639 ? 21.893 -4.609 -34.466 1.00 93.75 639 TRP A CA 1
ATOM 5015 C C . TRP A 1 639 ? 20.393 -4.470 -34.763 1.00 93.75 639 TRP A C 1
ATOM 5017 O O . TRP A 1 639 ? 19.781 -5.359 -35.363 1.00 93.75 639 TRP A O 1
ATOM 5027 N N . ALA A 1 640 ? 19.796 -3.333 -34.395 1.00 96.19 640 ALA A N 1
ATOM 5028 C CA . ALA A 1 640 ? 18.378 -3.078 -34.613 1.00 96.19 640 ALA A CA 1
ATOM 5029 C C . ALA A 1 640 ? 18.010 -3.062 -36.109 1.00 96.19 640 ALA A C 1
ATOM 5031 O O . ALA A 1 640 ? 16.999 -3.647 -36.502 1.00 96.19 640 ALA A O 1
ATOM 5032 N N . LEU A 1 641 ? 18.841 -2.461 -36.968 1.00 96.00 641 LEU A N 1
ATOM 5033 C CA . LEU A 1 641 ? 18.650 -2.482 -38.423 1.00 96.00 641 LEU A CA 1
ATOM 5034 C C . LEU A 1 641 ? 18.744 -3.896 -39.000 1.00 96.00 641 LEU A C 1
ATOM 5036 O O . LEU A 1 641 ? 17.859 -4.296 -39.765 1.00 96.00 641 LEU A O 1
ATOM 5040 N N . GLY A 1 642 ? 19.753 -4.669 -38.588 1.00 92.75 642 GLY A N 1
ATOM 5041 C CA . GLY A 1 642 ? 19.893 -6.076 -38.966 1.00 92.75 642 GLY A CA 1
ATOM 5042 C C . GLY A 1 642 ? 18.660 -6.886 -38.564 1.00 92.75 642 GLY A C 1
ATOM 5043 O O . GLY A 1 642 ? 18.094 -7.632 -39.369 1.00 92.75 642 GLY A O 1
ATOM 5044 N N . ARG A 1 643 ? 18.141 -6.647 -37.353 1.00 93.31 643 ARG A N 1
ATOM 5045 C CA . ARG A 1 643 ? 16.915 -7.282 -36.856 1.00 93.31 643 ARG A CA 1
ATOM 5046 C C . ARG A 1 643 ? 15.666 -6.922 -37.663 1.00 93.31 643 ARG A C 1
ATOM 5048 O O . ARG A 1 643 ? 14.781 -7.767 -37.819 1.00 93.31 643 ARG A O 1
ATOM 5055 N N . LEU A 1 644 ? 15.599 -5.706 -38.200 1.00 94.62 644 LEU A N 1
ATOM 5056 C CA . LEU A 1 644 ? 14.523 -5.225 -39.075 1.00 94.62 644 LEU A CA 1
ATOM 5057 C C . LEU A 1 644 ? 14.701 -5.645 -40.549 1.00 94.62 644 LEU A C 1
ATOM 5059 O O . LEU A 1 644 ? 13.832 -5.363 -41.383 1.00 94.62 644 LEU A O 1
ATOM 5063 N N . GLY A 1 645 ? 15.800 -6.333 -40.882 1.00 93.00 645 GLY A N 1
ATOM 5064 C CA . GLY A 1 645 ? 16.141 -6.734 -42.246 1.00 93.00 645 GLY A CA 1
ATOM 5065 C C . GLY A 1 645 ? 16.438 -5.537 -43.151 1.00 93.00 645 GLY A C 1
ATOM 5066 O O . GLY A 1 645 ? 16.062 -5.546 -44.325 1.00 93.00 645 GLY A O 1
ATOM 5067 N N . ALA A 1 646 ? 17.023 -4.481 -42.587 1.00 92.56 646 ALA A N 1
ATOM 5068 C CA . ALA A 1 646 ? 17.498 -3.309 -43.305 1.00 92.56 646 ALA A CA 1
ATOM 5069 C C . ALA A 1 646 ? 19.028 -3.367 -43.440 1.00 92.56 646 ALA A C 1
ATOM 5071 O O . ALA A 1 646 ? 19.695 -3.856 -42.529 1.00 92.56 646 ALA A O 1
ATOM 5072 N N . PRO A 1 647 ? 19.600 -2.871 -44.551 1.00 85.19 647 PRO A N 1
ATOM 5073 C CA . PRO A 1 647 ? 21.045 -2.809 -44.695 1.00 85.19 647 PRO A CA 1
ATOM 5074 C C . PRO A 1 647 ? 21.621 -1.849 -43.653 1.00 85.19 647 PRO A C 1
ATOM 5076 O O . PRO A 1 647 ? 21.167 -0.704 -43.541 1.00 85.19 647 PRO A O 1
ATOM 5079 N N . ALA A 1 648 ? 22.631 -2.319 -42.933 1.00 78.00 648 ALA A N 1
ATOM 5080 C CA . ALA A 1 648 ? 23.447 -1.514 -42.047 1.00 78.00 648 ALA A CA 1
ATOM 5081 C C . ALA A 1 648 ? 24.885 -1.489 -42.608 1.00 78.00 648 ALA A C 1
ATOM 5083 O O . ALA A 1 648 ? 25.382 -2.530 -43.042 1.00 78.00 648 ALA A O 1
ATOM 5084 N N . PRO A 1 649 ? 25.521 -0.310 -42.736 1.00 77.19 649 PRO A N 1
ATOM 5085 C CA . PRO A 1 649 ? 26.930 -0.226 -43.094 1.00 77.19 649 PRO A CA 1
ATOM 5086 C C . PRO A 1 649 ? 27.785 -0.921 -42.024 1.00 77.19 649 PRO A C 1
ATOM 5088 O O . PRO A 1 649 ? 27.423 -0.837 -40.852 1.00 77.19 649 PRO A O 1
ATOM 5091 N N . PRO A 1 650 ? 28.912 -1.549 -42.406 1.00 72.06 650 PRO A N 1
ATOM 5092 C CA . PRO A 1 650 ? 29.805 -2.184 -41.446 1.00 72.06 650 PRO A CA 1
ATOM 5093 C C . PRO A 1 650 ? 30.230 -1.181 -40.371 1.00 72.06 650 PRO A C 1
ATOM 5095 O O . PRO A 1 650 ? 30.524 -0.019 -40.679 1.00 72.06 650 PRO A O 1
ATOM 5098 N N . LEU A 1 651 ? 30.230 -1.637 -39.118 1.00 70.94 651 LEU A N 1
ATOM 5099 C CA . LEU A 1 651 ? 30.650 -0.828 -37.979 1.00 70.94 651 LEU A CA 1
ATOM 5100 C C . LEU A 1 651 ? 32.111 -0.372 -38.164 1.00 70.94 651 LEU A C 1
ATOM 5102 O O . LEU A 1 651 ? 32.918 -1.109 -38.742 1.00 70.94 651 LEU A O 1
ATOM 5106 N N . PRO A 1 652 ? 32.476 0.838 -37.703 1.00 63.84 652 PRO A N 1
ATOM 5107 C CA . PRO A 1 652 ? 33.876 1.235 -37.632 1.00 63.84 652 PRO A CA 1
ATOM 5108 C C . PRO A 1 652 ? 34.644 0.216 -36.779 1.00 63.84 652 PRO A C 1
ATOM 5110 O O . PRO A 1 652 ? 34.185 -0.138 -35.696 1.00 63.84 652 PRO A O 1
ATOM 5113 N N . VAL A 1 653 ? 35.794 -0.259 -37.264 1.00 56.31 653 VAL A N 1
ATOM 5114 C CA . VAL A 1 653 ? 36.678 -1.146 -36.490 1.00 56.31 653 VAL A CA 1
ATOM 5115 C C . VAL A 1 653 ? 37.108 -0.406 -35.221 1.00 56.31 653 VAL A C 1
ATOM 5117 O O . VAL A 1 653 ? 37.483 0.761 -35.314 1.00 56.31 653 VAL A O 1
ATOM 5120 N N . GLU A 1 654 ? 37.016 -1.074 -34.066 1.00 57.94 654 GLU A N 1
ATOM 5121 C CA . GLU A 1 654 ? 37.328 -0.546 -32.731 1.00 57.94 654 GLU A CA 1
ATOM 5122 C C . GLU A 1 654 ? 38.704 0.145 -32.679 1.00 57.94 654 GLU A C 1
ATOM 5124 O O . GLU A 1 654 ? 39.731 -0.467 -32.395 1.00 57.94 654 GLU A O 1
ATOM 5129 N N . GLU A 1 655 ? 38.741 1.454 -32.906 1.00 44.88 655 GLU A N 1
ATOM 5130 C CA . GLU A 1 655 ? 39.741 2.303 -32.269 1.00 44.88 655 GLU A CA 1
ATOM 5131 C C . GLU A 1 655 ? 39.174 2.666 -30.902 1.00 44.88 655 GLU A C 1
ATOM 5133 O O . GLU A 1 655 ? 38.009 3.046 -30.812 1.00 44.88 655 GLU A O 1
ATOM 5138 N N . SER A 1 656 ? 39.973 2.500 -29.845 1.00 50.66 656 SER A N 1
ATOM 5139 C CA . SER A 1 656 ? 39.605 2.662 -28.434 1.00 50.66 656 SER A CA 1
ATOM 5140 C C . SER A 1 656 ? 39.081 4.067 -28.098 1.00 50.66 656 SER A C 1
ATOM 5142 O O . SER A 1 656 ? 39.720 4.884 -27.433 1.00 50.66 656 SER A O 1
ATOM 5144 N N . SER A 1 657 ? 37.875 4.376 -28.560 1.00 58.72 657 SER A N 1
ATOM 5145 C CA . SER A 1 657 ? 37.182 5.613 -28.270 1.00 58.72 657 SER A CA 1
ATOM 5146 C C . SER A 1 657 ? 36.577 5.499 -26.881 1.00 58.72 657 SER A C 1
ATOM 5148 O O . SER A 1 657 ? 35.827 4.563 -26.605 1.00 58.72 657 SER A O 1
ATOM 5150 N N . ARG A 1 658 ? 36.882 6.461 -26.006 1.00 68.56 658 ARG A N 1
ATOM 5151 C CA . ARG A 1 658 ? 36.158 6.639 -24.742 1.00 68.56 658 ARG A CA 1
ATOM 5152 C C . ARG A 1 658 ? 34.655 6.645 -25.024 1.00 68.56 658 ARG A C 1
ATOM 5154 O O . ARG A 1 658 ? 34.193 7.492 -25.790 1.00 68.56 658 ARG A O 1
ATOM 5161 N N . LEU A 1 659 ? 33.925 5.727 -24.392 1.00 76.88 659 LEU A N 1
ATOM 5162 C CA . LEU A 1 659 ? 32.466 5.759 -24.374 1.00 76.88 659 LEU A CA 1
ATOM 5163 C C . LEU A 1 659 ? 32.012 7.096 -23.790 1.00 76.88 659 LEU A C 1
ATOM 5165 O O . LEU A 1 659 ? 32.583 7.573 -22.804 1.00 76.88 659 LEU A O 1
ATOM 5169 N N . ARG A 1 660 ? 31.017 7.711 -24.427 1.00 75.06 660 ARG A N 1
ATOM 5170 C CA . ARG A 1 660 ? 30.450 8.982 -23.956 1.00 75.06 660 ARG A CA 1
ATOM 5171 C C . ARG A 1 660 ? 29.392 8.748 -22.893 1.00 75.06 660 ARG A C 1
ATOM 5173 O O . ARG A 1 660 ? 29.280 9.545 -21.970 1.00 75.06 660 ARG A O 1
ATOM 5180 N N . THR A 1 661 ? 28.694 7.626 -23.012 1.00 74.88 661 THR A N 1
ATOM 5181 C CA . THR A 1 661 ? 27.697 7.159 -22.054 1.00 74.88 661 THR A CA 1
ATOM 5182 C C . THR A 1 661 ? 28.168 5.826 -21.485 1.00 74.88 661 THR A C 1
ATOM 5184 O O . THR A 1 661 ? 28.540 4.949 -22.281 1.00 74.88 661 THR A O 1
ATOM 5187 N N . PRO A 1 662 ? 28.171 5.648 -20.149 1.00 78.12 662 PRO A N 1
ATOM 5188 C CA . PRO A 1 662 ? 28.572 4.396 -19.521 1.00 78.12 662 PRO A CA 1
ATOM 5189 C C . PRO A 1 662 ? 27.889 3.184 -20.159 1.00 78.12 662 PRO A C 1
ATOM 5191 O O . PRO A 1 662 ? 26.734 3.242 -20.592 1.00 78.12 662 PRO A O 1
ATOM 5194 N N . ALA A 1 663 ? 28.627 2.081 -20.263 1.00 73.56 663 ALA A N 1
ATOM 5195 C CA . ALA A 1 663 ? 28.016 0.819 -20.647 1.00 73.56 663 ALA A CA 1
ATOM 5196 C C . ALA A 1 663 ? 27.027 0.393 -19.547 1.00 73.56 663 ALA A C 1
ATOM 5198 O O . ALA A 1 663 ? 27.301 0.629 -18.369 1.00 73.56 663 ALA A O 1
ATOM 5199 N N . PRO A 1 664 ? 25.891 -0.226 -19.907 1.00 74.31 664 PRO A N 1
ATOM 5200 C CA . PRO A 1 664 ? 24.988 -0.768 -18.903 1.00 74.31 664 PRO A CA 1
ATOM 5201 C C . PRO A 1 664 ? 25.698 -1.861 -18.093 1.00 74.31 664 PRO A C 1
ATOM 5203 O O . PRO A 1 664 ? 26.518 -2.590 -18.656 1.00 74.31 664 PRO A O 1
ATOM 5206 N N . TYR A 1 665 ? 25.350 -2.000 -16.808 1.00 77.56 665 TYR A N 1
ATOM 5207 C CA . TYR A 1 665 ? 25.974 -2.975 -15.903 1.00 77.56 665 TYR A CA 1
ATOM 5208 C C . TYR A 1 665 ? 25.955 -4.394 -16.496 1.00 77.56 665 TYR A C 1
ATOM 5210 O O . TYR A 1 665 ? 26.996 -5.031 -16.647 1.00 77.56 665 TYR A O 1
ATOM 5218 N N . ASN A 1 666 ? 24.780 -4.856 -16.938 1.00 84.38 666 ASN A N 1
ATOM 5219 C CA . ASN A 1 666 ? 24.660 -6.075 -17.734 1.00 84.38 666 ASN A CA 1
ATOM 5220 C C . ASN A 1 666 ? 24.744 -5.776 -19.249 1.00 84.38 666 ASN A C 1
ATOM 5222 O O . ASN A 1 666 ? 23.967 -4.962 -19.757 1.00 84.38 666 ASN A O 1
ATOM 5226 N N . PRO A 1 667 ? 25.608 -6.442 -20.035 1.00 86.50 667 PRO A N 1
ATOM 5227 C CA . PRO A 1 667 ? 25.695 -6.205 -21.476 1.00 86.50 667 PRO A CA 1
ATOM 5228 C C . PRO A 1 667 ? 24.446 -6.703 -22.226 1.00 86.50 667 PRO A C 1
ATOM 5230 O O . PRO A 1 667 ? 24.071 -7.869 -22.163 1.00 86.50 667 PRO A O 1
ATOM 5233 N N . ARG A 1 668 ? 23.790 -5.843 -23.016 1.00 89.25 668 ARG A N 1
ATOM 5234 C CA . ARG A 1 668 ? 22.611 -6.255 -23.811 1.00 89.25 668 ARG A CA 1
ATOM 5235 C C . ARG A 1 668 ? 22.979 -6.907 -25.146 1.00 89.25 668 ARG A C 1
ATOM 5237 O O . ARG A 1 668 ? 22.158 -7.653 -25.692 1.00 89.25 668 ARG A O 1
ATOM 5244 N N . LEU A 1 669 ? 24.180 -6.630 -25.655 1.00 89.25 669 LEU A N 1
ATOM 5245 C CA . LEU A 1 669 ? 24.732 -7.208 -26.877 1.00 89.25 669 LEU A CA 1
ATOM 5246 C C . LEU A 1 669 ? 26.045 -7.939 -26.571 1.00 89.25 669 LEU A C 1
ATOM 5248 O O . LEU A 1 669 ? 26.856 -7.446 -25.791 1.00 89.25 669 LEU A O 1
ATOM 5252 N N . ILE A 1 670 ? 26.233 -9.088 -27.213 1.00 85.12 670 ILE A N 1
ATOM 5253 C CA . ILE A 1 670 ? 27.511 -9.809 -27.329 1.00 85.12 670 ILE A CA 1
ATOM 5254 C C . ILE A 1 670 ? 27.912 -9.838 -28.806 1.00 85.12 670 ILE A C 1
ATOM 5256 O O . ILE A 1 670 ? 27.077 -9.532 -29.653 1.00 85.12 670 ILE A O 1
ATOM 5260 N N . TYR A 1 671 ? 29.143 -10.215 -29.130 1.00 82.75 671 TYR A N 1
ATOM 5261 C CA . TYR A 1 671 ? 29.621 -10.266 -30.514 1.00 82.75 671 TYR A CA 1
ATOM 5262 C C . TYR A 1 671 ? 30.000 -11.698 -30.879 1.00 82.75 671 TYR A C 1
ATOM 5264 O O . TYR A 1 671 ? 30.547 -12.419 -30.044 1.00 82.75 671 TYR A O 1
ATOM 5272 N N . ASP A 1 672 ? 29.654 -12.123 -32.091 1.00 78.56 672 ASP A N 1
ATOM 5273 C CA . ASP A 1 672 ? 30.073 -13.426 -32.607 1.00 78.56 672 ASP A CA 1
ATOM 5274 C C . ASP A 1 672 ? 31.506 -13.399 -33.169 1.00 78.56 672 ASP A C 1
ATOM 5276 O O . ASP A 1 672 ? 32.185 -12.371 -33.164 1.00 78.56 672 ASP A O 1
ATOM 5280 N N . GLU A 1 673 ? 31.972 -14.543 -33.679 1.00 75.50 673 GLU A N 1
ATOM 5281 C CA . GLU A 1 673 ? 33.313 -14.700 -34.265 1.00 75.50 673 GLU A CA 1
ATOM 5282 C C . GLU A 1 673 ? 33.580 -13.788 -35.481 1.00 75.50 673 GLU A C 1
ATOM 5284 O O . GLU A 1 673 ? 34.733 -13.595 -35.869 1.00 75.50 673 GLU A O 1
ATOM 5289 N N . PHE A 1 674 ? 32.532 -13.211 -36.079 1.00 75.88 674 PHE A N 1
ATOM 5290 C CA . PHE A 1 674 ? 32.611 -12.272 -37.197 1.00 75.88 674 PHE A CA 1
ATOM 5291 C C . PHE A 1 674 ? 32.464 -10.809 -36.756 1.00 75.88 674 PHE A C 1
ATOM 5293 O O . PHE A 1 674 ? 32.500 -9.915 -37.604 1.00 75.88 674 PHE A O 1
ATOM 5300 N N . GLY A 1 675 ? 32.323 -10.553 -35.451 1.00 76.00 675 GLY A N 1
ATOM 5301 C CA . GLY A 1 675 ? 32.101 -9.222 -34.892 1.00 76.00 675 GLY A CA 1
ATOM 5302 C C . GLY A 1 675 ? 30.671 -8.708 -35.077 1.00 76.00 675 GLY A C 1
ATOM 5303 O O . GLY A 1 675 ? 30.427 -7.515 -34.898 1.00 76.00 675 GLY A O 1
ATOM 5304 N N . GLU A 1 676 ? 29.715 -9.571 -35.436 1.00 80.12 676 GLU A N 1
ATOM 5305 C CA . GLU A 1 676 ? 28.313 -9.178 -35.557 1.00 80.12 676 GLU A CA 1
ATOM 5306 C C . GLU A 1 676 ? 27.642 -9.160 -34.175 1.00 80.12 676 GLU A C 1
ATOM 5308 O O . GLU A 1 676 ? 27.769 -10.116 -33.401 1.00 80.12 676 GLU A O 1
ATOM 5313 N N . PRO A 1 677 ? 26.896 -8.093 -33.832 1.00 84.94 677 PRO A N 1
ATOM 5314 C CA . PRO A 1 677 ? 26.221 -8.014 -32.549 1.00 84.94 677 PRO A CA 1
ATOM 5315 C C . PRO A 1 677 ? 25.047 -9.004 -32.464 1.00 84.94 677 PRO A C 1
ATOM 5317 O O . PRO A 1 677 ? 24.206 -9.103 -33.360 1.00 84.94 677 PRO A O 1
ATOM 5320 N N . LEU A 1 678 ? 24.919 -9.677 -31.324 1.00 84.75 678 LEU A N 1
ATOM 5321 C CA . LEU A 1 678 ? 23.842 -10.594 -30.962 1.00 84.75 678 LEU A CA 1
ATOM 5322 C C . LEU A 1 678 ? 23.147 -10.125 -29.682 1.00 84.75 678 LEU A C 1
ATOM 5324 O O . LEU A 1 678 ? 23.783 -9.725 -28.711 1.00 84.75 678 LEU A O 1
ATOM 5328 N N . ARG A 1 679 ? 21.813 -10.220 -29.650 1.00 89.19 679 ARG A N 1
ATOM 5329 C CA . ARG A 1 679 ? 20.992 -9.797 -28.505 1.00 89.19 679 ARG A CA 1
ATOM 5330 C C . ARG A 1 679 ? 20.984 -10.838 -27.399 1.00 89.19 679 ARG A C 1
ATOM 5332 O O . ARG A 1 679 ? 20.339 -11.879 -27.545 1.00 89.19 679 ARG A O 1
ATOM 5339 N N . LEU A 1 680 ? 21.599 -10.497 -26.273 1.00 88.00 680 LEU A N 1
ATOM 5340 C CA . LEU A 1 680 ? 21.531 -11.272 -25.042 1.00 88.00 680 LEU A CA 1
ATOM 5341 C C . LEU A 1 680 ? 20.192 -11.027 -24.339 1.00 88.00 680 LEU A C 1
ATOM 5343 O O . LEU A 1 680 ? 19.612 -9.947 -24.437 1.00 88.00 680 LEU A O 1
ATOM 5347 N N . LYS A 1 681 ? 19.659 -12.035 -23.653 1.00 88.75 681 LYS A N 1
ATOM 5348 C CA . LYS A 1 681 ? 18.426 -11.920 -22.859 1.00 88.75 681 LYS A CA 1
ATOM 5349 C C . LYS A 1 681 ? 18.717 -12.332 -21.432 1.00 88.75 681 LYS A C 1
ATOM 5351 O O . LYS A 1 681 ? 19.546 -13.197 -21.233 1.00 88.75 681 LYS A O 1
ATOM 5356 N N . TYR A 1 682 ? 17.952 -11.810 -20.486 1.00 90.62 682 TYR A N 1
ATOM 5357 C CA . TYR A 1 682 ? 18.082 -12.155 -19.074 1.00 90.62 682 TYR A CA 1
ATOM 5358 C C . TYR A 1 682 ? 16.779 -12.737 -18.527 1.00 90.62 682 TYR A C 1
ATOM 5360 O O . TYR A 1 682 ? 15.694 -12.442 -19.055 1.00 90.62 682 TYR A O 1
ATOM 5368 N N . ASN A 1 683 ? 16.890 -13.596 -17.513 1.00 90.19 683 ASN A N 1
ATOM 5369 C CA . ASN A 1 683 ? 15.769 -13.951 -16.643 1.00 90.19 683 ASN A CA 1
ATOM 5370 C C . ASN A 1 683 ? 15.667 -12.961 -15.465 1.00 90.19 683 ASN A C 1
ATOM 5372 O O . ASN A 1 683 ? 16.486 -12.054 -15.348 1.00 90.19 683 ASN A O 1
ATOM 5376 N N . ALA A 1 684 ? 14.678 -13.137 -14.583 1.00 90.25 684 ALA A N 1
ATOM 5377 C CA . ALA A 1 684 ? 14.485 -12.248 -13.433 1.00 90.25 684 ALA A CA 1
ATOM 5378 C C . ALA A 1 684 ? 15.692 -12.191 -12.479 1.00 90.25 684 ALA A C 1
ATOM 5380 O O . ALA A 1 684 ? 15.848 -11.199 -11.786 1.00 90.25 684 ALA A O 1
ATOM 5381 N N . TRP A 1 685 ? 16.562 -13.206 -12.474 1.00 90.75 685 TRP A N 1
ATOM 5382 C CA . TRP A 1 685 ? 17.757 -13.275 -11.628 1.00 90.75 685 TRP A CA 1
ATOM 5383 C C . TRP A 1 685 ? 18.989 -12.612 -12.247 1.00 90.75 685 TRP A C 1
ATOM 5385 O O . TRP A 1 685 ? 20.055 -12.640 -11.645 1.00 90.75 685 TRP A O 1
ATOM 5395 N N . GLY A 1 686 ? 18.867 -12.031 -13.444 1.00 87.94 686 GLY A N 1
ATOM 5396 C CA . GLY A 1 686 ? 20.016 -11.484 -14.164 1.00 87.94 686 GLY A CA 1
ATOM 5397 C C . GLY A 1 686 ? 20.922 -12.553 -14.772 1.00 87.94 686 GLY A C 1
ATOM 5398 O O . GLY A 1 686 ? 22.015 -12.235 -15.227 1.00 87.94 686 GLY A O 1
ATOM 5399 N N . GLU A 1 687 ? 20.471 -13.809 -14.856 1.00 88.94 687 GLU A N 1
ATOM 5400 C CA . GLU A 1 687 ? 21.219 -14.857 -15.550 1.00 88.94 687 GLU A CA 1
ATOM 5401 C C . GLU A 1 687 ? 21.022 -14.693 -17.070 1.00 88.94 687 GLU A C 1
ATOM 5403 O O . GLU A 1 687 ? 19.871 -14.669 -17.545 1.00 88.94 687 GLU A O 1
ATOM 5408 N N . PRO A 1 688 ? 22.106 -14.575 -17.858 1.00 89.50 688 PRO A N 1
ATOM 5409 C CA . PRO A 1 688 ? 22.002 -14.421 -19.298 1.00 89.50 688 PRO A CA 1
ATOM 5410 C C . PRO A 1 688 ? 21.567 -15.724 -19.952 1.00 89.50 688 PRO A C 1
ATOM 5412 O O . PRO A 1 688 ? 21.989 -16.814 -19.585 1.00 89.50 688 PRO A O 1
ATOM 5415 N N . LEU A 1 689 ? 20.717 -15.606 -20.960 1.00 87.75 689 LEU A N 1
ATOM 5416 C CA . LEU A 1 689 ? 20.100 -16.700 -21.684 1.00 87.75 689 LEU A CA 1
ATOM 5417 C C . LEU A 1 689 ? 20.631 -16.727 -23.111 1.00 87.75 689 LEU A C 1
ATOM 5419 O O . LEU A 1 689 ? 20.616 -15.712 -23.814 1.00 87.75 689 LEU A O 1
ATOM 5423 N N . CYS A 1 690 ? 21.005 -17.923 -23.555 1.00 81.69 690 CYS A N 1
ATOM 5424 C CA . CYS A 1 690 ? 21.424 -18.194 -24.919 1.00 81.69 690 CYS A CA 1
ATOM 5425 C C . CYS A 1 690 ? 20.374 -17.684 -25.927 1.00 81.69 690 CYS A C 1
ATOM 5427 O O . CYS A 1 690 ? 19.203 -18.083 -25.831 1.00 81.69 690 CYS A O 1
ATOM 5429 N N . PRO A 1 691 ? 20.761 -16.847 -26.911 1.00 74.38 691 PRO A N 1
ATOM 5430 C CA . PRO A 1 691 ? 19.841 -16.330 -27.924 1.00 74.38 691 PRO A CA 1
ATOM 5431 C C . PRO A 1 691 ? 19.135 -17.427 -28.736 1.00 74.38 691 PRO A C 1
ATOM 5433 O O . PRO A 1 691 ? 17.991 -17.224 -29.155 1.00 74.38 691 PRO A O 1
ATOM 5436 N N . ASP A 1 692 ? 19.788 -18.583 -28.906 1.00 75.50 692 ASP A N 1
ATOM 5437 C CA . ASP A 1 692 ? 19.314 -19.695 -29.734 1.00 75.50 692 ASP A CA 1
ATOM 5438 C C . ASP 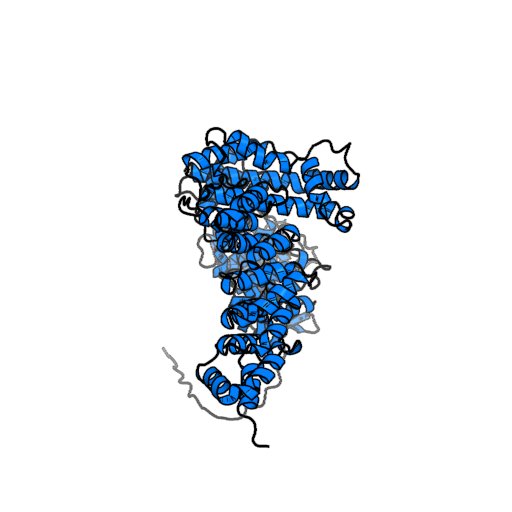A 1 692 ? 18.420 -20.682 -28.979 1.00 75.50 692 ASP A C 1
ATOM 5440 O O . ASP A 1 692 ? 17.328 -21.017 -29.445 1.00 75.50 692 ASP A O 1
ATOM 5444 N N . CYS A 1 693 ? 18.862 -21.168 -27.813 1.00 79.69 693 CYS A N 1
ATOM 5445 C CA . CYS A 1 693 ? 18.162 -22.229 -27.078 1.00 79.69 693 CYS A CA 1
ATOM 5446 C C . CYS A 1 693 ? 17.453 -21.751 -25.800 1.00 79.69 693 CYS A C 1
ATOM 5448 O O . CYS A 1 693 ? 16.634 -22.489 -25.248 1.00 79.69 693 CYS A O 1
ATOM 5450 N N . GLY A 1 694 ? 17.740 -20.533 -25.330 1.00 79.62 694 GLY A N 1
ATOM 5451 C CA . GLY A 1 694 ? 17.139 -19.942 -24.132 1.00 79.62 694 GLY A CA 1
ATOM 5452 C C . GLY A 1 694 ? 17.613 -20.526 -22.798 1.00 79.62 694 GLY A C 1
ATOM 5453 O O . GLY A 1 694 ? 17.011 -20.211 -21.776 1.00 79.62 694 GLY A O 1
ATOM 5454 N N . GLN A 1 695 ? 18.646 -21.375 -22.790 1.00 82.12 695 GLN A N 1
ATOM 5455 C CA . GLN A 1 695 ? 19.267 -21.877 -21.557 1.00 82.12 695 GLN A CA 1
ATOM 5456 C C . GLN A 1 695 ? 20.222 -20.840 -20.950 1.00 82.12 695 GLN A C 1
ATOM 5458 O O . GLN A 1 695 ? 20.802 -20.067 -21.719 1.00 82.12 695 GLN A O 1
ATOM 5463 N N . PRO A 1 696 ? 20.423 -20.841 -19.618 1.00 84.56 696 PRO A N 1
ATOM 5464 C CA . PRO A 1 696 ? 21.416 -19.992 -18.972 1.00 84.56 696 PRO A CA 1
ATOM 5465 C C . PRO A 1 696 ? 22.827 -20.198 -19.540 1.00 84.56 696 PRO A C 1
ATOM 5467 O O . PRO A 1 696 ? 23.217 -21.326 -19.861 1.00 84.56 696 PRO A O 1
ATOM 5470 N N . LEU A 1 697 ? 23.568 -19.103 -19.662 1.00 84.38 697 LEU A N 1
ATOM 5471 C CA . LEU A 1 697 ? 24.982 -19.044 -20.022 1.00 84.38 697 LEU A CA 1
ATOM 5472 C C . LEU A 1 697 ? 25.820 -18.743 -18.775 1.00 84.38 697 LEU A C 1
ATOM 5474 O O . LEU A 1 697 ? 25.335 -18.130 -17.825 1.00 84.38 697 LEU A O 1
ATOM 5478 N N . VAL A 1 698 ? 27.082 -19.159 -18.800 1.00 82.38 698 VAL A N 1
ATOM 5479 C CA . VAL A 1 698 ? 28.095 -18.853 -17.782 1.00 82.38 698 VAL A CA 1
ATOM 5480 C C . VAL A 1 698 ? 29.327 -18.267 -18.460 1.00 82.38 698 VAL A C 1
ATOM 5482 O O . VAL A 1 698 ? 29.567 -18.554 -19.630 1.00 82.38 698 VAL A O 1
ATOM 5485 N N . GLN A 1 699 ? 30.097 -17.447 -17.749 1.00 80.38 699 GLN A N 1
ATOM 5486 C CA . GLN A 1 699 ? 31.405 -17.022 -18.244 1.00 80.38 699 GLN A CA 1
ATOM 5487 C C . GLN A 1 699 ? 32.441 -18.118 -17.997 1.00 80.38 699 GLN A C 1
ATOM 5489 O O . GLN A 1 699 ? 32.453 -18.732 -16.926 1.00 80.38 699 GLN A O 1
ATOM 5494 N N . ASP A 1 700 ? 33.287 -18.372 -18.990 1.00 79.62 700 ASP A N 1
ATOM 5495 C CA . ASP A 1 700 ? 34.478 -19.199 -18.824 1.00 79.62 700 ASP A CA 1
ATOM 5496 C C . ASP A 1 700 ? 35.662 -18.403 -18.244 1.00 79.62 700 ASP A C 1
ATOM 5498 O O . ASP A 1 700 ? 35.549 -17.221 -17.919 1.00 79.62 700 ASP A O 1
ATOM 5502 N N . GLU A 1 701 ? 36.817 -19.058 -18.098 1.00 79.44 701 GLU A N 1
ATOM 5503 C CA . GLU A 1 701 ? 38.037 -18.445 -17.549 1.00 79.44 701 GLU A CA 1
ATOM 5504 C C . GLU A 1 701 ? 38.568 -17.268 -18.393 1.00 79.44 701 GLU A C 1
ATOM 5506 O O . GLU A 1 701 ? 39.325 -16.444 -17.881 1.00 79.44 701 GLU A O 1
ATOM 5511 N N . SER A 1 702 ? 38.168 -17.165 -19.666 1.00 73.44 702 SER A N 1
ATOM 5512 C CA . SER A 1 702 ? 38.477 -16.041 -20.561 1.00 73.44 702 SER A CA 1
ATOM 5513 C C . SER A 1 702 ? 37.430 -14.923 -20.535 1.00 73.44 702 SER A C 1
ATOM 5515 O O . SER A 1 702 ? 37.639 -13.889 -21.168 1.00 73.44 702 SER A O 1
ATOM 5517 N N . GLY A 1 703 ? 36.331 -15.093 -19.795 1.00 70.94 703 GLY A N 1
ATOM 5518 C CA . GLY A 1 703 ? 35.221 -14.141 -19.745 1.00 70.94 703 GLY A CA 1
ATOM 5519 C C . GLY A 1 703 ? 34.235 -14.272 -20.911 1.00 70.94 703 GLY A C 1
ATOM 5520 O O . GLY A 1 703 ? 33.343 -13.429 -21.044 1.00 70.94 703 GLY A O 1
ATOM 5521 N N . GLU A 1 704 ? 34.360 -15.313 -21.742 1.00 77.06 704 GLU A N 1
ATOM 5522 C CA . GLU A 1 704 ? 33.434 -15.583 -22.843 1.00 77.06 704 GLU A CA 1
ATOM 5523 C C . GLU A 1 704 ? 32.173 -16.292 -22.337 1.00 77.06 704 GLU A C 1
ATOM 5525 O O . GLU A 1 704 ? 32.216 -17.158 -21.462 1.00 77.06 704 GLU A O 1
ATOM 5530 N N . TRP A 1 705 ? 31.016 -15.928 -22.896 1.00 79.50 705 TRP A N 1
ATOM 5531 C CA . TRP A 1 705 ? 29.731 -16.516 -22.524 1.00 79.50 705 TRP A CA 1
ATOM 5532 C C . TRP A 1 705 ? 29.527 -17.877 -23.196 1.00 79.50 705 TRP A C 1
ATOM 5534 O O . TRP A 1 705 ? 29.251 -17.958 -24.393 1.00 79.50 705 TRP A O 1
ATOM 5544 N N . VAL A 1 706 ? 29.581 -18.946 -22.406 1.00 81.00 706 VAL A N 1
ATOM 5545 C CA . VAL A 1 706 ? 29.456 -20.335 -22.860 1.00 81.00 706 VAL A CA 1
ATOM 5546 C C . VAL A 1 706 ? 28.299 -21.063 -22.176 1.00 81.00 706 VAL A C 1
ATOM 5548 O O . VAL A 1 706 ? 27.741 -20.623 -21.169 1.00 81.00 706 VAL A O 1
ATOM 5551 N N . HIS A 1 707 ? 27.907 -22.212 -22.725 1.00 80.75 707 HIS A N 1
ATOM 5552 C CA . HIS A 1 707 ? 26.983 -23.102 -22.028 1.00 80.75 707 HIS A CA 1
ATOM 5553 C C . HIS A 1 707 ? 27.662 -23.729 -20.804 1.00 80.75 707 HIS A C 1
ATOM 5555 O O . HIS A 1 707 ? 28.808 -24.172 -20.920 1.00 80.75 707 HIS A O 1
ATOM 5561 N N . PRO A 1 708 ? 26.966 -23.839 -19.656 1.00 75.00 708 PRO A N 1
ATOM 5562 C CA . PRO A 1 708 ? 27.508 -24.556 -18.515 1.00 75.00 708 PRO A CA 1
ATOM 5563 C C . PRO A 1 708 ? 27.821 -26.007 -18.915 1.00 75.00 708 PRO A C 1
ATOM 5565 O O . PRO A 1 708 ? 27.051 -26.610 -19.674 1.00 75.00 708 PRO A O 1
ATOM 5568 N N . PRO A 1 709 ? 28.938 -26.579 -18.431 1.00 66.50 709 PRO A N 1
ATOM 5569 C CA . PRO A 1 709 ? 29.336 -27.937 -18.779 1.00 66.50 709 PRO A CA 1
ATOM 5570 C C . PRO A 1 709 ? 28.210 -28.921 -18.438 1.00 66.50 709 PRO A C 1
ATOM 5572 O O . PRO A 1 709 ? 27.650 -28.875 -17.339 1.00 66.50 709 PRO A O 1
ATOM 5575 N N . GLU A 1 710 ? 27.854 -29.803 -19.382 1.00 56.47 710 GLU A N 1
ATOM 5576 C CA . GLU A 1 710 ? 26.811 -30.809 -19.150 1.00 56.47 710 GLU A CA 1
ATOM 5577 C C . GLU A 1 710 ? 27.154 -31.618 -17.884 1.00 56.47 710 GLU A C 1
ATOM 5579 O O . GLU A 1 710 ? 28.264 -32.154 -17.784 1.00 56.47 710 GLU A O 1
ATOM 5584 N N . PRO A 1 711 ? 26.234 -31.751 -16.906 1.00 41.66 711 PRO A N 1
ATOM 5585 C CA . PRO A 1 711 ? 26.478 -32.622 -15.767 1.00 41.66 711 PRO A CA 1
ATOM 5586 C C . PRO A 1 711 ? 26.714 -34.048 -16.285 1.00 41.66 711 PRO A C 1
ATOM 5588 O O . PRO A 1 711 ? 26.011 -34.477 -17.208 1.00 41.66 711 PRO A O 1
ATOM 5591 N N . PRO A 1 712 ? 27.667 -34.810 -15.711 1.00 36.72 712 PRO A N 1
ATOM 5592 C CA . PRO A 1 712 ? 27.973 -36.151 -16.185 1.00 36.72 712 PRO A CA 1
ATOM 5593 C C . PRO A 1 712 ? 26.680 -36.957 -16.225 1.00 36.72 712 PRO A C 1
ATOM 5595 O O . PRO A 1 712 ? 25.977 -37.068 -15.216 1.00 36.72 712 PRO A O 1
ATOM 5598 N N . ALA A 1 713 ? 26.347 -37.462 -17.416 1.00 35.03 713 ALA A N 1
ATOM 5599 C CA . ALA A 1 713 ? 25.091 -38.141 -17.678 1.00 35.03 713 ALA A CA 1
ATOM 5600 C C . ALA A 1 713 ? 24.805 -39.156 -16.564 1.00 35.03 713 ALA A C 1
ATOM 5602 O O . ALA A 1 713 ? 25.496 -40.173 -16.436 1.00 35.03 713 ALA A O 1
ATOM 5603 N N . ARG A 1 714 ? 23.777 -38.890 -15.744 1.00 36.62 714 ARG A N 1
ATOM 5604 C CA . ARG A 1 714 ? 23.229 -39.903 -14.840 1.00 36.62 714 ARG A CA 1
ATOM 5605 C C . ARG A 1 714 ? 22.899 -41.102 -15.715 1.00 36.62 714 ARG A C 1
ATOM 5607 O O . ARG A 1 714 ? 22.062 -40.984 -16.608 1.00 36.62 714 ARG A O 1
ATOM 5614 N N . ARG A 1 715 ? 23.601 -42.222 -15.493 1.00 33.28 715 ARG A N 1
ATOM 5615 C CA . ARG A 1 715 ? 23.375 -43.502 -16.176 1.00 33.28 715 ARG A CA 1
ATOM 5616 C C . ARG A 1 715 ? 21.872 -43.728 -16.284 1.00 33.28 715 ARG A C 1
ATOM 5618 O O . ARG A 1 715 ? 21.213 -43.995 -15.282 1.00 33.28 715 ARG A O 1
ATOM 5625 N N . ALA A 1 716 ? 21.346 -43.584 -17.496 1.00 33.59 716 ALA A N 1
ATOM 5626 C CA . ALA A 1 716 ? 19.959 -43.873 -17.785 1.00 33.59 716 ALA A CA 1
ATOM 5627 C C . ALA A 1 716 ? 19.718 -45.341 -17.429 1.00 33.59 716 ALA A C 1
ATOM 5629 O O . ALA A 1 716 ? 20.284 -46.246 -18.047 1.00 33.59 716 ALA A O 1
ATOM 5630 N N . THR A 1 717 ? 18.898 -45.579 -16.409 1.00 33.25 717 THR A N 1
ATOM 5631 C CA . THR A 1 717 ? 18.311 -46.888 -16.174 1.00 33.25 717 THR A CA 1
ATOM 5632 C C . THR A 1 717 ? 17.486 -47.229 -17.406 1.00 33.25 717 THR A C 1
ATOM 5634 O O . THR A 1 717 ? 16.510 -46.564 -17.756 1.00 33.25 717 THR A O 1
ATOM 5637 N N . ALA A 1 718 ? 17.944 -48.249 -18.123 1.00 37.41 718 ALA A N 1
ATOM 5638 C CA . ALA A 1 718 ? 17.274 -48.781 -19.287 1.00 37.41 718 ALA A CA 1
ATOM 5639 C C . ALA A 1 718 ? 15.892 -49.313 -18.882 1.00 37.41 718 ALA A C 1
ATOM 5641 O O . ALA A 1 718 ? 15.756 -50.444 -18.429 1.00 37.41 718 ALA A O 1
ATOM 5642 N N . THR A 1 719 ? 14.849 -48.515 -19.091 1.00 34.31 719 THR A N 1
ATOM 5643 C CA . THR A 1 719 ? 13.488 -49.026 -19.258 1.00 34.31 719 THR A CA 1
ATOM 5644 C C . THR A 1 719 ? 12.974 -48.534 -20.601 1.00 34.31 719 THR A C 1
ATOM 5646 O O . THR A 1 719 ? 12.662 -47.368 -20.831 1.00 34.31 719 THR A O 1
ATOM 5649 N N . GLY A 1 720 ? 13.022 -49.447 -21.568 1.00 37.38 720 GLY A N 1
ATOM 5650 C CA . GLY A 1 720 ? 12.707 -49.161 -22.953 1.00 37.38 720 GLY A CA 1
ATOM 5651 C C . GLY A 1 720 ? 11.233 -48.836 -23.158 1.00 37.38 720 GLY A C 1
ATOM 5652 O O . GLY A 1 720 ? 10.358 -49.607 -22.784 1.00 37.38 720 GLY A O 1
ATOM 5653 N N . ARG A 1 721 ? 10.965 -47.762 -23.901 1.00 30.53 721 ARG A N 1
ATOM 5654 C CA . ARG A 1 721 ? 9.789 -47.669 -24.773 1.00 30.53 721 ARG A CA 1
ATOM 5655 C C . ARG A 1 721 ? 10.201 -47.063 -26.110 1.00 30.53 721 ARG A C 1
ATOM 5657 O O . ARG A 1 721 ? 10.313 -45.852 -26.273 1.00 30.53 721 ARG A O 1
ATOM 5664 N N . ARG A 1 722 ? 10.422 -47.943 -27.092 1.00 32.84 722 ARG A N 1
ATOM 5665 C CA . ARG A 1 722 ? 10.536 -47.591 -28.514 1.00 32.84 722 ARG A CA 1
ATOM 5666 C C . ARG A 1 722 ? 9.248 -46.884 -28.955 1.00 32.84 722 ARG A C 1
ATOM 5668 O O . ARG A 1 722 ? 8.215 -47.530 -29.094 1.00 32.84 722 ARG A O 1
ATOM 5675 N N . ARG A 1 723 ? 9.305 -45.578 -29.233 1.00 32.22 723 ARG A N 1
ATOM 5676 C CA . ARG A 1 723 ? 8.298 -44.883 -30.054 1.00 32.22 723 ARG A CA 1
ATOM 5677 C C . ARG A 1 723 ? 8.848 -44.701 -31.468 1.00 32.22 723 ARG A C 1
ATOM 5679 O O . ARG A 1 723 ? 9.805 -43.967 -31.697 1.00 32.22 723 ARG A O 1
ATOM 5686 N N . HIS A 1 724 ? 8.244 -45.411 -32.418 1.00 31.61 724 HIS A N 1
ATOM 5687 C CA . HIS A 1 724 ? 8.536 -45.319 -33.846 1.00 31.61 724 HIS A CA 1
ATOM 5688 C C . HIS A 1 724 ? 8.291 -43.895 -34.382 1.00 31.61 724 HIS A C 1
ATOM 5690 O O . HIS A 1 724 ? 7.160 -43.413 -34.401 1.00 31.61 724 HIS A O 1
ATOM 5696 N N . LYS A 1 725 ? 9.344 -43.248 -34.900 1.00 33.41 725 LYS A N 1
ATOM 5697 C CA . LYS A 1 725 ? 9.256 -42.060 -35.768 1.00 33.41 725 LYS A CA 1
ATOM 5698 C C . LYS A 1 725 ? 8.712 -42.466 -37.146 1.00 33.41 725 LYS A C 1
ATOM 5700 O O . LYS A 1 725 ? 9.406 -43.134 -37.912 1.00 33.41 725 LYS A O 1
ATOM 5705 N N . ARG A 1 726 ? 7.509 -42.008 -37.513 1.00 30.11 726 ARG A N 1
ATOM 5706 C CA . ARG A 1 726 ? 7.037 -41.993 -38.911 1.00 30.11 726 ARG A CA 1
ATOM 5707 C C . ARG A 1 726 ? 7.602 -40.753 -39.618 1.00 30.11 726 ARG A C 1
ATOM 5709 O O . ARG A 1 726 ? 7.109 -39.647 -39.438 1.00 30.11 726 ARG A O 1
ATOM 5716 N N . LYS A 1 727 ? 8.638 -40.945 -40.442 1.00 32.56 727 LYS A N 1
ATOM 5717 C CA . LYS A 1 727 ? 9.107 -39.967 -41.441 1.00 32.56 727 LYS A CA 1
ATOM 5718 C C . LYS A 1 727 ? 8.071 -39.863 -42.568 1.00 32.56 727 LYS A C 1
ATOM 5720 O O . LYS A 1 727 ? 7.913 -40.813 -43.330 1.00 32.56 727 LYS A O 1
ATOM 5725 N N . ARG A 1 728 ? 7.421 -38.708 -42.737 1.00 31.53 728 ARG A N 1
ATOM 5726 C CA . ARG A 1 728 ? 6.762 -38.342 -44.002 1.00 31.53 728 ARG A CA 1
ATOM 5727 C C . ARG A 1 728 ? 7.753 -37.537 -44.846 1.00 31.53 728 ARG A C 1
ATOM 5729 O O . ARG A 1 728 ? 7.924 -36.342 -44.650 1.00 31.53 728 ARG A O 1
ATOM 5736 N N . LYS A 1 729 ? 8.424 -38.223 -45.777 1.00 32.09 729 LYS A N 1
ATOM 5737 C CA . LYS A 1 729 ? 9.043 -37.607 -46.960 1.00 32.09 729 LYS A CA 1
ATOM 5738 C C . LYS A 1 729 ? 7.910 -37.082 -47.848 1.00 32.09 729 LYS A C 1
ATOM 5740 O O . LYS A 1 729 ? 7.099 -37.886 -48.302 1.00 32.09 729 LYS A O 1
ATOM 5745 N N . ARG A 1 730 ? 7.870 -35.780 -48.133 1.00 34.00 730 ARG A N 1
ATOM 5746 C CA . ARG A 1 730 ? 7.226 -35.267 -49.350 1.00 34.00 730 ARG A CA 1
ATOM 5747 C C . ARG A 1 730 ? 8.306 -35.131 -50.422 1.00 34.00 730 ARG A C 1
ATOM 5749 O O . ARG A 1 730 ? 9.328 -34.492 -50.202 1.00 34.00 730 ARG A O 1
ATOM 5756 N N . ARG A 1 731 ? 8.094 -35.836 -51.531 1.00 34.72 731 ARG A N 1
ATOM 5757 C CA . ARG A 1 731 ? 8.756 -35.645 -52.822 1.00 34.72 731 ARG A CA 1
ATOM 5758 C C . ARG A 1 731 ? 7.707 -35.039 -53.754 1.00 34.72 731 ARG A C 1
ATOM 5760 O O . ARG A 1 731 ? 6.576 -35.525 -53.731 1.00 34.72 731 ARG A O 1
ATOM 5767 N N . ARG A 1 732 ? 8.195 -34.147 -54.619 1.00 36.53 732 ARG A N 1
ATOM 5768 C CA . ARG A 1 732 ? 7.529 -33.376 -55.679 1.00 36.53 732 ARG A CA 1
ATOM 5769 C C . ARG A 1 732 ? 6.883 -32.089 -55.209 1.00 36.53 732 ARG A C 1
ATOM 5771 O O . ARG A 1 732 ? 5.963 -32.163 -54.369 1.00 36.53 732 ARG A O 1
#

Secondary structure (DSSP, 8-state):
-PPPHHHHHHHHHHH-TTPPPPHHHHHHHHHTHHHHHHHHHHHHT-TTTTSTTSGGGGHHHHHHHHHHHHHT-GGGHHHHHHHHHHS-TTSHHHHHHHHHHHHH-GGGHHHHHHHHHH---HHHHHHTHHHHHHHHTT-THHHHHHHHHHHH--GGGTGGGGHHHHHHHHGGGGHHHHHHHHT-TT---HHHHHHHHHHHHHTT--PPP-TT-GGGS-TT-HHHHHHHHHTGGG-HHHHHHHHHTS-TTGGG-HHHHHHHHHHHHHHHHHHHHHHHHHHS-HHHHHHHHHHHHHHHHH-------TTS-HHHHHHHHHIIIIIHHHHHHHHHHHHHHHHHHHTT-S-TTS-HHHHHHHHHTS-TT-HHHHHHHHHHHHHHHTT----TTGGGSS-TTHHHHHHHHHHHHHHHHHTT--S----TTS-HHHHHHHHHHTTS--PPPHHHHHHHHHHHHT-SS---HHHHHHHHHTHHHHHHHHHHHHH-GGGGSTTSTTTTHHHHHHHHHHHHTT-GGGHHHHHHHHHTS-TTSHHHHHHHHHHHHH-GGGHHHHHHHHHH---HHHHHHHHHHHHHH-TT-TTHHHHHHHHHHH--TTTTHHHHHHHHHHHT-GGGHHHHHHHTT-TT--HHHHHHHHHHHHHTT---PPPPP---PPPSSPPPSS-SEEE-TTS-EEE-EE-TT--EE-TTT--B-EE-TTS-EEPPPPPP--------------------